Protein AF-A0A151ZD59-F1 (afdb_monomer)

pLDDT: mean 73.02, std 20.13, range [22.64, 97.44]

Foldseek 3Di:
DDPVLLVVLLVCLQPPPVNVVCVVLLQDAQDPCVVPVPNNVVSLVVVQVVVVCSCQVLVPFKAWQVSQQSSNQYPNRGNQNSQVSLVVCCVPHQKHFPVVVCVVLPHDVVVVVLQDDDPDPDPPPDPDPDPDDDPRGIIGGPVSLLVVLVVLLVLQQVVPPFQLSLQAFPVNSCVSCVSSVDDPVSVVSSVVSNVSVQQWDFDADPVSHTGTIRGDHDPDPDRDDDDPVSVVSSVLVVVLVVLVVLLVVLVVVLVVLVVVLLVCLVVVVLVVNLVSLVVNVVSVVVNVVSVVVSVLSVLVNVLVRLVVVLVVVLVVLVVVLVVVVVVDVPDDPVVSVVVSVVSVVVSVVVSVVSVVVSPPPPDDDDDDDDPVVSVVSSVVSVVSSVVSVVVPDDPDDDDDDDDDDDDDDDDDDDDDDDDDDDDDDPDDDDVVVVVVVVVVVVVVVVVVVVVVVVVVVVVVVVVVVPD

Mean predicted aligned error: 16.69 Å

Radius of gyration: 35.1 Å; Cα contacts (8 Å, |Δi|>4): 342; chains: 1; bounding box: 101×73×101 Å

Sequence (467 aa):
MNNSKTQNIKNYTNSSSTLLERKNILFSRLPEKNVNKERYDNILSFWDSAILDVARKFNVLIFTPKLLQEVFTINNTSPNFLPVVLNELHKSSNITTLDNFFKEIGWTKWIFDKLVMSPLKSYTGILQNNVGSVPNQKLVIAEILKEKAEEVYQIQSEKIHTTTDCIVPMGKLEKLIQDWLLSKEELDLLVQVLVKQGFAVLILSNTGERKGLKFRFQGESEQLKSEESDIGILHLLTTLDSLKIQEEKLREDIEVLNVEIKKSIRQKQKSHALVQLRKKKQFDDILEKRIESSTNIHNILLSIESAQSNQQIVEAMRSGATALKKVNEKLPIEEVDKVFEDLQDTLTDQKEIDDALKQGNASTSMNNFTLEEEQELEEELKLLEEQVQKQQQPTETTATTPIKNEIQTTTTTTTTTSEPEFKIPVEILSKEEEDNLLLELEKLQLNSKEKDEEPEKEKKKLILESN

Organism: Tieghemostelium lacteum (NCBI:txid361077)

Secondary structure (DSSP, 8-state):
--HHHHHHHHHHHHH-HHHHHTHHHHTPPPPPTTT-HHHHHHHHHHHHHHHHHHHHHTT--SB-HHHHHHHS-BTTB--TTHHHHHHHHTTTSSEEEHHHHHHHTT--HHHHHHTT--------------TT------EEEHHHHHHHHHHHHHHHHTT--STTTTEEEHHHHHHHTGGG---HHHHHHHHHHHHHHTSEEEEE-TTS-EEEEEEPPTT--SPP---HHHHHHHHHHHHHHHHHHHHHHHHHHHHHHHHHHHHHHHTT-HHHHHHHHHHHHHHHHHHHHHHHHHHHHHHHHHHHHHHHHHHHHHHHHHHHHHHHHHH-TTS-HHHHHHHHHHHHHHHHHHHHHHHHHHTS----------HHHHHHHHHHHHHHHHHHHHTT--------------------------------------HHHHHHHHHHHHHHHHHHHHHHHHHHHHHHHHHHTT-

Structure (mmCIF, N/CA/C/O backbone):
data_AF-A0A151ZD59-F1
#
_entry.id   AF-A0A151ZD59-F1
#
loop_
_atom_site.group_PDB
_atom_site.id
_atom_site.type_symbol
_atom_site.label_atom_id
_atom_site.label_alt_id
_atom_site.label_comp_id
_atom_site.label_asym_id
_atom_site.label_entity_id
_atom_site.label_seq_id
_atom_site.pdbx_PDB_ins_code
_atom_site.Cartn_x
_atom_site.Cartn_y
_atom_site.Cartn_z
_atom_site.occupancy
_atom_site.B_iso_or_equiv
_atom_site.auth_seq_id
_atom_site.auth_comp_id
_atom_site.auth_asym_id
_atom_site.auth_atom_id
_atom_site.pdbx_PDB_model_num
ATOM 1 N N . MET A 1 1 ? 4.524 -13.855 -11.663 1.00 60.31 1 MET A N 1
ATOM 2 C CA . MET A 1 1 ? 3.181 -13.451 -12.129 1.00 60.31 1 MET A CA 1
ATOM 3 C C . MET A 1 1 ? 2.117 -14.433 -11.638 1.00 60.31 1 MET A C 1
ATOM 5 O O . MET A 1 1 ? 2.398 -15.626 -11.566 1.00 60.31 1 MET A O 1
ATOM 9 N N . ASN A 1 2 ? 0.931 -13.935 -11.279 1.00 72.44 2 ASN A N 1
ATOM 10 C CA . ASN A 1 2 ? -0.219 -14.715 -10.798 1.00 72.44 2 ASN A CA 1
ATOM 11 C C . ASN A 1 2 ? -0.890 -15.521 -11.942 1.00 72.44 2 ASN A C 1
ATOM 13 O O . ASN A 1 2 ? -0.956 -15.035 -13.069 1.00 72.44 2 ASN A O 1
ATOM 17 N N . ASN A 1 3 ? -1.414 -16.725 -11.671 1.00 77.88 3 ASN A N 1
ATOM 18 C CA . ASN A 1 3 ? -2.077 -17.572 -12.676 1.00 77.88 3 ASN A CA 1
ATOM 19 C C . ASN A 1 3 ? -3.294 -16.865 -13.302 1.00 77.88 3 ASN A C 1
ATOM 21 O O . ASN A 1 3 ? -3.395 -16.801 -14.525 1.00 77.88 3 ASN A O 1
ATOM 25 N N . SER A 1 4 ? -4.158 -16.241 -12.491 1.00 82.75 4 SER A N 1
ATOM 26 C CA . SER A 1 4 ? -5.335 -15.500 -12.983 1.00 82.75 4 SER A CA 1
ATOM 27 C C . SER A 1 4 ? -4.944 -14.370 -13.945 1.00 82.75 4 SER A C 1
ATOM 29 O O . SER A 1 4 ? -5.564 -14.196 -14.991 1.00 82.75 4 SER A O 1
ATOM 31 N N . LYS A 1 5 ? -3.843 -13.666 -13.647 1.00 87.81 5 LYS A N 1
ATOM 32 C CA . LYS A 1 5 ? -3.260 -12.624 -14.507 1.00 87.81 5 LYS A CA 1
ATOM 33 C C . LYS A 1 5 ? -2.808 -13.203 -15.856 1.00 87.81 5 LYS A C 1
ATOM 35 O O . LYS A 1 5 ? -3.128 -12.635 -16.896 1.00 87.81 5 LYS A O 1
ATOM 40 N N . THR A 1 6 ? -2.166 -14.376 -15.866 1.00 87.12 6 THR A N 1
ATOM 41 C CA . THR A 1 6 ? -1.797 -15.092 -17.105 1.00 87.12 6 THR A CA 1
ATOM 42 C C . THR A 1 6 ? -3.018 -15.486 -17.945 1.00 87.12 6 THR A C 1
ATOM 44 O O . THR A 1 6 ? -2.987 -15.319 -19.164 1.00 87.12 6 THR A O 1
ATOM 47 N N . GLN A 1 7 ? -4.099 -15.983 -17.327 1.00 87.19 7 GLN A N 1
ATOM 48 C CA . GLN A 1 7 ? -5.317 -16.350 -18.066 1.00 87.19 7 GLN A CA 1
ATOM 49 C C . GLN A 1 7 ? -6.030 -15.118 -18.645 1.00 87.19 7 GLN A C 1
ATOM 51 O O . GLN A 1 7 ? -6.438 -15.140 -19.804 1.00 87.19 7 GLN A O 1
ATOM 56 N N . ASN A 1 8 ? -6.105 -14.013 -17.896 1.00 90.44 8 ASN A N 1
ATOM 57 C CA . ASN A 1 8 ? -6.706 -12.765 -18.379 1.00 90.44 8 ASN A CA 1
ATOM 58 C C . ASN A 1 8 ? -5.981 -12.221 -19.624 1.00 90.44 8 ASN A C 1
ATOM 60 O O . ASN A 1 8 ? -6.635 -11.811 -20.585 1.00 90.44 8 ASN A O 1
ATOM 64 N N . ILE A 1 9 ? -4.643 -12.295 -19.657 1.00 91.25 9 ILE A N 1
ATOM 65 C CA . ILE A 1 9 ? -3.860 -11.913 -20.842 1.00 91.25 9 ILE A CA 1
ATOM 66 C C . ILE A 1 9 ? -4.146 -12.865 -22.017 1.00 91.25 9 ILE A C 1
ATOM 68 O O . ILE A 1 9 ? -4.392 -12.385 -23.120 1.00 91.25 9 ILE A O 1
ATOM 72 N N . LYS A 1 10 ? -4.178 -14.191 -21.802 1.00 89.44 10 LYS A N 1
ATOM 73 C CA . LYS A 1 10 ? -4.513 -15.178 -22.856 1.00 89.44 10 LYS A CA 1
ATOM 74 C C . LYS A 1 10 ? -5.897 -14.957 -23.464 1.00 89.44 10 LYS A C 1
ATOM 76 O O . LYS A 1 10 ? -6.064 -15.077 -24.678 1.00 89.44 10 LYS A O 1
ATOM 81 N N . ASN A 1 11 ? -6.881 -14.625 -22.631 1.00 89.31 11 ASN A N 1
ATOM 82 C CA . ASN A 1 11 ? -8.236 -14.323 -23.081 1.00 89.31 11 ASN A CA 1
ATOM 83 C C . ASN A 1 11 ? -8.243 -13.076 -23.978 1.00 89.31 11 ASN A C 1
ATOM 85 O O . ASN A 1 11 ? -8.906 -13.072 -25.013 1.00 89.31 11 ASN A O 1
ATOM 89 N N . TYR A 1 12 ? -7.452 -12.049 -23.645 1.00 89.56 12 TYR A N 1
ATOM 90 C CA . TYR A 1 12 ? -7.279 -10.865 -24.490 1.00 89.56 12 TYR A CA 1
ATOM 91 C C . TYR A 1 12 ? -6.516 -11.153 -25.792 1.00 89.56 12 TYR A C 1
ATOM 93 O O . TYR A 1 12 ? -6.974 -10.749 -26.856 1.00 89.56 12 TYR A O 1
ATOM 101 N N . THR A 1 13 ? -5.396 -11.878 -25.766 1.00 87.19 13 THR A N 1
ATOM 102 C CA . THR A 1 13 ? -4.617 -12.163 -26.989 1.00 87.19 13 THR A CA 1
ATOM 103 C C . THR A 1 13 ? -5.363 -13.052 -27.986 1.00 87.19 13 THR A C 1
ATOM 105 O O . THR A 1 13 ? -5.151 -12.914 -29.189 1.00 87.19 13 THR A O 1
ATOM 108 N N . ASN A 1 14 ? -6.270 -13.915 -27.515 1.00 85.12 14 ASN A N 1
ATOM 109 C CA . ASN A 1 14 ? -7.131 -14.738 -28.371 1.00 85.12 14 ASN A CA 1
ATOM 110 C C . ASN A 1 14 ? -8.419 -14.024 -28.839 1.00 85.12 14 ASN A C 1
ATOM 112 O O . ASN A 1 14 ? -9.083 -14.538 -29.736 1.00 85.12 14 ASN A O 1
ATOM 116 N N . SER A 1 15 ? -8.772 -12.857 -28.279 1.00 85.75 15 SER A N 1
ATOM 117 C CA . SER A 1 15 ? -9.972 -12.080 -28.657 1.00 85.75 15 SER A CA 1
ATOM 118 C C . SER A 1 15 ? -9.682 -10.713 -29.293 1.00 85.75 15 SER A C 1
ATOM 120 O O . SER A 1 15 ? -10.568 -10.131 -29.915 1.00 85.75 15 SER A O 1
ATOM 122 N N . SER A 1 16 ? -8.458 -10.192 -29.174 1.00 84.75 16 SER A N 1
ATOM 123 C CA . SER A 1 16 ? -8.072 -8.886 -29.712 1.00 84.75 16 SER A CA 1
ATOM 124 C C . SER A 1 16 ? -8.033 -8.888 -31.242 1.00 84.75 16 SER A C 1
ATOM 126 O O . SER A 1 16 ? -7.181 -9.540 -31.853 1.00 84.75 16 SER A O 1
ATOM 128 N N . SER A 1 17 ? -8.924 -8.113 -31.869 1.00 78.19 17 SER A N 1
ATOM 129 C CA . SER A 1 17 ? -9.001 -7.960 -33.327 1.00 78.19 17 SER A CA 1
ATOM 130 C C . SER A 1 17 ? -7.674 -7.511 -33.940 1.00 78.19 17 SER A C 1
ATOM 132 O O . SER A 1 17 ? -7.237 -8.096 -34.924 1.00 78.19 17 SER A O 1
ATOM 134 N N . THR A 1 18 ? -6.965 -6.565 -33.317 1.00 79.81 18 THR A N 1
ATOM 135 C CA . THR A 1 18 ? -5.690 -6.034 -33.834 1.00 79.81 18 THR A CA 1
ATOM 136 C C . THR A 1 18 ? -4.581 -7.092 -33.892 1.00 79.81 18 THR A C 1
ATOM 138 O O . THR A 1 18 ? -3.775 -7.097 -34.827 1.00 79.81 18 THR A O 1
ATOM 141 N N . LEU A 1 19 ? -4.556 -8.028 -32.935 1.00 80.94 19 LEU A N 1
ATOM 142 C CA . LEU A 1 19 ? -3.623 -9.162 -32.923 1.00 80.94 19 LEU A CA 1
ATOM 143 C C . LEU A 1 19 ? -4.066 -10.280 -33.880 1.00 80.94 19 LEU A C 1
ATOM 145 O O . LEU A 1 19 ? -3.217 -10.933 -34.488 1.00 80.94 19 LEU A O 1
ATOM 149 N N . LEU A 1 20 ? -5.376 -10.482 -34.050 1.00 79.88 20 LEU A N 1
ATOM 150 C CA . LEU A 1 20 ? -5.950 -11.467 -34.973 1.00 79.88 20 LEU A CA 1
ATOM 151 C C . LEU A 1 20 ? -5.780 -11.057 -36.448 1.00 79.88 20 LEU A C 1
ATOM 153 O O . LEU A 1 20 ? -5.381 -11.884 -37.266 1.00 79.88 20 LEU A O 1
ATOM 157 N N . GLU A 1 21 ? -5.988 -9.785 -36.785 1.00 81.44 21 GLU A N 1
ATOM 158 C CA . GLU A 1 21 ? -5.722 -9.216 -38.116 1.00 81.44 21 GLU A CA 1
ATOM 159 C C . GLU A 1 21 ? -4.234 -9.313 -38.481 1.00 81.44 21 GLU A C 1
ATOM 161 O O . GLU A 1 21 ? -3.871 -9.675 -39.602 1.00 81.44 21 GLU A O 1
ATOM 166 N N . ARG A 1 22 ? -3.346 -9.057 -37.510 1.00 82.81 22 ARG A N 1
ATOM 167 C CA . ARG A 1 22 ? -1.884 -9.126 -37.685 1.00 82.81 22 ARG A CA 1
ATOM 168 C C . ARG A 1 22 ? -1.281 -10.495 -37.338 1.00 82.81 22 ARG A C 1
ATOM 170 O O . ARG A 1 22 ? -0.057 -10.626 -37.289 1.00 82.81 22 ARG A O 1
ATOM 177 N N . LYS A 1 23 ? -2.101 -11.546 -37.193 1.00 80.38 23 LYS A N 1
ATOM 178 C CA . LYS A 1 23 ? -1.683 -12.914 -36.813 1.00 80.38 23 LYS A CA 1
ATOM 179 C C . LYS A 1 23 ? -0.546 -13.475 -37.681 1.00 80.38 23 LYS A C 1
ATOM 181 O O . LYS A 1 23 ? 0.327 -14.185 -37.185 1.00 80.38 23 LYS A O 1
ATOM 186 N N . ASN A 1 24 ? -0.506 -13.110 -38.963 1.00 82.25 24 ASN A N 1
ATOM 187 C CA . ASN A 1 24 ? 0.556 -13.510 -39.893 1.00 82.25 24 ASN A CA 1
ATOM 188 C C . ASN A 1 24 ? 1.943 -12.945 -39.527 1.00 82.25 24 ASN A C 1
ATOM 190 O O . ASN A 1 24 ? 2.951 -13.575 -39.839 1.00 82.25 24 ASN A O 1
ATOM 194 N N . ILE A 1 25 ? 2.011 -11.786 -38.861 1.00 84.00 25 ILE A N 1
ATOM 195 C CA . ILE A 1 25 ? 3.261 -11.183 -38.368 1.00 84.00 25 ILE A CA 1
ATOM 196 C C . ILE A 1 25 ? 3.725 -11.918 -37.103 1.00 84.00 25 ILE A C 1
ATOM 198 O O . ILE A 1 25 ? 4.899 -12.275 -36.991 1.00 84.00 25 ILE A O 1
ATOM 202 N N . LEU A 1 26 ? 2.785 -12.228 -36.205 1.00 81.81 26 LEU A N 1
ATOM 203 C CA . LEU A 1 26 ? 3.016 -12.902 -34.923 1.00 81.81 26 LEU A CA 1
ATOM 204 C C . LEU A 1 26 ? 3.664 -14.295 -35.076 1.00 81.81 26 LEU A C 1
ATOM 206 O O . LEU A 1 26 ? 4.492 -14.686 -34.258 1.00 81.81 26 LEU A O 1
ATOM 210 N N . PHE A 1 27 ? 3.376 -15.022 -36.161 1.00 84.69 27 PHE A N 1
ATOM 211 C CA . PHE A 1 27 ? 4.034 -16.305 -36.472 1.00 84.69 27 PHE A CA 1
ATOM 212 C C . PHE A 1 27 ? 5.143 -16.214 -37.532 1.00 84.69 27 PHE A C 1
ATOM 214 O O . PHE A 1 27 ? 5.689 -17.240 -37.946 1.00 84.69 27 PHE A O 1
ATOM 221 N N . SER A 1 28 ? 5.502 -15.010 -37.984 1.00 85.12 28 SER A N 1
ATOM 222 C CA . SER A 1 28 ? 6.527 -14.840 -39.015 1.00 85.12 28 SER A CA 1
ATOM 223 C C . SER A 1 28 ? 7.950 -15.023 -38.479 1.00 85.12 28 SER A C 1
ATOM 225 O O . SER A 1 28 ? 8.278 -14.645 -37.354 1.00 85.12 28 SER A O 1
ATOM 227 N N . ARG A 1 29 ? 8.828 -15.583 -39.319 1.00 86.31 29 ARG A N 1
ATOM 228 C CA . ARG A 1 29 ? 10.275 -15.564 -39.084 1.00 86.31 29 ARG A CA 1
ATOM 229 C C . ARG A 1 29 ? 10.809 -14.159 -39.359 1.00 86.31 29 ARG A C 1
ATOM 231 O O . ARG A 1 29 ? 10.571 -13.622 -40.443 1.00 86.31 29 ARG A O 1
ATOM 238 N N . LEU A 1 30 ? 11.577 -13.611 -38.417 1.00 84.19 30 LEU A N 1
ATOM 239 C CA . LEU A 1 30 ? 12.347 -12.384 -38.620 1.00 84.19 30 LEU A CA 1
ATOM 240 C C . LEU A 1 30 ? 13.351 -12.605 -39.779 1.00 84.19 30 LEU A C 1
ATOM 242 O O . LEU A 1 30 ? 14.128 -13.565 -39.714 1.00 84.19 30 LEU A O 1
ATOM 246 N N . PRO A 1 31 ? 13.317 -11.799 -40.860 1.00 86.38 31 PRO A N 1
ATOM 247 C CA . PRO A 1 31 ? 14.281 -11.899 -41.955 1.00 86.38 31 PRO A CA 1
ATOM 248 C C . PRO A 1 31 ? 15.651 -11.368 -41.515 1.00 86.38 31 PRO A C 1
ATOM 250 O O . PRO A 1 31 ? 15.788 -10.781 -40.445 1.00 86.38 31 PRO A O 1
ATOM 253 N N . GLU A 1 32 ? 16.675 -11.519 -42.350 1.00 83.00 32 GLU A N 1
ATOM 254 C CA . GLU A 1 32 ? 17.936 -10.810 -42.124 1.00 83.00 32 GLU A CA 1
ATOM 255 C C . GLU A 1 32 ? 17.794 -9.331 -42.544 1.00 83.00 32 GLU A C 1
ATOM 257 O O . GLU A 1 32 ? 17.179 -9.015 -43.569 1.00 83.00 32 GLU A O 1
ATOM 262 N N . LYS A 1 33 ? 18.345 -8.405 -41.745 1.00 84.50 33 LYS A N 1
ATOM 263 C CA . LYS A 1 33 ? 18.141 -6.947 -41.895 1.00 84.50 33 LYS A CA 1
ATOM 264 C C . LYS A 1 33 ? 18.701 -6.367 -43.205 1.00 84.50 33 LYS A C 1
ATOM 266 O O . LYS A 1 33 ? 18.199 -5.368 -43.708 1.00 84.50 33 LYS A O 1
ATOM 271 N N . ASN A 1 34 ? 19.727 -7.010 -43.755 1.00 85.19 34 ASN A N 1
ATOM 272 C CA . ASN A 1 34 ? 20.313 -6.777 -45.081 1.00 85.19 34 ASN A CA 1
ATOM 273 C C . ASN A 1 34 ? 19.424 -7.283 -46.238 1.00 85.19 34 ASN A C 1
ATOM 275 O O . ASN A 1 34 ? 19.457 -6.695 -47.313 1.00 85.19 34 ASN A O 1
ATOM 279 N N . VAL A 1 35 ? 18.644 -8.352 -46.035 1.00 87.44 35 VAL A N 1
ATOM 280 C CA . VAL A 1 35 ? 17.805 -8.981 -47.073 1.00 87.44 35 VAL A CA 1
ATOM 281 C C . VAL A 1 35 ? 16.463 -8.267 -47.223 1.00 87.44 35 VAL A C 1
ATOM 283 O O . VAL A 1 35 ? 16.003 -8.053 -48.342 1.00 87.44 35 VAL A O 1
ATOM 286 N N . ASN A 1 36 ? 15.815 -7.891 -46.116 1.00 88.19 36 ASN A N 1
ATOM 287 C CA . ASN A 1 36 ? 14.594 -7.083 -46.162 1.00 88.19 36 ASN A CA 1
ATOM 288 C C . ASN A 1 36 ? 14.446 -6.230 -44.892 1.00 88.19 36 ASN A C 1
ATOM 290 O O . ASN A 1 36 ? 13.819 -6.648 -43.915 1.00 88.19 36 ASN A O 1
ATOM 294 N N . LYS A 1 37 ? 15.020 -5.020 -44.929 1.00 90.38 37 LYS A N 1
ATOM 295 C CA . LYS A 1 37 ? 14.964 -4.050 -43.826 1.00 90.38 37 LYS A CA 1
ATOM 296 C C . LYS A 1 37 ? 13.528 -3.649 -43.468 1.00 90.38 37 LYS A C 1
ATOM 298 O O . LYS A 1 37 ? 13.196 -3.619 -42.293 1.00 90.38 37 LYS A O 1
ATOM 303 N N . GLU A 1 38 ? 12.676 -3.372 -44.453 1.00 88.69 38 GLU A N 1
ATOM 304 C CA . GLU A 1 38 ? 11.299 -2.917 -44.211 1.00 88.69 38 GLU A CA 1
ATOM 305 C C . GLU A 1 38 ? 10.495 -3.967 -43.429 1.00 88.69 38 GLU A C 1
ATOM 307 O O . GLU A 1 38 ? 9.909 -3.676 -42.390 1.00 88.69 38 GLU A O 1
ATOM 312 N N . ARG A 1 39 ? 10.542 -5.231 -43.867 1.00 87.00 39 ARG A N 1
ATOM 313 C CA . ARG A 1 39 ? 9.894 -6.346 -43.168 1.00 87.00 39 ARG A CA 1
ATOM 314 C C . ARG A 1 39 ? 10.528 -6.623 -41.803 1.00 87.00 39 ARG A C 1
ATOM 316 O O . ARG A 1 39 ? 9.809 -7.014 -40.890 1.00 87.00 39 ARG A O 1
ATOM 323 N N . TYR A 1 40 ? 11.841 -6.441 -41.660 1.00 89.00 40 TYR A N 1
ATOM 324 C CA . TYR A 1 40 ? 12.538 -6.552 -40.376 1.00 89.00 40 TYR A CA 1
ATOM 325 C C . TYR A 1 40 ? 12.013 -5.514 -39.374 1.00 89.00 40 TYR A C 1
ATOM 327 O O . TYR A 1 40 ? 11.506 -5.886 -38.317 1.00 89.00 40 TYR A O 1
ATOM 335 N N . ASP A 1 41 ? 12.070 -4.230 -39.739 1.00 88.50 41 ASP A N 1
ATOM 336 C CA . ASP A 1 41 ? 11.659 -3.116 -38.883 1.00 88.50 41 ASP A CA 1
ATOM 337 C C . ASP A 1 41 ? 10.144 -3.200 -38.566 1.00 88.50 41 ASP A C 1
ATOM 339 O O . ASP A 1 41 ? 9.750 -3.027 -37.413 1.00 88.50 41 ASP A O 1
ATOM 343 N N . ASN A 1 42 ? 9.300 -3.596 -39.533 1.00 89.62 42 ASN A N 1
ATOM 344 C CA . ASN A 1 42 ? 7.859 -3.828 -39.329 1.00 89.62 42 ASN A CA 1
ATOM 345 C C . ASN A 1 42 ? 7.548 -4.983 -38.352 1.00 89.62 42 ASN A C 1
ATOM 347 O O . ASN A 1 42 ? 6.600 -4.882 -37.572 1.00 89.62 42 ASN A O 1
ATOM 351 N N . ILE A 1 43 ? 8.316 -6.083 -38.375 1.00 89.56 43 ILE A N 1
ATOM 352 C CA . ILE A 1 43 ? 8.140 -7.195 -37.421 1.00 89.56 43 ILE A CA 1
ATOM 353 C C . ILE A 1 43 ? 8.555 -6.760 -36.013 1.00 89.56 43 ILE A C 1
ATOM 355 O O . ILE A 1 43 ? 7.841 -7.072 -35.060 1.00 89.56 43 ILE A O 1
ATOM 359 N N . LEU A 1 44 ? 9.672 -6.034 -35.872 1.00 89.50 44 LEU A N 1
ATOM 360 C CA . LEU A 1 44 ? 10.106 -5.527 -34.567 1.00 89.50 44 LEU A CA 1
ATOM 361 C C . LEU A 1 44 ? 9.098 -4.524 -33.995 1.00 89.50 44 LEU A C 1
ATOM 363 O O . LEU A 1 44 ? 8.671 -4.700 -32.861 1.00 89.50 44 LEU A O 1
ATOM 367 N N . SER A 1 45 ? 8.655 -3.541 -34.787 1.00 89.06 45 SER A N 1
ATOM 368 C CA . SER A 1 45 ? 7.660 -2.548 -34.359 1.00 89.06 45 SER A CA 1
ATOM 369 C C . SER A 1 45 ? 6.336 -3.191 -33.931 1.00 89.06 45 SER A C 1
ATOM 371 O O . SER A 1 45 ? 5.807 -2.836 -32.881 1.00 89.06 45 SER A O 1
ATOM 373 N N . PHE A 1 46 ? 5.827 -4.181 -34.677 1.00 90.56 46 PHE A N 1
ATOM 374 C CA . PHE A 1 46 ? 4.625 -4.917 -34.269 1.00 90.56 46 PHE A CA 1
ATOM 375 C C . PHE A 1 46 ? 4.794 -5.600 -32.905 1.00 90.56 46 PHE A C 1
ATOM 377 O O . PHE A 1 46 ? 3.891 -5.533 -32.074 1.00 90.56 46 PHE A O 1
ATOM 384 N N . TRP A 1 47 ? 5.930 -6.262 -32.678 1.00 89.88 47 TRP A N 1
ATOM 385 C CA . TRP A 1 47 ? 6.179 -6.981 -31.430 1.00 89.88 47 TRP A CA 1
ATOM 386 C C . TRP A 1 47 ? 6.432 -6.056 -30.242 1.00 89.88 47 TRP A C 1
ATOM 388 O O . TRP A 1 47 ? 5.942 -6.348 -29.155 1.00 89.88 47 TRP A O 1
ATOM 398 N N . ASP A 1 48 ? 7.141 -4.949 -30.449 1.00 88.75 48 ASP A N 1
ATOM 399 C CA . ASP A 1 48 ? 7.359 -3.912 -29.440 1.00 88.75 48 ASP A CA 1
ATOM 400 C C . ASP A 1 48 ? 6.014 -3.340 -28.961 1.00 88.75 48 ASP A C 1
ATOM 402 O O . ASP A 1 48 ? 5.679 -3.461 -27.782 1.00 88.75 48 ASP A O 1
ATOM 406 N N . SER A 1 49 ? 5.166 -2.872 -29.889 1.00 89.56 49 SER A N 1
ATOM 407 C CA . SER A 1 49 ? 3.814 -2.392 -29.565 1.00 89.56 49 SER A CA 1
ATOM 408 C C . SER A 1 49 ? 2.939 -3.471 -28.918 1.00 89.56 49 SER A C 1
ATOM 410 O O . SER A 1 49 ? 2.295 -3.200 -27.913 1.00 89.56 49 SER A O 1
ATOM 412 N N . ALA A 1 50 ? 2.940 -4.711 -29.423 1.00 90.44 50 ALA A N 1
ATOM 413 C CA . ALA A 1 50 ? 2.117 -5.781 -28.853 1.00 90.44 50 ALA A CA 1
ATOM 414 C C . ALA A 1 50 ? 2.526 -6.148 -27.412 1.00 90.44 50 ALA A C 1
ATOM 416 O O . ALA A 1 50 ? 1.661 -6.428 -26.577 1.00 90.44 50 ALA A O 1
ATOM 417 N N . ILE A 1 51 ? 3.828 -6.146 -27.102 1.00 91.12 51 ILE A N 1
ATOM 418 C CA . ILE A 1 51 ? 4.331 -6.394 -25.743 1.00 91.12 51 ILE A CA 1
ATOM 419 C C . ILE A 1 51 ? 4.024 -5.190 -24.839 1.00 91.12 51 ILE A C 1
ATOM 421 O O . ILE A 1 51 ? 3.562 -5.400 -23.718 1.00 91.12 51 ILE A O 1
ATOM 425 N N . LEU A 1 52 ? 4.207 -3.954 -25.323 1.00 89.62 52 LEU A N 1
ATOM 426 C CA . LEU A 1 52 ? 3.841 -2.722 -24.610 1.00 89.62 52 LEU A CA 1
ATOM 427 C C . LEU A 1 52 ? 2.343 -2.678 -24.271 1.00 89.62 52 LEU A C 1
ATOM 429 O O . LEU A 1 52 ? 2.000 -2.449 -23.114 1.00 89.62 52 LEU A O 1
ATOM 433 N N . ASP A 1 53 ? 1.456 -2.967 -25.226 1.00 90.25 53 ASP A N 1
ATOM 434 C CA . ASP A 1 53 ? -0.001 -3.005 -25.027 1.00 90.25 53 ASP A CA 1
ATOM 435 C C . ASP A 1 53 ? -0.396 -3.988 -23.917 1.00 90.25 53 ASP A C 1
ATOM 437 O O . ASP A 1 53 ? -1.188 -3.662 -23.031 1.00 90.25 53 ASP A O 1
ATOM 441 N N . VAL A 1 54 ? 0.175 -5.198 -23.937 1.00 91.50 54 VAL A N 1
ATOM 442 C CA . VAL A 1 54 ? -0.063 -6.217 -22.902 1.00 91.50 54 VAL A CA 1
ATOM 443 C C . VAL A 1 54 ? 0.526 -5.792 -21.553 1.00 91.50 54 VAL A C 1
ATOM 445 O O . VAL A 1 54 ? -0.121 -5.988 -20.522 1.00 91.50 54 VAL A O 1
ATOM 448 N N . ALA A 1 55 ? 1.715 -5.184 -21.539 1.00 92.00 55 ALA A N 1
ATOM 449 C CA . ALA A 1 55 ? 2.364 -4.720 -20.316 1.00 92.00 55 ALA A CA 1
ATOM 450 C C . ALA A 1 55 ? 1.594 -3.573 -19.645 1.00 92.00 55 ALA A C 1
ATOM 452 O O . ALA A 1 55 ? 1.345 -3.649 -18.440 1.00 92.00 55 ALA A O 1
ATOM 453 N N . ARG A 1 56 ? 1.142 -2.577 -20.424 1.00 91.88 56 ARG A N 1
ATOM 454 C CA . ARG A 1 56 ? 0.272 -1.473 -19.983 1.00 91.88 56 ARG A CA 1
ATOM 455 C C . ARG A 1 56 ? -1.063 -2.007 -19.465 1.00 91.88 56 ARG A C 1
ATOM 457 O O . ARG A 1 56 ? -1.406 -1.787 -18.307 1.00 91.88 56 ARG A O 1
ATOM 464 N N . LYS A 1 57 ? -1.799 -2.755 -20.298 1.00 91.44 57 LYS A N 1
ATOM 465 C CA . LYS A 1 57 ? -3.185 -3.177 -20.024 1.00 91.44 57 LYS A CA 1
ATOM 466 C C . LYS A 1 57 ? -3.329 -4.141 -18.844 1.00 91.44 57 LYS A C 1
ATOM 468 O O . LYS A 1 57 ? -4.384 -4.175 -18.219 1.00 91.44 57 LYS A O 1
ATOM 473 N N . PHE A 1 58 ? -2.294 -4.927 -18.547 1.00 92.06 58 PHE A N 1
ATOM 474 C CA . PHE A 1 58 ? -2.314 -5.911 -17.461 1.00 92.06 58 PHE A CA 1
ATOM 475 C C . PHE A 1 58 ? -1.272 -5.642 -16.371 1.00 92.06 58 PHE A C 1
ATOM 477 O O . PHE A 1 58 ? -1.040 -6.518 -15.542 1.00 92.06 58 PHE A O 1
ATOM 484 N N . ASN A 1 59 ? -0.642 -4.463 -16.336 1.00 93.25 59 ASN A N 1
ATOM 485 C CA . ASN A 1 59 ? 0.368 -4.100 -15.333 1.00 93.25 59 ASN A CA 1
ATOM 486 C C . ASN A 1 59 ? 1.499 -5.150 -15.218 1.00 93.25 59 ASN A C 1
ATOM 488 O O . ASN A 1 59 ? 1.859 -5.572 -14.117 1.00 93.25 59 ASN A O 1
ATOM 492 N N . VAL A 1 60 ? 2.005 -5.673 -16.344 1.00 92.50 60 VAL A N 1
ATOM 493 C CA . VAL A 1 60 ? 3.054 -6.716 -16.349 1.00 92.50 60 VAL A CA 1
ATOM 494 C C . VAL A 1 60 ? 4.422 -6.050 -16.252 1.00 92.50 60 VAL A C 1
ATOM 496 O O . VAL A 1 60 ? 4.961 -5.576 -17.248 1.00 92.50 60 VAL A O 1
ATOM 499 N N . LEU A 1 61 ? 4.987 -6.025 -15.044 1.00 90.69 61 LEU A N 1
ATOM 500 C CA . LEU A 1 61 ? 6.247 -5.321 -14.776 1.00 90.69 61 LEU A CA 1
ATOM 501 C C . LEU A 1 61 ? 7.485 -6.186 -15.064 1.00 90.69 61 LEU A C 1
ATOM 503 O O . LEU A 1 61 ? 8.543 -5.661 -15.404 1.00 90.69 61 LEU A O 1
ATOM 507 N N . ILE A 1 62 ? 7.348 -7.513 -14.953 1.00 90.19 62 ILE A N 1
ATOM 508 C CA . ILE A 1 62 ? 8.411 -8.492 -15.220 1.00 90.19 62 ILE A CA 1
ATOM 509 C C . ILE A 1 62 ? 7.856 -9.614 -16.099 1.00 90.19 62 ILE A C 1
ATOM 511 O O . ILE A 1 62 ? 6.891 -10.288 -15.731 1.00 90.19 62 ILE A O 1
ATOM 515 N N . PHE A 1 63 ? 8.510 -9.874 -17.230 1.00 89.69 63 PHE A N 1
ATOM 516 C CA . PHE A 1 63 ? 8.163 -10.965 -18.142 1.00 89.69 63 PHE A CA 1
ATOM 517 C C . PHE A 1 63 ? 9.376 -11.841 -18.487 1.00 89.69 63 PHE A C 1
ATOM 519 O O . PHE A 1 63 ? 10.512 -11.572 -18.101 1.00 89.69 63 PHE A O 1
ATOM 526 N N . THR A 1 64 ? 9.126 -12.951 -19.183 1.00 88.75 64 THR A N 1
ATOM 527 C CA . THR A 1 64 ? 10.162 -13.876 -19.676 1.00 88.75 64 THR A CA 1
ATOM 528 C C . THR A 1 64 ? 9.792 -14.358 -21.082 1.00 88.75 64 THR A C 1
ATOM 530 O O . THR A 1 64 ? 8.598 -14.375 -21.400 1.00 88.75 64 THR A O 1
ATOM 533 N N . PRO A 1 65 ? 10.754 -14.793 -21.921 1.00 87.25 65 PRO A N 1
ATOM 534 C CA . PRO A 1 65 ? 10.464 -15.327 -23.254 1.00 87.25 65 PRO A CA 1
ATOM 535 C C . PRO A 1 65 ? 9.398 -16.434 -23.253 1.00 87.25 65 PRO A C 1
ATOM 537 O O . PRO A 1 65 ? 8.472 -16.385 -24.061 1.00 87.25 65 PRO A O 1
ATOM 540 N N . LYS A 1 66 ? 9.460 -17.375 -22.296 1.00 86.38 66 LYS A N 1
ATOM 541 C CA . LYS A 1 66 ? 8.460 -18.442 -22.139 1.00 86.38 66 LYS A CA 1
ATOM 542 C C . LYS A 1 66 ? 7.072 -17.896 -21.804 1.00 86.38 66 LYS A C 1
ATOM 544 O O . LYS A 1 66 ? 6.098 -18.363 -22.382 1.00 86.38 66 LYS A O 1
ATOM 549 N N . LEU A 1 67 ? 6.968 -16.9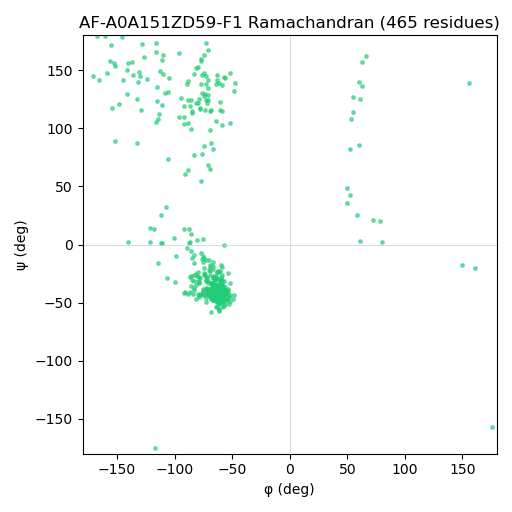14 -20.901 1.00 87.69 67 LEU A N 1
ATOM 550 C CA . LEU A 1 67 ? 5.676 -16.304 -20.564 1.00 87.69 67 LEU A CA 1
ATOM 551 C C . LEU A 1 67 ? 5.054 -15.625 -21.788 1.00 87.69 67 LEU A C 1
ATOM 553 O O . LEU A 1 67 ? 3.867 -15.808 -22.041 1.00 87.69 67 LEU A O 1
ATOM 557 N N . LEU A 1 68 ? 5.848 -14.879 -22.563 1.00 89.19 68 LEU A N 1
ATOM 558 C CA . LEU A 1 68 ? 5.346 -14.221 -23.767 1.00 89.19 68 LEU A CA 1
ATOM 559 C C . LEU A 1 68 ? 4.916 -15.242 -24.835 1.00 89.19 68 LEU A C 1
ATOM 561 O O . LEU A 1 68 ? 3.843 -15.090 -25.411 1.00 89.19 68 LEU A O 1
ATOM 565 N N . GLN A 1 69 ? 5.675 -16.325 -25.042 1.00 89.44 69 GLN A N 1
ATOM 566 C CA . GLN A 1 69 ? 5.238 -17.440 -25.896 1.00 89.44 69 GLN A CA 1
ATOM 567 C C . GLN A 1 69 ? 3.910 -18.047 -25.416 1.00 89.44 69 GLN A C 1
ATOM 569 O O . GLN A 1 69 ? 3.034 -18.331 -26.230 1.00 89.44 69 GLN A O 1
ATOM 574 N N . GLU A 1 70 ? 3.736 -18.217 -24.104 1.00 89.19 70 GLU A N 1
ATOM 575 C CA . GLU A 1 70 ? 2.532 -18.801 -23.510 1.00 89.19 70 GLU A CA 1
ATOM 576 C C . GLU A 1 70 ? 1.293 -17.905 -23.671 1.00 89.19 70 GLU A C 1
ATOM 578 O O . GLU A 1 70 ? 0.216 -18.414 -23.980 1.00 89.19 70 GLU A O 1
ATOM 583 N N . VAL A 1 71 ? 1.424 -16.582 -23.495 1.00 90.75 71 VAL A N 1
ATOM 584 C CA . VAL A 1 71 ? 0.282 -15.657 -23.620 1.00 90.75 71 VAL A CA 1
ATOM 585 C C . VAL A 1 71 ? -0.024 -15.258 -25.062 1.00 90.75 71 VAL A C 1
ATOM 587 O O . VAL A 1 71 ? -1.191 -15.082 -25.387 1.00 90.75 71 VAL A O 1
ATOM 590 N N . PHE A 1 72 ? 0.966 -15.181 -25.956 1.00 90.25 72 PHE A N 1
ATOM 591 C CA . PHE A 1 72 ? 0.749 -14.932 -27.391 1.00 90.25 72 PHE A CA 1
ATOM 592 C C . PHE A 1 72 ? 0.506 -16.217 -28.207 1.00 90.25 72 PHE A C 1
ATOM 594 O O . PHE A 1 72 ? 0.528 -16.188 -29.437 1.00 90.25 72 PHE A O 1
ATOM 601 N N . THR A 1 73 ? 0.245 -17.354 -27.553 1.00 89.50 73 THR A N 1
ATOM 602 C CA . THR A 1 73 ? -0.238 -18.560 -28.241 1.00 89.50 73 THR A CA 1
ATOM 603 C C . THR A 1 73 ? -1.708 -18.375 -28.635 1.00 89.50 73 THR A C 1
ATOM 605 O O . THR A 1 73 ? -2.577 -18.252 -27.771 1.00 89.50 73 THR A O 1
ATOM 608 N N . ILE A 1 74 ? -1.985 -18.369 -29.944 1.00 84.88 74 ILE A N 1
ATOM 609 C CA . ILE A 1 74 ? -3.322 -18.150 -30.521 1.00 84.88 74 ILE A CA 1
ATOM 610 C C . ILE A 1 74 ? -3.773 -19.416 -31.249 1.00 84.88 74 ILE A C 1
ATOM 612 O O . ILE A 1 74 ? -3.099 -19.871 -32.174 1.00 84.88 74 ILE A O 1
ATOM 616 N N . ASN A 1 75 ? -4.930 -19.968 -30.875 1.00 81.62 75 ASN A N 1
ATOM 617 C CA . ASN A 1 75 ? -5.482 -21.224 -31.416 1.00 81.62 75 ASN A CA 1
ATOM 618 C C . ASN A 1 75 ? -4.454 -22.382 -31.406 1.00 81.62 75 ASN A C 1
ATOM 620 O O . ASN A 1 75 ? -4.246 -23.044 -32.422 1.00 81.62 75 ASN A O 1
ATOM 624 N N . ASN A 1 76 ? -3.774 -22.594 -30.274 1.00 81.94 76 ASN A N 1
ATOM 625 C CA . ASN A 1 76 ? -2.683 -23.568 -30.087 1.00 81.94 76 ASN A CA 1
ATOM 626 C C . ASN A 1 76 ? -1.427 -23.357 -30.969 1.00 81.94 76 ASN A C 1
ATOM 628 O O . ASN A 1 76 ? -0.482 -24.140 -30.876 1.00 81.94 76 ASN A O 1
ATOM 632 N N . THR A 1 77 ? -1.355 -22.298 -31.783 1.00 84.25 77 THR A N 1
ATOM 633 C CA . THR A 1 77 ? -0.134 -21.900 -32.502 1.00 84.25 77 THR A CA 1
ATOM 634 C C . THR A 1 77 ? 0.701 -20.966 -31.621 1.00 84.25 77 THR A C 1
ATOM 636 O O . THR A 1 77 ? 0.194 -19.938 -31.177 1.00 84.25 77 THR A O 1
ATOM 639 N N . SER A 1 78 ? 1.973 -21.297 -31.367 1.00 85.19 78 SER A N 1
ATOM 640 C CA . SER A 1 78 ? 2.880 -20.512 -30.505 1.00 85.19 78 SER A CA 1
ATOM 641 C C . SER A 1 78 ? 3.922 -19.720 -31.321 1.00 85.19 78 SER A C 1
ATOM 643 O O . SER A 1 78 ? 4.380 -20.217 -32.357 1.00 85.19 78 SER A O 1
ATOM 645 N N . PRO A 1 79 ? 4.307 -18.489 -30.918 1.00 86.62 79 PRO A N 1
ATOM 646 C CA . PRO A 1 79 ? 5.251 -17.652 -31.661 1.00 86.62 79 PRO A CA 1
ATOM 647 C C . PRO A 1 79 ? 6.700 -18.138 -31.480 1.00 86.62 79 PRO A C 1
ATOM 649 O O . PRO A 1 79 ? 7.503 -17.575 -30.735 1.00 86.62 79 PRO A O 1
ATOM 652 N N . ASN A 1 80 ? 7.055 -19.204 -32.198 1.00 81.62 80 ASN A N 1
ATOM 653 C CA . ASN A 1 80 ? 8.349 -19.888 -32.080 1.00 81.62 80 ASN A CA 1
ATOM 654 C C . ASN A 1 80 ? 9.569 -18.984 -32.358 1.00 81.62 80 ASN A C 1
ATOM 656 O O . ASN A 1 80 ? 10.645 -19.233 -31.822 1.00 81.62 80 ASN A O 1
ATOM 660 N N . PHE A 1 81 ? 9.412 -17.923 -33.158 1.00 83.25 81 PHE A N 1
ATOM 661 C CA . PHE A 1 81 ? 10.485 -16.972 -33.481 1.00 83.25 81 PHE A CA 1
ATOM 662 C C . PHE A 1 81 ? 10.646 -15.832 -32.461 1.00 83.25 81 PHE A C 1
ATOM 664 O O . PHE A 1 81 ? 11.601 -15.061 -32.562 1.00 83.25 81 PHE A O 1
ATOM 671 N N . LEU A 1 82 ? 9.764 -15.736 -31.459 1.00 84.50 82 LEU A N 1
ATOM 672 C CA . LEU A 1 82 ? 9.784 -14.666 -30.460 1.00 84.50 82 LEU A CA 1
ATOM 673 C C . LEU A 1 82 ? 11.119 -14.522 -29.698 1.00 84.50 82 LEU A C 1
ATOM 675 O O . LEU A 1 82 ? 11.527 -13.384 -29.487 1.00 84.50 82 LEU A O 1
ATOM 679 N N . PRO A 1 83 ? 11.870 -15.588 -29.342 1.00 83.06 83 PRO A N 1
ATOM 680 C CA . PRO A 1 83 ? 13.195 -15.422 -28.740 1.00 83.06 83 PRO A CA 1
ATOM 681 C C . PRO A 1 83 ? 14.167 -14.639 -29.637 1.00 83.06 83 PRO A C 1
ATOM 683 O O . PRO A 1 83 ? 14.900 -13.788 -29.146 1.00 83.06 83 PRO A O 1
ATOM 686 N N . VAL A 1 84 ? 14.137 -14.859 -30.958 1.00 83.25 84 VAL A N 1
ATOM 687 C CA . VAL A 1 84 ? 14.982 -14.117 -31.912 1.00 83.25 84 VAL A CA 1
ATOM 688 C C . VAL A 1 84 ? 14.558 -12.649 -31.972 1.00 83.25 84 VAL A C 1
ATOM 690 O O . VAL A 1 84 ? 15.408 -11.766 -31.944 1.00 83.25 84 VAL A O 1
ATOM 693 N N . VAL A 1 85 ? 13.249 -12.379 -31.980 1.00 85.88 85 VAL A N 1
ATOM 694 C CA . VAL A 1 85 ? 12.711 -11.011 -31.934 1.00 85.88 85 VAL A CA 1
ATOM 695 C C . VAL A 1 85 ? 13.122 -10.294 -30.644 1.00 85.88 85 VAL A C 1
ATOM 697 O O . VAL A 1 85 ? 13.643 -9.187 -30.715 1.00 85.88 85 VAL A O 1
ATOM 700 N N . LEU A 1 86 ? 12.976 -10.930 -29.477 1.00 84.50 86 LEU A N 1
ATOM 701 C CA . LEU A 1 86 ? 13.375 -10.360 -28.182 1.00 84.50 86 LEU A CA 1
ATOM 702 C C . LEU A 1 86 ? 14.883 -10.065 -28.105 1.00 84.50 86 LEU A C 1
ATOM 704 O O . LEU A 1 86 ? 15.278 -9.082 -27.483 1.00 84.50 86 LEU A O 1
ATOM 708 N N . ASN A 1 87 ? 15.724 -10.877 -28.756 1.00 82.94 87 ASN A N 1
ATOM 709 C CA . ASN A 1 87 ? 17.166 -10.635 -28.845 1.00 82.94 87 ASN A CA 1
ATOM 710 C C . ASN A 1 87 ? 17.516 -9.383 -29.662 1.00 82.94 87 ASN A C 1
ATOM 712 O O . ASN A 1 87 ? 18.494 -8.709 -29.350 1.00 82.94 87 ASN A O 1
ATOM 716 N N . GLU A 1 88 ? 16.740 -9.064 -30.700 1.00 82.88 88 GLU A N 1
ATOM 717 C CA . GLU A 1 88 ? 16.937 -7.839 -31.479 1.00 82.88 88 GLU A CA 1
ATOM 718 C C . GLU A 1 88 ? 16.271 -6.626 -30.820 1.00 82.88 88 GLU A C 1
ATOM 720 O O . GLU A 1 88 ? 16.887 -5.564 -30.780 1.00 82.88 88 GLU A O 1
ATOM 725 N N . LEU A 1 89 ? 15.096 -6.790 -30.199 1.00 81.50 89 LEU A N 1
ATOM 726 C CA . LEU A 1 89 ? 14.461 -5.745 -29.388 1.00 81.50 89 LEU A CA 1
ATOM 727 C C . LEU A 1 89 ? 15.364 -5.304 -28.224 1.00 81.50 89 LEU A C 1
ATOM 729 O O . LEU A 1 89 ? 15.509 -4.104 -28.007 1.00 81.50 89 LEU A O 1
ATOM 733 N N . HIS A 1 90 ? 16.079 -6.219 -27.557 1.00 75.00 90 HIS A N 1
ATOM 734 C CA . HIS A 1 90 ? 17.087 -5.869 -26.539 1.00 75.00 90 HIS A CA 1
ATOM 735 C C . HIS A 1 90 ? 18.236 -4.985 -27.086 1.00 75.00 90 HIS A C 1
ATOM 737 O O . HIS A 1 90 ? 18.965 -4.357 -26.321 1.00 75.00 90 HIS A O 1
ATOM 743 N N . LYS A 1 91 ? 18.439 -4.915 -28.407 1.00 73.69 91 LYS A N 1
ATOM 744 C CA . LYS A 1 91 ? 19.442 -4.034 -29.037 1.00 73.69 91 LYS A CA 1
ATOM 745 C C . LYS A 1 91 ? 18.850 -2.727 -29.573 1.00 73.69 91 LYS A C 1
ATOM 747 O O . LYS A 1 91 ? 19.619 -1.880 -30.022 1.00 73.69 91 LYS A O 1
ATOM 752 N N . SER A 1 92 ? 17.522 -2.585 -29.619 1.00 64.00 92 SER A N 1
ATOM 753 C CA . SER A 1 92 ? 16.853 -1.519 -30.381 1.00 64.00 92 SER A CA 1
ATOM 754 C C . SER A 1 92 ? 15.631 -0.877 -29.714 1.00 64.00 92 SER A C 1
ATOM 756 O O . SER A 1 92 ? 14.986 -0.058 -30.362 1.00 64.00 92 SER A O 1
ATOM 758 N N . SER A 1 93 ? 15.263 -1.265 -28.491 1.00 61.75 93 SER A N 1
ATOM 759 C CA . SER A 1 93 ? 14.008 -0.861 -27.831 1.00 61.75 93 SER A CA 1
ATOM 760 C C . SER A 1 93 ? 14.169 -0.703 -26.314 1.00 61.75 93 SER A C 1
ATOM 762 O O . SER A 1 93 ? 15.225 -0.999 -25.756 1.00 61.75 93 SER A O 1
ATOM 764 N N . ASN A 1 94 ? 13.087 -0.306 -25.639 1.00 68.62 94 ASN A N 1
ATOM 765 C CA . ASN A 1 94 ? 13.029 -0.099 -24.188 1.00 68.62 94 ASN A CA 1
ATOM 766 C C . ASN A 1 94 ? 12.984 -1.409 -23.358 1.00 68.62 94 ASN A C 1
ATOM 768 O O . ASN A 1 94 ? 12.840 -1.347 -22.132 1.00 68.62 94 ASN A O 1
ATOM 772 N N . ILE A 1 95 ? 13.104 -2.585 -23.997 1.00 85.06 95 ILE A N 1
ATOM 773 C CA . ILE A 1 95 ? 13.174 -3.905 -23.345 1.00 85.06 95 ILE A CA 1
ATOM 774 C C . ILE A 1 95 ? 14.621 -4.220 -22.934 1.00 85.06 95 ILE A C 1
ATOM 776 O O . ILE A 1 95 ? 15.481 -4.452 -23.779 1.00 85.06 95 ILE A O 1
ATOM 780 N N . THR A 1 96 ? 14.874 -4.326 -21.630 1.00 84.00 96 THR A N 1
ATOM 781 C CA . THR A 1 96 ? 16.198 -4.619 -21.046 1.00 84.00 96 THR A CA 1
ATOM 782 C C . THR A 1 96 ? 16.109 -5.817 -20.087 1.00 84.00 96 THR A C 1
ATOM 784 O O . THR A 1 96 ? 15.022 -6.208 -19.646 1.00 84.00 96 THR A O 1
ATOM 787 N N . THR A 1 97 ? 17.235 -6.464 -19.769 1.00 84.88 97 THR A N 1
ATOM 788 C CA . THR A 1 97 ? 17.254 -7.503 -18.717 1.00 84.88 97 THR A CA 1
ATOM 789 C C . THR A 1 97 ? 17.176 -6.872 -17.332 1.00 84.88 97 THR A C 1
ATOM 791 O O . THR A 1 97 ? 17.735 -5.803 -17.106 1.00 84.88 97 THR A O 1
ATOM 794 N N . LEU A 1 98 ? 16.549 -7.554 -16.370 1.00 81.94 98 LEU A N 1
ATOM 795 C CA . LEU A 1 98 ? 16.433 -7.062 -14.989 1.00 81.94 98 LEU A CA 1
ATOM 796 C C . LEU A 1 98 ? 17.810 -6.745 -14.358 1.00 81.94 98 LEU A C 1
ATOM 798 O O . LEU A 1 98 ? 17.984 -5.708 -13.725 1.00 81.94 98 LEU A O 1
ATOM 802 N N . ASP A 1 99 ? 18.819 -7.591 -14.598 1.00 79.56 99 ASP A N 1
ATOM 803 C CA . ASP A 1 99 ? 20.203 -7.366 -14.147 1.00 79.56 99 ASP A CA 1
ATOM 804 C C . ASP A 1 99 ? 20.925 -6.210 -14.871 1.00 79.56 99 ASP A C 1
ATOM 806 O O . ASP A 1 99 ? 21.937 -5.720 -14.368 1.00 79.56 99 ASP A O 1
ATOM 810 N N . ASN A 1 100 ? 20.455 -5.783 -16.048 1.00 80.00 100 ASN A N 1
ATOM 811 C CA . ASN A 1 100 ? 20.997 -4.626 -16.764 1.00 80.00 100 ASN A CA 1
ATOM 812 C C . ASN A 1 100 ? 20.265 -3.331 -16.382 1.00 80.00 100 ASN A C 1
ATOM 814 O O . ASN A 1 100 ? 20.928 -2.345 -16.081 1.00 80.00 100 ASN A O 1
ATOM 818 N N . PHE A 1 101 ? 18.938 -3.379 -16.241 1.00 80.94 101 PHE A N 1
ATOM 819 C CA . PHE A 1 101 ? 18.104 -2.298 -15.704 1.00 80.94 101 PHE A CA 1
ATOM 820 C C . PHE A 1 101 ? 18.649 -1.754 -14.375 1.00 80.94 101 PHE A C 1
ATOM 822 O O . PHE A 1 101 ? 18.827 -0.547 -14.215 1.00 80.94 101 PHE A O 1
ATOM 829 N N . PHE A 1 102 ? 19.006 -2.641 -13.437 1.00 75.94 102 PHE A N 1
ATOM 830 C CA . PHE A 1 102 ? 19.631 -2.221 -12.181 1.00 75.94 102 PHE A CA 1
ATOM 831 C C . PHE A 1 102 ? 20.969 -1.491 -12.401 1.00 75.94 102 PHE A C 1
ATOM 833 O O . PHE A 1 102 ? 21.191 -0.450 -11.786 1.00 75.94 102 PHE A O 1
ATOM 840 N N . LYS A 1 103 ? 21.834 -1.959 -13.314 1.00 76.44 103 LYS A N 1
ATOM 841 C CA . LYS A 1 103 ? 23.116 -1.293 -13.626 1.00 76.44 103 LYS A CA 1
ATOM 842 C C . LYS A 1 103 ? 22.909 0.085 -14.252 1.00 76.44 103 LYS A C 1
ATOM 844 O O . LYS A 1 103 ? 23.539 1.040 -13.811 1.00 76.44 103 LYS A O 1
ATOM 849 N N . GLU A 1 104 ? 22.023 0.187 -15.241 1.00 71.81 104 GLU A N 1
ATOM 850 C CA . GLU A 1 104 ? 21.697 1.427 -15.964 1.00 71.81 104 GLU A CA 1
ATOM 851 C C . GLU A 1 104 ? 21.177 2.517 -15.018 1.00 71.81 104 GLU A C 1
ATOM 853 O O . GLU A 1 104 ? 21.482 3.696 -15.177 1.00 71.81 104 GLU A O 1
ATOM 858 N N . ILE A 1 105 ? 20.442 2.113 -13.981 1.00 66.88 105 ILE A N 1
ATOM 859 C CA . ILE A 1 105 ? 19.862 3.009 -12.977 1.00 66.88 105 ILE A CA 1
ATOM 860 C C . ILE A 1 105 ? 20.828 3.252 -11.788 1.00 66.88 105 ILE A C 1
ATOM 862 O O . ILE A 1 105 ? 20.555 4.072 -10.903 1.00 66.88 105 ILE A O 1
ATOM 866 N N . GLY A 1 106 ? 21.996 2.600 -11.774 1.00 61.38 106 GLY A N 1
ATOM 867 C CA . GLY A 1 106 ? 23.030 2.747 -10.742 1.00 61.38 106 GLY A CA 1
ATOM 868 C C . GLY A 1 106 ? 22.749 1.983 -9.443 1.00 61.38 106 GLY A C 1
ATOM 869 O O . GLY A 1 106 ? 23.306 2.322 -8.402 1.00 61.38 106 GLY A O 1
ATOM 870 N N . TRP A 1 107 ? 21.881 0.970 -9.480 1.00 63.06 107 TRP A N 1
ATOM 871 C CA . TRP A 1 107 ? 21.585 0.087 -8.351 1.00 63.06 107 TRP A CA 1
ATOM 872 C C . TRP A 1 107 ? 22.593 -1.061 -8.292 1.00 63.06 107 TRP A C 1
ATOM 874 O O . TRP A 1 107 ? 22.746 -1.835 -9.238 1.00 63.06 107 TRP A O 1
ATOM 884 N N . THR A 1 108 ? 23.262 -1.217 -7.151 1.00 46.66 108 THR A N 1
ATOM 885 C CA . THR A 1 108 ? 24.122 -2.375 -6.896 1.00 46.66 108 THR A CA 1
ATOM 886 C C . THR A 1 108 ? 23.313 -3.521 -6.292 1.00 46.66 108 THR A C 1
ATOM 888 O O . THR A 1 108 ? 22.470 -3.326 -5.418 1.00 46.66 108 THR A O 1
ATOM 891 N N . LYS A 1 109 ? 23.603 -4.756 -6.715 1.00 49.25 109 LYS A N 1
ATOM 892 C CA . LYS A 1 109 ? 22.855 -5.946 -6.274 1.00 49.25 109 LYS A CA 1
ATOM 893 C C . LYS A 1 109 ? 22.934 -6.199 -4.757 1.00 49.25 109 LYS A C 1
ATOM 895 O O . LYS A 1 109 ? 22.007 -6.759 -4.198 1.00 49.25 109 LYS A O 1
ATOM 900 N N . TRP A 1 110 ? 23.967 -5.691 -4.078 1.00 44.62 110 TRP A N 1
ATOM 901 C CA . TRP A 1 110 ? 24.094 -5.778 -2.617 1.00 44.62 110 TRP A CA 1
ATOM 902 C C . TRP A 1 110 ? 23.161 -4.823 -1.844 1.00 44.62 110 TRP A C 1
ATOM 904 O O . TRP A 1 110 ? 22.876 -5.076 -0.675 1.00 44.62 110 TRP A O 1
ATOM 914 N N . ILE A 1 111 ? 22.643 -3.752 -2.468 1.00 51.22 111 ILE A N 1
ATOM 915 C CA . ILE A 1 111 ? 21.586 -2.923 -1.853 1.00 51.22 111 ILE A CA 1
ATOM 916 C C . ILE A 1 111 ? 20.304 -3.753 -1.707 1.00 51.22 111 ILE A C 1
ATOM 918 O O . ILE A 1 111 ? 19.639 -3.662 -0.681 1.00 51.22 111 ILE A O 1
ATOM 922 N N . PHE A 1 112 ? 20.007 -4.615 -2.686 1.00 48.53 112 PHE A N 1
ATOM 923 C CA . PHE A 1 112 ? 18.882 -5.555 -2.647 1.00 48.53 112 PHE A CA 1
ATOM 924 C C . PHE A 1 112 ? 19.016 -6.543 -1.472 1.00 48.53 112 PHE A C 1
ATOM 926 O O . PHE A 1 112 ? 18.064 -6.728 -0.716 1.00 48.53 112 PHE A O 1
ATOM 933 N N . ASP A 1 113 ? 20.214 -7.105 -1.260 1.00 50.31 113 ASP A N 1
ATOM 934 C CA . ASP A 1 113 ? 20.497 -8.029 -0.147 1.00 50.31 113 ASP A CA 1
ATOM 935 C C . ASP A 1 113 ? 20.352 -7.359 1.236 1.00 50.31 113 ASP A C 1
ATOM 937 O O . ASP A 1 113 ? 19.883 -7.985 2.188 1.00 50.31 113 ASP A O 1
ATOM 941 N N . LYS A 1 114 ? 20.705 -6.068 1.361 1.00 48.88 114 LYS A N 1
ATOM 942 C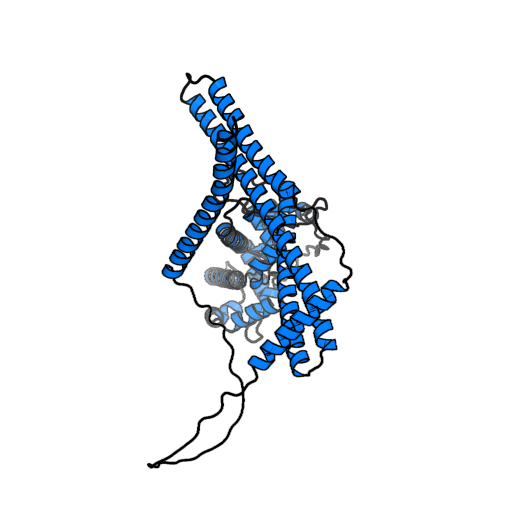 CA . LYS A 1 114 ? 20.579 -5.300 2.617 1.00 48.88 114 LYS A CA 1
ATOM 943 C C . LYS A 1 114 ? 19.127 -4.907 2.954 1.00 48.88 114 LYS A C 1
ATOM 945 O O . LYS A 1 114 ? 18.859 -4.474 4.070 1.00 48.88 114 LYS A O 1
ATOM 950 N N . LEU A 1 115 ? 18.187 -5.070 2.019 1.00 50.06 115 LEU A N 1
ATOM 951 C CA . LEU A 1 115 ? 16.805 -4.572 2.096 1.00 50.06 115 LEU A CA 1
ATOM 952 C C . LEU A 1 115 ? 15.771 -5.698 2.325 1.00 50.06 115 LEU A C 1
ATOM 954 O O . LEU A 1 115 ? 14.642 -5.642 1.821 1.00 50.06 115 LEU A O 1
ATOM 958 N N . VAL A 1 116 ? 16.205 -6.732 3.056 1.00 50.62 116 VAL A N 1
ATOM 959 C CA . VAL A 1 116 ? 15.491 -7.963 3.444 1.00 50.62 116 VAL A CA 1
ATOM 960 C C . VAL A 1 116 ? 14.855 -8.710 2.265 1.00 50.62 116 VAL A C 1
ATOM 962 O O . VAL A 1 116 ? 13.651 -8.653 2.019 1.00 50.62 116 VAL A O 1
ATOM 965 N N . MET A 1 117 ? 15.683 -9.509 1.587 1.00 43.25 117 MET A N 1
ATOM 966 C CA . MET A 1 117 ? 15.265 -10.727 0.887 1.00 43.25 117 MET A CA 1
ATOM 967 C C . MET A 1 117 ? 16.316 -11.829 1.041 1.00 43.25 117 MET A C 1
ATOM 969 O O . MET A 1 117 ? 17.506 -11.560 1.168 1.00 43.25 117 MET A O 1
ATOM 973 N N . SER A 1 118 ? 15.877 -13.091 1.032 1.00 38.09 118 SER A N 1
ATOM 974 C CA . SER A 1 118 ? 16.792 -14.238 0.997 1.00 38.09 118 SER A CA 1
ATOM 975 C C . SER A 1 118 ? 17.607 -14.236 -0.303 1.00 38.09 118 SER A C 1
ATOM 977 O O . SER A 1 118 ? 17.049 -13.886 -1.347 1.00 38.09 118 SER A O 1
ATOM 979 N N . PRO A 1 119 ? 18.880 -14.680 -0.291 1.00 37.62 119 PRO A N 1
ATOM 980 C CA . PRO A 1 119 ? 19.722 -14.655 -1.480 1.00 37.62 119 PRO A CA 1
ATOM 981 C C . PRO A 1 119 ? 19.087 -15.476 -2.604 1.00 37.62 119 PRO A C 1
ATOM 983 O O . PRO A 1 119 ? 18.946 -16.701 -2.510 1.00 37.62 119 PRO A O 1
ATOM 986 N N . LEU A 1 120 ? 18.710 -14.787 -3.683 1.00 42.12 120 LEU A N 1
ATOM 987 C CA . LEU A 1 120 ? 18.223 -15.401 -4.913 1.00 42.12 120 LEU A CA 1
ATOM 988 C C . LEU A 1 120 ? 19.320 -16.324 -5.448 1.00 42.12 120 LEU A C 1
ATOM 990 O O . LEU A 1 120 ? 20.296 -15.843 -6.024 1.00 42.12 120 LEU A O 1
ATOM 994 N N . LYS A 1 121 ? 19.160 -17.644 -5.256 1.00 39.00 121 LYS A N 1
ATOM 995 C CA . LYS A 1 121 ? 20.086 -18.663 -5.775 1.00 39.00 121 LYS A CA 1
ATOM 996 C C . LYS A 1 121 ? 20.287 -18.424 -7.264 1.00 39.00 121 LYS A C 1
ATOM 998 O O . LYS A 1 121 ? 19.398 -18.684 -8.076 1.00 39.00 121 LYS A O 1
ATOM 1003 N N . SER A 1 122 ? 21.446 -17.876 -7.598 1.00 40.44 122 SER A N 1
ATOM 1004 C CA . SER A 1 122 ? 21.704 -17.332 -8.914 1.00 40.44 122 SER A CA 1
ATOM 1005 C C . SER A 1 122 ? 21.753 -18.461 -9.932 1.00 40.44 122 SER A C 1
ATOM 1007 O O . SER A 1 122 ? 22.673 -19.279 -9.913 1.00 40.44 122 SER A O 1
ATOM 1009 N N . TYR A 1 123 ? 20.812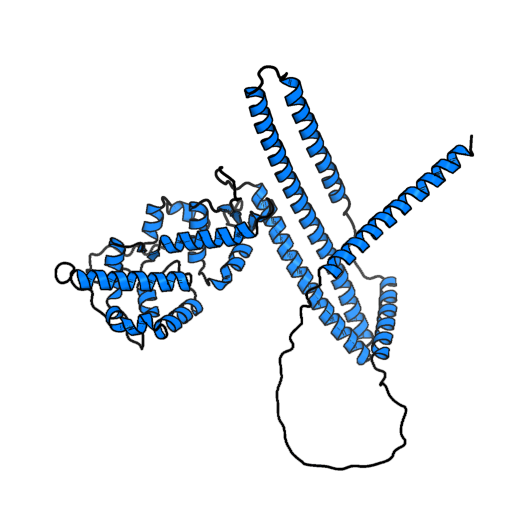 -18.463 -10.875 1.00 35.34 123 TYR A N 1
ATOM 1010 C CA . TYR A 1 123 ? 20.990 -19.168 -12.140 1.00 35.34 123 TYR A CA 1
ATOM 1011 C C . TYR A 1 123 ? 22.039 -18.426 -12.984 1.00 35.34 123 TYR A C 1
ATOM 1013 O O . TYR A 1 123 ? 21.741 -17.850 -14.027 1.00 35.34 123 TYR A O 1
ATOM 1021 N N . THR A 1 124 ? 23.300 -18.462 -12.539 1.00 38.25 124 THR A N 1
ATOM 1022 C CA . THR A 1 124 ? 24.485 -18.223 -13.373 1.00 38.25 124 THR A CA 1
ATOM 1023 C C . THR A 1 124 ? 24.639 -19.395 -14.340 1.00 38.25 124 THR A C 1
ATOM 1025 O O . THR A 1 124 ? 25.573 -20.192 -14.253 1.00 38.25 124 THR A O 1
ATOM 1028 N N . GLY A 1 125 ? 23.661 -19.525 -15.240 1.00 33.41 125 GLY A N 1
ATOM 1029 C CA . GLY A 1 125 ? 23.727 -20.410 -16.388 1.00 33.41 125 GLY A CA 1
ATOM 1030 C C . GLY A 1 125 ? 24.909 -19.981 -17.244 1.00 33.41 125 GLY A C 1
ATOM 1031 O O . GLY A 1 125 ? 24.944 -18.854 -17.732 1.00 33.41 125 GLY A O 1
ATOM 1032 N N . ILE A 1 126 ? 25.895 -20.870 -17.346 1.00 30.55 126 ILE A N 1
ATOM 1033 C CA . ILE A 1 126 ? 27.184 -20.644 -18.002 1.00 30.55 126 ILE A CA 1
ATOM 1034 C C . ILE A 1 126 ? 26.970 -20.025 -19.390 1.00 30.55 126 ILE A C 1
ATOM 1036 O O . ILE A 1 126 ? 26.189 -20.546 -20.186 1.00 30.55 126 ILE A O 1
ATOM 1040 N N . LEU A 1 127 ? 27.711 -18.954 -19.696 1.00 33.94 127 LEU A N 1
ATOM 1041 C CA . LEU A 1 127 ? 27.773 -18.361 -21.034 1.00 33.94 127 LEU A CA 1
ATOM 1042 C C . LEU A 1 127 ? 28.456 -19.330 -22.015 1.00 33.94 127 LEU A C 1
ATOM 1044 O O . LEU A 1 127 ? 29.649 -19.225 -22.292 1.00 33.94 127 LEU A O 1
ATOM 1048 N N . GLN A 1 128 ? 27.694 -20.288 -22.540 1.00 34.28 128 GLN A N 1
ATOM 1049 C CA . GLN A 1 128 ? 28.059 -21.043 -23.733 1.00 34.28 128 GLN A CA 1
ATOM 1050 C C . GLN A 1 128 ? 27.434 -20.385 -24.963 1.00 34.28 128 GLN A C 1
ATOM 1052 O O . GLN A 1 128 ? 26.219 -20.199 -25.033 1.00 34.28 128 GLN A O 1
ATOM 1057 N N . ASN A 1 129 ? 28.271 -20.077 -25.953 1.00 35.88 129 ASN A N 1
ATOM 1058 C CA . ASN A 1 129 ? 27.845 -19.539 -27.242 1.00 35.88 129 ASN A CA 1
ATOM 1059 C C . ASN A 1 129 ? 27.072 -20.600 -28.045 1.00 35.88 129 ASN A C 1
ATOM 1061 O O . ASN A 1 129 ? 27.654 -21.306 -28.863 1.00 35.88 129 ASN A O 1
ATOM 1065 N N . ASN A 1 130 ? 25.758 -20.687 -27.836 1.00 31.52 130 ASN A N 1
ATOM 1066 C CA . ASN A 1 130 ? 24.842 -21.443 -28.689 1.00 31.52 130 ASN A CA 1
ATOM 1067 C C . ASN A 1 130 ? 23.841 -20.491 -29.353 1.00 31.52 130 ASN A C 1
ATOM 1069 O O . ASN A 1 130 ? 22.903 -19.997 -28.726 1.00 31.52 130 ASN A O 1
ATOM 1073 N N . VAL A 1 131 ? 24.049 -20.243 -30.647 1.00 41.03 131 VAL A N 1
ATOM 1074 C CA . VAL A 1 131 ? 23.170 -19.413 -31.480 1.00 41.03 131 VAL A CA 1
ATOM 1075 C C . VAL A 1 131 ? 21.842 -20.148 -31.683 1.00 41.03 131 VAL A C 1
ATOM 1077 O O . VAL A 1 131 ? 21.739 -21.031 -32.530 1.00 41.03 131 VAL A O 1
ATOM 1080 N N . GLY A 1 132 ? 20.822 -19.798 -30.894 1.00 41.44 132 GLY A N 1
ATOM 1081 C CA . GLY A 1 132 ? 19.474 -20.356 -31.059 1.00 41.44 132 GLY A CA 1
ATOM 1082 C C . GLY A 1 132 ? 18.532 -20.229 -29.861 1.00 41.44 132 GLY A C 1
ATOM 1083 O O . GLY A 1 132 ? 17.322 -20.288 -30.058 1.00 41.44 132 GLY A O 1
ATOM 1084 N N . SER A 1 133 ? 19.041 -20.024 -28.641 1.00 43.69 133 SER A N 1
ATOM 1085 C CA . SER A 1 133 ? 18.204 -19.902 -27.440 1.00 43.69 133 SER A CA 1
ATOM 1086 C C . SER A 1 133 ? 18.563 -18.658 -26.632 1.00 43.69 133 SER A C 1
ATOM 1088 O O . SER A 1 133 ? 19.662 -18.563 -26.089 1.00 43.69 133 SER A O 1
ATOM 1090 N N . VAL A 1 134 ? 17.623 -17.715 -26.524 1.00 50.72 134 VAL A N 1
ATOM 1091 C CA . VAL A 1 134 ? 17.696 -16.675 -25.490 1.00 50.72 134 VAL A CA 1
ATOM 1092 C C . VAL A 1 134 ? 17.410 -17.357 -24.149 1.00 50.72 134 VAL A C 1
ATOM 1094 O O . VAL A 1 134 ? 16.394 -18.051 -24.048 1.00 50.72 134 VAL A O 1
ATOM 1097 N N . PRO A 1 135 ? 18.254 -17.184 -23.112 1.00 60.69 135 PRO A N 1
ATOM 1098 C CA . PRO A 1 135 ? 17.961 -17.701 -21.780 1.00 60.69 135 PRO A CA 1
ATOM 1099 C C . PRO A 1 135 ? 16.570 -17.251 -21.321 1.00 60.69 135 PRO A C 1
ATOM 1101 O O . PRO A 1 135 ? 16.147 -16.140 -21.640 1.00 60.69 135 PRO A O 1
ATOM 1104 N N . ASN A 1 136 ? 15.858 -18.058 -20.525 1.00 69.62 136 ASN A N 1
ATOM 1105 C CA . ASN A 1 136 ? 14.560 -17.647 -19.970 1.00 69.62 136 ASN A CA 1
ATOM 1106 C C . ASN A 1 136 ? 14.725 -16.665 -18.789 1.00 69.62 136 ASN A C 1
ATOM 1108 O O . ASN A 1 136 ? 14.271 -16.908 -17.670 1.00 69.62 136 ASN A O 1
ATOM 1112 N N . GLN A 1 137 ? 15.447 -15.582 -19.062 1.00 82.75 137 GLN A N 1
ATOM 1113 C CA . GLN A 1 137 ? 15.798 -14.490 -18.172 1.00 82.75 137 GLN A CA 1
ATOM 1114 C C . GLN A 1 137 ? 14.623 -13.534 -17.966 1.00 82.75 137 GLN A C 1
ATOM 1116 O O . GLN A 1 137 ? 13.690 -13.482 -18.772 1.00 82.75 137 GLN A O 1
ATOM 1121 N N . LYS A 1 138 ? 14.687 -12.769 -16.874 1.00 87.38 138 LYS A N 1
ATOM 1122 C CA . LYS A 1 138 ? 13.693 -11.749 -16.538 1.00 87.38 138 LYS A CA 1
ATOM 1123 C C . LYS A 1 138 ? 13.969 -10.491 -17.355 1.00 87.38 138 LYS A C 1
ATOM 1125 O O . LYS A 1 138 ? 15.070 -9.938 -17.301 1.00 87.38 138 LYS A O 1
ATOM 1130 N N . LEU A 1 139 ? 12.967 -10.084 -18.120 1.00 87.69 139 LEU A N 1
ATOM 1131 C CA . LEU A 1 139 ? 12.951 -8.890 -18.951 1.00 87.69 139 LEU A CA 1
ATOM 1132 C C . LEU A 1 139 ? 11.976 -7.878 -18.349 1.00 87.69 139 LEU A C 1
ATOM 1134 O O . LEU A 1 139 ? 10.964 -8.260 -17.754 1.00 87.69 139 LEU A O 1
ATOM 1138 N N . VAL A 1 140 ? 12.303 -6.602 -18.512 1.00 89.38 140 VAL A N 1
ATOM 1139 C CA . VAL A 1 140 ? 11.510 -5.463 -18.045 1.00 89.38 140 VAL A CA 1
ATOM 1140 C C . VAL A 1 140 ? 11.461 -4.391 -19.127 1.00 89.38 140 VAL A C 1
ATOM 1142 O O . VAL A 1 140 ? 12.348 -4.330 -19.981 1.00 89.38 140 VAL A O 1
ATOM 1145 N N . ILE A 1 141 ? 10.446 -3.529 -19.074 1.00 88.69 141 ILE A N 1
ATOM 1146 C CA . ILE A 1 141 ? 10.384 -2.314 -19.892 1.00 88.69 141 ILE A CA 1
ATOM 1147 C C . ILE A 1 141 ? 10.533 -1.113 -18.965 1.00 88.69 141 ILE A C 1
ATOM 1149 O O . ILE A 1 141 ? 9.724 -0.912 -18.058 1.00 88.69 141 ILE A O 1
ATOM 1153 N N . ALA A 1 142 ? 11.574 -0.314 -19.199 1.00 85.81 142 ALA A N 1
ATOM 1154 C CA . ALA A 1 142 ? 11.916 0.812 -18.332 1.00 85.81 142 ALA A CA 1
ATOM 1155 C C . ALA A 1 142 ? 10.854 1.927 -18.330 1.00 85.81 142 ALA A C 1
ATOM 1157 O O . ALA A 1 142 ? 10.724 2.650 -17.349 1.00 85.81 142 ALA A O 1
ATOM 1158 N N . GLU A 1 143 ? 10.106 2.055 -19.423 1.00 87.38 143 GLU A N 1
ATOM 1159 C CA . GLU A 1 143 ? 8.995 2.993 -19.609 1.00 87.38 143 GLU A CA 1
ATOM 1160 C C . GLU A 1 143 ? 7.801 2.624 -18.716 1.00 87.38 143 GLU A C 1
ATOM 1162 O O . GLU A 1 143 ? 7.461 3.388 -17.818 1.00 87.38 143 GLU A O 1
ATOM 1167 N N . ILE A 1 144 ? 7.269 1.402 -18.851 1.00 91.19 144 ILE A N 1
ATOM 1168 C CA . ILE A 1 144 ? 6.141 0.885 -18.050 1.00 91.19 144 ILE A CA 1
ATOM 1169 C C . ILE A 1 144 ? 6.426 0.955 -16.546 1.00 91.19 144 ILE A C 1
ATOM 1171 O O . ILE A 1 144 ? 5.546 1.293 -15.759 1.00 91.19 144 ILE A O 1
ATOM 1175 N N . LEU A 1 145 ? 7.663 0.662 -16.133 1.00 90.94 145 LEU A N 1
ATOM 1176 C CA . LEU A 1 145 ? 8.070 0.764 -14.730 1.00 90.94 145 LEU A CA 1
ATOM 1177 C C . LEU A 1 145 ? 8.036 2.203 -14.198 1.00 90.94 145 LEU A C 1
ATOM 1179 O O . LEU A 1 145 ? 7.690 2.401 -13.035 1.00 90.94 145 LEU A O 1
ATOM 1183 N N . LYS A 1 146 ? 8.376 3.199 -15.026 1.00 89.94 146 LYS A N 1
ATOM 1184 C CA . LYS A 1 146 ? 8.294 4.616 -14.645 1.00 89.94 146 LYS A CA 1
ATOM 1185 C C . LYS A 1 146 ? 6.848 5.087 -14.595 1.00 89.94 146 LYS A C 1
ATOM 1187 O O . LYS A 1 146 ? 6.457 5.628 -13.569 1.00 89.94 146 LYS A O 1
ATOM 1192 N N . GLU A 1 147 ? 6.073 4.807 -15.646 1.00 93.12 147 GLU A N 1
ATOM 1193 C CA . GLU A 1 147 ? 4.645 5.141 -15.737 1.00 93.12 147 GLU A CA 1
ATOM 1194 C C . GLU A 1 147 ? 3.868 4.587 -14.540 1.00 93.12 147 GLU A C 1
ATOM 1196 O O . GLU A 1 147 ? 3.129 5.314 -13.889 1.00 93.12 147 GLU A O 1
ATOM 1201 N N . LYS A 1 148 ? 4.083 3.313 -14.189 1.00 94.19 148 LYS A N 1
ATOM 1202 C CA . LYS A 1 148 ? 3.368 2.669 -13.080 1.00 94.19 148 LYS A CA 1
ATOM 1203 C C . LYS A 1 148 ? 3.830 3.148 -11.703 1.00 94.19 148 LYS A C 1
ATOM 1205 O O . LYS A 1 148 ? 3.036 3.140 -10.769 1.00 94.19 148 LYS A O 1
ATOM 1210 N N . ALA A 1 149 ? 5.079 3.592 -11.560 1.00 93.19 149 ALA A N 1
ATOM 1211 C CA . ALA A 1 149 ? 5.535 4.259 -10.340 1.00 93.19 149 ALA A CA 1
ATOM 1212 C C . ALA A 1 149 ? 4.964 5.683 -10.219 1.00 93.19 149 ALA A C 1
ATOM 1214 O O . ALA A 1 149 ? 4.597 6.094 -9.123 1.00 93.19 149 ALA A O 1
ATOM 1215 N N . GLU A 1 150 ? 4.845 6.415 -11.328 1.00 93.88 150 GLU A N 1
ATOM 1216 C CA . GLU A 1 150 ? 4.182 7.721 -11.359 1.00 93.88 150 GLU A CA 1
ATOM 1217 C C . GLU A 1 150 ? 2.681 7.589 -11.059 1.00 93.88 150 GLU A C 1
ATOM 1219 O O . GLU A 1 150 ? 2.169 8.314 -10.220 1.00 93.88 150 GLU A O 1
ATOM 1224 N N . GLU A 1 151 ? 1.992 6.601 -11.630 1.00 94.62 151 GLU A N 1
ATOM 1225 C CA . GLU A 1 151 ? 0.578 6.308 -11.353 1.00 94.62 151 GLU A CA 1
ATOM 1226 C C . GLU A 1 151 ? 0.320 6.016 -9.864 1.00 94.62 151 GLU A C 1
ATOM 1228 O O . GLU A 1 151 ? -0.603 6.584 -9.283 1.00 94.62 151 GLU A O 1
ATOM 1233 N N . VAL A 1 152 ? 1.173 5.219 -9.201 1.00 94.50 152 VAL A N 1
ATOM 1234 C CA . VAL A 1 152 ? 1.089 5.027 -7.737 1.00 94.50 152 VAL A CA 1
ATOM 1235 C C . VAL A 1 152 ? 1.356 6.323 -6.972 1.00 94.50 152 VAL A C 1
ATOM 1237 O O . VAL A 1 152 ? 0.688 6.572 -5.969 1.00 94.50 152 VAL A O 1
ATOM 1240 N N . TYR A 1 153 ? 2.309 7.144 -7.422 1.00 93.12 153 TYR A N 1
ATOM 1241 C CA . TYR A 1 153 ? 2.576 8.441 -6.803 1.00 93.12 153 TYR A CA 1
ATOM 1242 C C . TYR A 1 153 ? 1.357 9.366 -6.899 1.00 93.12 153 TYR A C 1
ATOM 1244 O O . TYR A 1 153 ? 0.922 9.844 -5.859 1.00 93.12 153 TYR A O 1
ATOM 1252 N N . GLN A 1 154 ? 0.748 9.534 -8.081 1.00 92.06 154 GLN A N 1
ATOM 1253 C CA . GLN A 1 154 ? -0.436 10.388 -8.270 1.00 92.06 154 GLN A CA 1
ATOM 1254 C C . GLN A 1 154 ? -1.614 9.924 -7.392 1.00 92.06 154 GLN A C 1
ATOM 1256 O O . GLN A 1 154 ? -2.152 10.708 -6.610 1.00 92.06 154 GLN A O 1
ATOM 1261 N N . ILE A 1 155 ? -1.944 8.622 -7.429 1.00 90.62 155 ILE A N 1
ATOM 1262 C CA . ILE A 1 155 ? -3.034 8.013 -6.636 1.00 90.62 155 ILE A CA 1
ATOM 1263 C C . ILE A 1 155 ? -2.810 8.170 -5.118 1.00 90.62 155 ILE A C 1
ATOM 1265 O O . ILE A 1 155 ? -3.771 8.078 -4.343 1.00 90.62 155 ILE A O 1
ATOM 1269 N N . GLN A 1 156 ? -1.564 8.360 -4.674 1.00 89.62 156 GLN A N 1
ATOM 1270 C CA . GLN A 1 156 ? -1.241 8.637 -3.278 1.00 89.62 156 GLN A CA 1
ATOM 1271 C C . GLN A 1 156 ? -1.192 10.142 -2.979 1.00 89.62 156 GLN A C 1
ATOM 1273 O O . GLN A 1 156 ? -1.744 10.543 -1.962 1.00 89.62 156 GLN A O 1
ATOM 1278 N N . SER A 1 157 ? -0.613 10.988 -3.839 1.00 86.19 157 SER A N 1
ATOM 1279 C CA . SER A 1 157 ? -0.542 12.440 -3.617 1.00 86.19 157 SER A CA 1
ATOM 1280 C C . SER A 1 157 ? -1.914 13.113 -3.612 1.00 86.19 157 SER A C 1
ATOM 1282 O O . SER A 1 157 ? -2.122 14.030 -2.828 1.00 86.19 157 SER A O 1
ATOM 1284 N N . GLU A 1 158 ? -2.884 12.602 -4.380 1.00 85.94 158 GLU A N 1
ATOM 1285 C CA . GLU A 1 158 ? -4.298 13.018 -4.296 1.00 85.94 158 GLU A CA 1
ATOM 1286 C C . GLU A 1 158 ? -4.921 12.806 -2.901 1.00 85.94 158 GLU A C 1
ATOM 1288 O O . GLU A 1 158 ? -5.945 13.409 -2.590 1.00 85.94 158 GLU A O 1
ATOM 1293 N N . LYS A 1 159 ? -4.317 11.953 -2.063 1.00 83.38 159 LYS A N 1
ATOM 1294 C CA . LYS A 1 159 ? -4.786 11.576 -0.718 1.00 83.38 159 LYS A CA 1
ATOM 1295 C C . LYS A 1 159 ? -3.884 12.089 0.404 1.00 83.38 159 LYS A C 1
ATOM 1297 O O . LYS A 1 159 ? -4.129 11.763 1.561 1.00 83.38 159 LYS A O 1
ATOM 1302 N N . ILE A 1 160 ? -2.819 12.826 0.080 1.00 80.44 160 ILE A N 1
ATOM 1303 C CA . ILE A 1 160 ? -1.953 13.448 1.082 1.00 80.44 160 ILE A CA 1
ATOM 1304 C C . ILE A 1 160 ? -2.484 14.854 1.332 1.00 80.44 160 ILE A C 1
ATOM 1306 O O . ILE A 1 160 ? -2.295 15.756 0.517 1.00 80.44 160 ILE A O 1
ATOM 1310 N N . HIS A 1 161 ? -3.163 15.029 2.461 1.00 74.50 161 HIS A N 1
ATOM 1311 C CA . HIS A 1 161 ? -3.614 16.340 2.931 1.00 74.50 161 HIS A CA 1
ATOM 1312 C C . HIS A 1 161 ? -2.771 16.814 4.119 1.00 74.50 161 HIS A C 1
ATOM 1314 O O . HIS A 1 161 ? -2.546 18.011 4.271 1.00 74.50 161 HIS A O 1
ATOM 1320 N N . THR A 1 162 ? -2.249 15.867 4.902 1.00 74.00 162 THR A N 1
ATOM 1321 C CA . THR A 1 162 ? -1.463 16.102 6.116 1.00 74.00 162 THR A CA 1
ATOM 1322 C C . THR A 1 162 ? -0.028 15.583 5.981 1.00 74.00 162 THR A C 1
ATOM 1324 O O . THR A 1 162 ? 0.289 14.764 5.111 1.00 74.00 162 THR A O 1
ATOM 1327 N N . THR A 1 163 ? 0.861 15.989 6.891 1.00 74.56 163 THR A N 1
ATOM 1328 C CA . THR A 1 163 ? 2.216 15.415 6.986 1.00 74.56 163 THR A CA 1
ATOM 1329 C C . THR A 1 163 ? 2.211 13.944 7.416 1.00 74.56 163 THR A C 1
ATOM 1331 O O . THR A 1 163 ? 3.172 13.230 7.132 1.00 74.56 163 THR A O 1
ATOM 1334 N N . THR A 1 164 ? 1.138 13.451 8.049 1.00 81.56 164 THR A N 1
ATOM 1335 C CA . THR A 1 164 ? 1.030 12.038 8.453 1.00 81.56 164 THR A CA 1
ATOM 1336 C C . THR A 1 164 ? 0.517 11.137 7.323 1.00 81.56 164 THR A C 1
ATOM 1338 O O . THR A 1 164 ? 0.973 9.998 7.210 1.00 81.56 164 THR A O 1
ATOM 1341 N N . ASP A 1 165 ? -0.322 11.647 6.410 1.00 84.06 165 ASP A N 1
ATOM 1342 C CA . ASP A 1 165 ? -0.837 10.895 5.249 1.00 84.06 165 ASP A CA 1
ATOM 1343 C C . ASP A 1 165 ? 0.252 10.463 4.261 1.00 84.06 165 ASP A C 1
ATOM 1345 O O . ASP A 1 165 ? 0.073 9.496 3.511 1.00 84.06 165 ASP A O 1
ATOM 1349 N N . CYS A 1 166 ? 1.392 11.165 4.241 1.00 87.56 166 CYS A N 1
ATOM 1350 C CA . CYS A 1 166 ? 2.521 10.779 3.399 1.00 87.56 166 CYS A CA 1
ATOM 1351 C C . CYS A 1 166 ? 3.159 9.448 3.842 1.00 87.56 166 CYS A C 1
ATOM 1353 O O . CYS A 1 166 ? 3.844 8.806 3.044 1.00 87.56 166 CYS A O 1
ATOM 1355 N N . ILE A 1 167 ? 2.908 8.997 5.079 1.00 91.69 167 ILE A N 1
ATOM 1356 C CA . ILE A 1 167 ? 3.425 7.744 5.634 1.00 91.69 167 ILE A CA 1
ATOM 1357 C C . ILE A 1 167 ? 2.417 6.615 5.385 1.00 91.69 167 ILE A C 1
ATOM 1359 O O . ILE A 1 167 ? 1.344 6.532 5.978 1.00 91.69 167 ILE A O 1
ATOM 1363 N N . VAL A 1 168 ? 2.788 5.698 4.492 1.00 92.69 168 VAL A N 1
ATOM 1364 C CA . VAL A 1 168 ? 1.933 4.611 4.005 1.00 92.69 168 VAL A CA 1
ATOM 1365 C C . VAL A 1 168 ? 2.486 3.259 4.475 1.00 92.69 168 VAL A C 1
ATOM 1367 O O . VAL A 1 168 ? 3.540 2.832 3.989 1.00 92.69 168 VAL A O 1
ATOM 1370 N N . PRO A 1 169 ? 1.792 2.537 5.381 1.00 93.19 169 PRO A N 1
ATOM 1371 C CA . PRO A 1 169 ? 2.135 1.159 5.731 1.00 93.19 169 PRO A CA 1
ATOM 1372 C C . PRO A 1 169 ? 2.133 0.243 4.500 1.00 93.19 169 PRO A C 1
ATOM 1374 O O . PRO A 1 169 ? 1.273 0.370 3.627 1.00 93.19 169 PRO A O 1
ATOM 1377 N N . MET A 1 170 ? 3.047 -0.731 4.437 1.00 91.12 170 MET A N 1
ATOM 1378 C CA . MET A 1 170 ? 3.213 -1.596 3.256 1.00 91.12 170 MET A CA 1
ATOM 1379 C C . MET A 1 170 ? 1.911 -2.316 2.849 1.00 91.12 170 MET A C 1
ATOM 1381 O O . MET A 1 170 ? 1.587 -2.378 1.667 1.00 91.12 170 MET A O 1
ATOM 1385 N N . GLY A 1 171 ? 1.108 -2.778 3.815 1.00 90.75 171 GLY A N 1
ATOM 1386 C CA . GLY A 1 171 ? -0.196 -3.402 3.543 1.00 90.75 171 GLY A CA 1
ATOM 1387 C C . GLY A 1 171 ? -1.247 -2.445 2.955 1.00 90.75 171 GLY A C 1
ATOM 1388 O O . GLY A 1 171 ? -2.104 -2.872 2.182 1.00 90.75 171 GLY A O 1
ATOM 1389 N N . LYS A 1 172 ? -1.164 -1.140 3.260 1.00 91.12 172 LYS A N 1
ATOM 1390 C CA . LYS A 1 172 ? -2.037 -0.099 2.687 1.00 91.12 172 LYS A CA 1
ATOM 1391 C C . LYS A 1 172 ? -1.677 0.153 1.218 1.00 91.12 172 LYS A C 1
ATOM 1393 O O . LYS A 1 172 ? -2.579 0.265 0.391 1.00 91.12 172 LYS A O 1
ATOM 1398 N N . LEU A 1 173 ? -0.382 0.126 0.877 1.00 92.38 173 LEU A N 1
ATOM 1399 C CA . LEU A 1 173 ? 0.091 0.117 -0.513 1.00 92.38 173 LEU A CA 1
ATOM 1400 C C . LEU A 1 173 ? -0.365 -1.149 -1.258 1.00 92.38 173 LEU A C 1
ATOM 1402 O O . LEU A 1 173 ? -0.923 -1.047 -2.345 1.00 92.38 173 LEU A O 1
ATOM 1406 N N . GLU A 1 174 ? -0.161 -2.337 -0.679 1.00 92.56 174 GLU A N 1
ATOM 1407 C CA . GLU A 1 174 ? -0.554 -3.613 -1.302 1.00 92.56 174 GLU A CA 1
ATOM 1408 C C . GLU A 1 174 ? -2.056 -3.674 -1.615 1.00 92.56 174 GLU A C 1
ATOM 1410 O O . GLU A 1 174 ? -2.436 -4.164 -2.678 1.00 92.56 174 GLU A O 1
ATOM 1415 N N . LYS A 1 175 ? -2.900 -3.108 -0.741 1.00 92.69 175 LYS A N 1
ATOM 1416 C CA . LYS A 1 175 ? -4.344 -2.955 -0.973 1.00 92.69 175 LYS A CA 1
ATOM 1417 C C . LYS A 1 175 ? -4.665 -1.927 -2.071 1.00 92.69 175 LYS A C 1
ATOM 1419 O O . LYS A 1 175 ? -5.567 -2.161 -2.868 1.00 92.69 175 LYS A O 1
ATOM 1424 N N . LEU A 1 176 ? -3.922 -0.818 -2.148 1.00 91.94 176 LEU A N 1
ATOM 1425 C CA . LEU A 1 176 ? -4.121 0.263 -3.128 1.00 91.94 176 LEU A CA 1
ATOM 1426 C C . LEU A 1 176 ? -3.877 -0.191 -4.580 1.00 91.94 176 LEU A C 1
ATOM 1428 O O . LEU A 1 176 ? -4.593 0.251 -5.473 1.00 91.94 176 LEU A O 1
ATOM 1432 N N . ILE A 1 177 ? -2.924 -1.101 -4.816 1.00 93.94 177 ILE A N 1
ATOM 1433 C CA . ILE A 1 177 ? -2.645 -1.700 -6.141 1.00 93.94 177 ILE A CA 1
ATOM 1434 C C . ILE A 1 177 ? -3.003 -3.195 -6.233 1.00 93.94 177 ILE A C 1
ATOM 1436 O O . ILE A 1 177 ? -2.454 -3.925 -7.063 1.00 93.94 177 ILE A O 1
ATOM 1440 N N . GLN A 1 178 ? -3.945 -3.669 -5.412 1.00 93.19 178 GLN A N 1
ATOM 1441 C CA . GLN A 1 178 ? -4.346 -5.081 -5.368 1.00 93.19 178 GLN A CA 1
ATOM 1442 C C . GLN A 1 178 ? -4.825 -5.601 -6.740 1.00 93.19 178 GLN A C 1
ATOM 1444 O O . GLN A 1 178 ? -4.420 -6.685 -7.177 1.00 93.19 178 GLN A O 1
ATOM 1449 N N . ASP A 1 179 ? -5.602 -4.793 -7.466 1.00 92.06 179 ASP A N 1
ATOM 1450 C CA . ASP A 1 179 ? -6.154 -5.125 -8.789 1.00 92.06 179 ASP A CA 1
ATOM 1451 C C . ASP A 1 179 ? -5.091 -5.259 -9.891 1.00 92.06 179 ASP A C 1
ATOM 1453 O O . ASP A 1 179 ? -5.339 -5.844 -10.948 1.00 92.06 179 ASP A O 1
ATOM 1457 N N . TRP A 1 180 ? -3.864 -4.779 -9.658 1.00 93.75 180 TRP A N 1
ATOM 1458 C CA . TRP A 1 180 ? -2.755 -4.952 -10.600 1.00 93.75 180 TRP A CA 1
ATOM 1459 C C . TRP A 1 180 ? -2.192 -6.384 -10.578 1.00 93.75 180 TRP A C 1
ATOM 1461 O O . TRP A 1 180 ? -1.393 -6.760 -11.450 1.00 93.75 180 TRP A O 1
ATOM 1471 N N . LEU A 1 181 ? -2.616 -7.200 -9.599 1.00 91.38 181 LEU A N 1
ATOM 1472 C CA . LEU A 1 181 ? -2.288 -8.622 -9.451 1.00 91.38 181 LEU A CA 1
ATOM 1473 C C . LEU A 1 181 ? -0.773 -8.895 -9.552 1.00 91.38 181 LEU A C 1
ATOM 1475 O O . LEU A 1 181 ? -0.338 -9.900 -10.132 1.00 91.38 181 LEU A O 1
ATOM 1479 N N . LEU A 1 182 ? 0.035 -7.966 -9.027 1.00 90.56 182 LEU A N 1
ATOM 1480 C CA . LEU A 1 182 ? 1.492 -8.068 -8.993 1.00 90.56 182 LEU A CA 1
ATOM 1481 C C . LEU A 1 182 ? 1.909 -9.294 -8.173 1.00 90.56 182 LEU A C 1
ATOM 1483 O O . LEU A 1 182 ? 1.348 -9.577 -7.116 1.00 90.56 182 LEU A O 1
ATOM 1487 N N . SER A 1 183 ? 2.923 -10.026 -8.633 1.00 88.50 183 SER A N 1
ATOM 1488 C CA . SER A 1 183 ? 3.660 -10.917 -7.730 1.00 88.50 183 SER A CA 1
ATOM 1489 C C . SER A 1 183 ? 4.628 -10.115 -6.856 1.00 88.50 183 SER A C 1
ATOM 1491 O O . SER A 1 183 ? 5.014 -9.011 -7.232 1.00 88.50 183 SER A O 1
ATOM 1493 N N . LYS A 1 184 ? 5.037 -10.665 -5.702 1.00 85.25 184 LYS A N 1
ATOM 1494 C CA . LYS A 1 184 ? 5.880 -9.953 -4.724 1.00 85.25 184 LYS A CA 1
ATOM 1495 C C . LYS A 1 184 ? 7.103 -9.280 -5.366 1.00 85.25 184 LYS A C 1
ATOM 1497 O O . LYS A 1 184 ? 7.331 -8.109 -5.127 1.00 85.25 184 LYS A O 1
ATOM 1502 N N . GLU A 1 185 ? 7.784 -9.968 -6.281 1.00 83.88 185 GLU A N 1
ATOM 1503 C CA . GLU A 1 185 ? 8.943 -9.434 -7.015 1.00 83.88 185 GLU A CA 1
ATOM 1504 C C . GLU A 1 185 ? 8.610 -8.256 -7.960 1.00 83.88 185 GLU A C 1
ATOM 1506 O O . GLU A 1 185 ? 9.430 -7.359 -8.135 1.00 83.88 185 GLU A O 1
ATOM 1511 N N . GLU A 1 186 ? 7.414 -8.226 -8.563 1.00 89.50 186 GLU A N 1
ATOM 1512 C CA . GLU A 1 186 ? 6.947 -7.083 -9.368 1.00 89.50 186 GLU A CA 1
ATOM 1513 C C . GLU A 1 186 ? 6.647 -5.871 -8.464 1.00 89.50 186 GLU A C 1
ATOM 1515 O O . GLU A 1 186 ? 6.981 -4.742 -8.815 1.00 89.50 186 GLU A O 1
ATOM 1520 N N . LEU A 1 187 ? 6.069 -6.113 -7.283 1.00 90.56 187 LEU A N 1
ATOM 1521 C CA . LEU A 1 187 ? 5.816 -5.106 -6.249 1.00 90.56 187 LEU A CA 1
ATOM 1522 C C . LEU A 1 187 ? 7.125 -4.564 -5.642 1.00 90.56 187 LEU A C 1
ATOM 1524 O O . LEU A 1 187 ? 7.282 -3.352 -5.519 1.00 90.56 187 LEU A O 1
ATOM 1528 N N . ASP A 1 188 ? 8.087 -5.436 -5.322 1.00 85.06 188 ASP A N 1
ATOM 1529 C CA . ASP A 1 188 ? 9.433 -5.059 -4.877 1.00 85.06 188 ASP A CA 1
ATOM 1530 C C . ASP A 1 188 ? 10.099 -4.118 -5.889 1.00 85.06 188 ASP A C 1
ATOM 1532 O O . ASP A 1 188 ? 10.642 -3.081 -5.510 1.00 85.06 188 ASP A O 1
ATOM 1536 N N . LEU A 1 189 ? 10.034 -4.464 -7.179 1.00 87.62 189 LEU A N 1
ATOM 1537 C CA . LEU A 1 189 ? 10.605 -3.669 -8.263 1.00 87.62 189 LEU A CA 1
ATOM 1538 C C . LEU A 1 189 ? 9.897 -2.313 -8.421 1.00 87.62 189 LEU A C 1
ATOM 1540 O O . LEU A 1 189 ? 10.567 -1.296 -8.589 1.00 87.62 189 LEU A O 1
ATOM 1544 N N . LEU A 1 190 ? 8.567 -2.275 -8.315 1.00 91.62 190 LEU A N 1
ATOM 1545 C CA . LEU A 1 190 ? 7.783 -1.037 -8.364 1.00 91.62 190 LEU A CA 1
ATOM 1546 C C . LEU A 1 190 ? 8.146 -0.082 -7.215 1.00 91.62 190 LEU A C 1
ATOM 1548 O O . LEU A 1 190 ? 8.408 1.097 -7.449 1.00 91.62 190 LEU A O 1
ATOM 1552 N N . VAL A 1 191 ? 8.249 -0.604 -5.989 1.00 89.62 191 VAL A N 1
ATOM 1553 C CA . VAL A 1 191 ? 8.692 0.145 -4.801 1.00 89.62 191 VAL A CA 1
ATOM 1554 C C . VAL A 1 191 ? 10.119 0.680 -4.973 1.00 89.62 191 VAL A C 1
ATOM 1556 O O . VAL A 1 191 ? 10.408 1.816 -4.601 1.00 89.62 191 VAL A O 1
ATOM 1559 N N . GLN A 1 192 ? 11.013 -0.091 -5.592 1.00 81.56 192 GLN A N 1
ATOM 1560 C CA . GLN A 1 192 ? 12.377 0.358 -5.892 1.00 81.56 192 GLN A CA 1
ATOM 1561 C C . GLN A 1 192 ? 12.404 1.488 -6.938 1.00 81.56 192 GLN A C 1
ATOM 1563 O O . GLN A 1 192 ? 13.178 2.438 -6.799 1.00 81.56 192 GLN A O 1
ATOM 1568 N N . VAL A 1 193 ? 11.529 1.447 -7.949 1.00 88.38 193 VAL A N 1
ATOM 1569 C CA . VAL A 1 193 ? 11.424 2.509 -8.966 1.00 88.38 193 VAL A CA 1
ATOM 1570 C C . VAL A 1 193 ? 10.777 3.782 -8.402 1.00 88.38 193 VAL A C 1
ATOM 1572 O O . VAL A 1 193 ? 11.276 4.871 -8.689 1.00 88.38 193 VAL A O 1
ATOM 1575 N N . LEU A 1 194 ? 9.765 3.670 -7.530 1.00 90.31 194 LEU A N 1
ATOM 1576 C CA . LEU A 1 194 ? 9.222 4.790 -6.738 1.00 90.31 194 LEU A CA 1
ATOM 1577 C C . LEU A 1 194 ? 10.332 5.522 -5.965 1.00 90.31 194 LEU A C 1
ATOM 1579 O O . LEU A 1 194 ? 10.483 6.739 -6.094 1.00 90.31 194 LEU A O 1
ATOM 1583 N N . VAL A 1 195 ? 11.158 4.773 -5.223 1.00 87.25 195 VAL A N 1
ATOM 1584 C CA . VAL A 1 195 ? 12.269 5.349 -4.446 1.00 87.25 195 VAL A CA 1
ATOM 1585 C C . VAL A 1 195 ? 13.333 5.973 -5.348 1.00 87.25 195 VAL A C 1
ATOM 1587 O O . VAL A 1 195 ? 13.814 7.069 -5.067 1.00 87.25 195 VAL A O 1
ATOM 1590 N N . LYS A 1 196 ? 13.681 5.340 -6.476 1.00 83.25 196 LYS A N 1
ATOM 1591 C CA . LYS A 1 196 ? 14.673 5.905 -7.402 1.00 83.25 196 LYS A CA 1
ATOM 1592 C C . LYS A 1 196 ? 14.223 7.219 -8.043 1.00 83.25 196 LYS A C 1
ATOM 1594 O 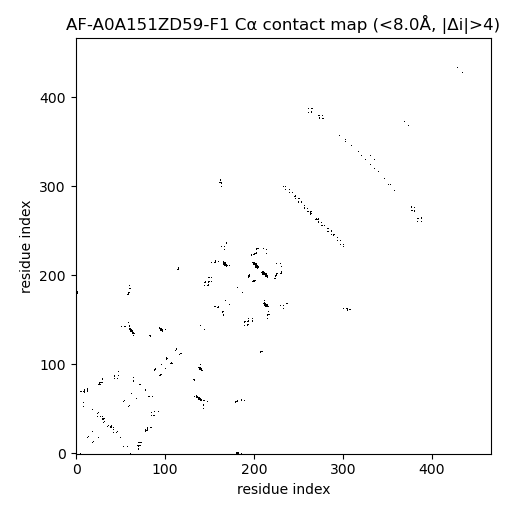O . LYS A 1 196 ? 15.070 8.081 -8.272 1.00 83.25 196 LYS A O 1
ATOM 1599 N N . GLN A 1 197 ? 12.939 7.355 -8.367 1.00 85.50 197 GLN A N 1
ATOM 1600 C CA . GLN A 1 197 ? 12.390 8.593 -8.931 1.00 85.50 197 GLN A CA 1
ATOM 1601 C C . GLN A 1 197 ? 12.195 9.686 -7.863 1.00 85.50 197 GLN A C 1
ATOM 1603 O O . GLN A 1 197 ? 11.911 10.830 -8.204 1.00 85.50 197 GLN A O 1
ATOM 1608 N N . GLY A 1 198 ? 12.395 9.368 -6.577 1.00 85.50 198 GLY A N 1
ATOM 1609 C CA . GLY A 1 198 ? 12.176 10.301 -5.473 1.00 85.50 198 GLY A CA 1
ATOM 1610 C C . GLY A 1 198 ? 10.695 10.578 -5.209 1.00 85.50 198 GLY A C 1
ATOM 1611 O O . GLY A 1 198 ? 10.369 11.605 -4.622 1.00 85.50 198 GLY A O 1
ATOM 1612 N N . PHE A 1 199 ? 9.803 9.689 -5.650 1.00 89.56 199 PHE A N 1
ATOM 1613 C CA . PHE A 1 199 ? 8.378 9.744 -5.321 1.00 89.56 199 PHE A CA 1
ATOM 1614 C C . PHE A 1 199 ? 8.106 9.296 -3.877 1.00 89.56 199 PHE A C 1
ATOM 1616 O O . PHE A 1 199 ? 7.104 9.694 -3.289 1.00 89.56 199 PHE A O 1
ATOM 1623 N N . ALA A 1 200 ? 8.999 8.485 -3.302 1.00 91.12 200 ALA A N 1
ATOM 1624 C CA . ALA A 1 200 ? 8.940 8.047 -1.912 1.00 91.12 200 ALA A CA 1
ATOM 1625 C C . ALA A 1 200 ? 10.327 7.658 -1.364 1.00 91.12 200 ALA A C 1
ATOM 1627 O O . ALA A 1 200 ? 11.290 7.529 -2.119 1.00 91.12 200 ALA A O 1
ATOM 1628 N N . VAL A 1 201 ? 10.419 7.400 -0.059 1.00 89.75 201 VAL A N 1
ATOM 1629 C CA . VAL A 1 201 ? 11.555 6.757 0.623 1.00 89.75 201 VAL A CA 1
ATOM 1630 C C . VAL A 1 201 ? 11.044 5.622 1.512 1.00 89.75 201 VAL A C 1
ATOM 1632 O O . VAL A 1 201 ? 9.955 5.698 2.074 1.00 89.75 201 VAL A O 1
ATOM 1635 N N . LEU A 1 202 ? 11.817 4.537 1.618 1.00 88.75 202 LEU A N 1
ATOM 1636 C CA . LEU A 1 202 ? 11.469 3.369 2.431 1.00 88.75 202 LEU A CA 1
ATOM 1637 C C . LEU A 1 202 ? 11.679 3.609 3.927 1.00 88.75 202 LEU A C 1
ATOM 1639 O O . LEU A 1 202 ? 12.776 3.968 4.350 1.00 88.75 202 LEU A O 1
ATOM 1643 N N . ILE A 1 203 ? 10.647 3.284 4.704 1.00 88.31 203 ILE A N 1
ATOM 1644 C CA . ILE A 1 203 ? 10.681 3.214 6.165 1.00 88.31 203 ILE A CA 1
ATOM 1645 C C . ILE A 1 203 ? 11.029 1.771 6.547 1.00 88.31 203 ILE A C 1
ATOM 1647 O O . ILE A 1 203 ? 10.314 0.823 6.190 1.00 88.31 203 ILE A O 1
ATOM 1651 N N . LEU A 1 204 ? 12.146 1.597 7.253 1.00 85.50 204 LEU A N 1
ATOM 1652 C CA . LEU A 1 204 ? 12.674 0.300 7.683 1.00 85.50 204 LEU A CA 1
ATOM 1653 C C . LEU A 1 204 ? 12.594 0.163 9.205 1.00 85.50 204 LEU A C 1
ATOM 1655 O O . LEU A 1 204 ? 12.746 1.142 9.927 1.00 85.50 204 LEU A O 1
ATOM 1659 N N . SER A 1 205 ? 12.422 -1.057 9.706 1.00 80.56 205 SER A N 1
ATOM 1660 C CA . SER A 1 205 ? 12.643 -1.355 11.122 1.00 80.56 205 SER A CA 1
ATOM 1661 C C . SER A 1 205 ? 14.133 -1.327 11.486 1.00 80.56 205 SER A C 1
ATOM 1663 O O . SER A 1 205 ? 15.017 -1.442 10.634 1.00 80.56 205 SER A O 1
ATOM 1665 N N . ASN A 1 206 ? 14.413 -1.328 12.790 1.00 76.38 206 ASN A N 1
ATOM 1666 C CA . ASN A 1 206 ? 15.729 -1.645 13.357 1.00 76.38 206 ASN A CA 1
ATOM 1667 C C . ASN A 1 206 ? 16.308 -3.006 12.893 1.00 76.38 206 ASN A C 1
ATOM 1669 O O . ASN A 1 206 ? 17.524 -3.182 12.877 1.00 76.38 206 ASN A O 1
ATOM 1673 N N . THR A 1 207 ? 15.462 -3.957 12.479 1.00 77.06 207 THR A N 1
ATOM 1674 C CA . THR A 1 207 ? 15.856 -5.245 11.874 1.00 77.06 207 THR A CA 1
ATOM 1675 C C . THR A 1 207 ? 16.052 -5.191 10.349 1.00 77.06 207 THR A C 1
ATOM 1677 O O . THR A 1 207 ? 16.366 -6.214 9.742 1.00 77.06 207 THR A O 1
ATOM 1680 N N . GLY A 1 208 ? 15.880 -4.024 9.715 1.00 71.44 208 GLY A N 1
ATOM 1681 C CA . GLY A 1 208 ? 15.988 -3.819 8.263 1.00 71.44 208 GLY A CA 1
ATOM 1682 C C . GLY A 1 208 ? 14.751 -4.240 7.456 1.00 71.44 208 GLY A C 1
ATOM 1683 O O . GLY A 1 208 ? 14.751 -4.147 6.229 1.00 71.44 208 GLY A O 1
ATOM 1684 N N . GLU A 1 209 ? 13.692 -4.703 8.120 1.00 77.38 209 GLU A N 1
ATOM 1685 C CA . GLU A 1 209 ? 12.435 -5.103 7.491 1.00 77.38 209 GLU A CA 1
ATOM 1686 C C . GLU A 1 209 ? 11.684 -3.867 6.978 1.00 77.38 209 GLU A C 1
ATOM 1688 O O . GLU A 1 209 ? 11.544 -2.873 7.690 1.00 77.38 209 GLU A O 1
ATOM 1693 N N . ARG A 1 210 ? 11.163 -3.922 5.749 1.00 81.31 210 ARG A N 1
ATOM 1694 C CA . ARG A 1 210 ? 10.383 -2.816 5.177 1.00 81.31 210 ARG A CA 1
ATOM 1695 C C . ARG A 1 210 ? 9.026 -2.737 5.869 1.00 81.31 210 ARG A C 1
ATOM 1697 O O . ARG A 1 210 ? 8.265 -3.701 5.825 1.00 81.31 210 ARG A O 1
ATOM 1704 N N . LYS A 1 211 ? 8.719 -1.594 6.481 1.00 86.00 211 LYS A N 1
ATOM 1705 C CA . LYS A 1 211 ? 7.429 -1.348 7.142 1.00 86.00 211 LYS A CA 1
ATOM 1706 C C . LYS A 1 211 ? 6.479 -0.525 6.276 1.00 86.00 211 LYS A C 1
ATOM 1708 O O . LYS A 1 211 ? 5.274 -0.769 6.306 1.00 86.00 211 LYS A O 1
ATOM 1713 N N . GLY A 1 212 ? 7.007 0.377 5.451 1.00 90.94 212 GLY A N 1
ATOM 1714 C CA . GLY A 1 212 ? 6.213 1.176 4.518 1.00 90.94 212 GLY A CA 1
ATOM 1715 C C . GLY A 1 212 ? 7.038 2.213 3.766 1.00 90.94 212 GLY A C 1
ATOM 1716 O O . GLY A 1 212 ? 8.252 2.062 3.617 1.00 90.94 212 GLY A O 1
ATOM 1717 N N . LEU A 1 213 ? 6.366 3.256 3.289 1.00 92.50 213 LEU A N 1
ATOM 1718 C CA . LEU A 1 213 ? 6.934 4.332 2.477 1.00 92.50 213 LEU A CA 1
ATOM 1719 C C . LEU A 1 213 ? 6.520 5.703 3.019 1.00 92.50 213 LEU A C 1
ATOM 1721 O O . LEU A 1 213 ? 5.355 5.891 3.353 1.00 92.50 213 LEU A O 1
ATOM 1725 N N . LYS A 1 214 ? 7.451 6.659 3.026 1.00 92.00 214 LYS A N 1
ATOM 1726 C CA . LYS A 1 214 ? 7.188 8.100 3.149 1.00 92.00 214 LYS A CA 1
ATOM 1727 C C . LYS A 1 214 ? 7.159 8.683 1.738 1.00 92.00 214 LYS A C 1
ATOM 1729 O O . LYS A 1 214 ? 8.188 8.674 1.063 1.00 92.00 214 LYS A O 1
ATOM 1734 N N . PHE A 1 215 ? 5.992 9.083 1.250 1.00 91.94 215 PHE A N 1
ATOM 1735 C CA . PHE A 1 215 ? 5.810 9.685 -0.073 1.00 91.94 215 PHE A CA 1
ATOM 1736 C C . PHE A 1 215 ? 6.208 11.166 -0.067 1.00 91.94 215 PHE A C 1
ATOM 1738 O O . PHE A 1 215 ? 6.145 11.821 0.968 1.00 91.94 215 PHE A O 1
ATOM 1745 N N . ARG A 1 216 ? 6.627 11.691 -1.223 1.00 86.56 216 ARG A N 1
ATOM 1746 C CA . ARG A 1 216 ? 6.980 13.111 -1.382 1.00 86.56 216 ARG A CA 1
ATOM 1747 C C . ARG A 1 216 ? 5.724 13.982 -1.368 1.00 86.56 216 ARG A C 1
ATOM 1749 O O . ARG A 1 216 ? 4.748 13.655 -2.039 1.00 86.56 216 ARG A O 1
ATOM 1756 N N . PHE A 1 217 ? 5.782 15.116 -0.675 1.00 79.06 217 PHE A N 1
ATOM 1757 C CA . PHE A 1 217 ? 4.754 16.151 -0.749 1.00 79.06 217 PHE A CA 1
ATOM 1758 C C . PHE A 1 217 ? 4.972 17.080 -1.957 1.00 79.06 217 PHE A C 1
ATOM 1760 O O . PHE A 1 217 ? 6.104 17.363 -2.368 1.00 79.06 217 PHE A O 1
ATOM 1767 N N . GLN A 1 218 ? 3.880 17.571 -2.551 1.00 65.00 218 GLN A N 1
ATOM 1768 C CA . GLN A 1 218 ? 3.907 18.346 -3.793 1.00 65.00 218 GLN A CA 1
ATOM 1769 C C . GLN A 1 218 ? 4.430 19.779 -3.566 1.00 65.00 218 GLN A C 1
ATOM 1771 O O . GLN A 1 218 ? 3.674 20.729 -3.395 1.00 65.00 218 GLN A O 1
ATOM 1776 N N . GLY A 1 219 ? 5.755 19.921 -3.577 1.00 60.38 219 GLY A N 1
ATOM 1777 C CA . GLY A 1 219 ? 6.474 21.179 -3.342 1.00 60.38 219 GLY A CA 1
ATOM 1778 C C . GLY A 1 219 ? 7.852 20.985 -2.697 1.00 60.38 219 GLY A C 1
ATOM 1779 O O . GLY A 1 219 ? 8.704 21.870 -2.783 1.00 60.38 219 GLY A O 1
ATOM 1780 N N . GLU A 1 220 ? 8.111 19.814 -2.105 1.00 66.69 220 GLU A N 1
ATOM 1781 C CA . GLU A 1 220 ? 9.391 19.487 -1.470 1.00 66.69 220 GLU A CA 1
ATOM 1782 C C . GLU A 1 220 ? 10.547 19.455 -2.480 1.00 66.69 220 GLU A C 1
ATOM 1784 O O . GLU A 1 220 ? 10.715 18.504 -3.249 1.00 66.69 220 GLU A O 1
ATOM 1789 N N . SER A 1 221 ? 11.391 20.487 -2.434 1.00 53.47 221 SER A N 1
ATOM 1790 C CA . SER A 1 221 ? 12.617 20.570 -3.243 1.00 53.47 221 SER A CA 1
ATOM 1791 C C . SER A 1 221 ? 13.813 19.825 -2.623 1.00 53.47 221 SER A C 1
ATOM 1793 O O . SER A 1 221 ? 14.793 19.552 -3.314 1.00 53.47 221 SER A O 1
ATOM 1795 N N . GLU A 1 222 ? 13.746 19.483 -1.333 1.00 62.97 222 GLU A N 1
ATOM 1796 C CA . GLU A 1 222 ? 14.767 18.703 -0.619 1.00 62.97 222 GLU A CA 1
ATOM 1797 C C . GLU A 1 222 ? 14.731 17.208 -0.988 1.00 62.97 222 GLU A C 1
ATOM 1799 O O . GLU A 1 222 ? 13.755 16.679 -1.529 1.00 62.97 222 GLU A O 1
ATOM 1804 N N . GLN A 1 223 ? 15.815 16.497 -0.670 1.00 66.38 223 GLN A N 1
ATOM 1805 C CA . GLN A 1 223 ? 15.852 15.037 -0.741 1.00 66.38 223 GLN A CA 1
ATOM 1806 C C . GLN A 1 223 ? 15.129 14.446 0.473 1.00 66.38 223 GLN A C 1
ATOM 1808 O O . GLN A 1 223 ? 15.601 14.613 1.600 1.00 66.38 223 GLN A O 1
ATOM 1813 N N . LEU A 1 224 ? 14.034 13.716 0.223 1.00 77.50 224 LEU A N 1
ATOM 1814 C CA . LEU A 1 224 ? 13.367 12.891 1.232 1.00 77.50 224 LEU A CA 1
ATOM 1815 C C . LEU A 1 224 ? 14.383 12.027 1.992 1.00 77.50 224 LEU A C 1
ATOM 1817 O O . LEU A 1 224 ? 15.277 11.413 1.402 1.00 77.50 224 LEU A O 1
ATOM 1821 N N . LYS A 1 225 ? 14.187 11.933 3.304 1.00 79.56 225 LYS A N 1
ATOM 1822 C CA . LYS A 1 225 ? 14.907 11.049 4.224 1.00 79.56 225 LYS A CA 1
ATOM 1823 C C . LYS A 1 225 ? 13.851 10.326 5.060 1.00 79.56 225 LYS A C 1
ATOM 1825 O O . LYS A 1 225 ? 12.790 10.894 5.305 1.00 79.56 225 LYS A O 1
ATOM 1830 N N . SER A 1 226 ? 14.134 9.092 5.476 1.00 80.62 226 SER A N 1
ATOM 1831 C CA . SER A 1 226 ? 13.338 8.463 6.532 1.00 80.62 226 SER A CA 1
ATOM 1832 C C . SER A 1 226 ? 13.952 8.793 7.887 1.00 80.62 226 SER A C 1
ATOM 1834 O O . SER A 1 226 ? 15.176 8.791 8.041 1.00 80.62 226 SER A O 1
ATOM 1836 N N . GLU A 1 227 ? 13.086 9.092 8.838 1.00 82.75 227 GLU A N 1
ATOM 1837 C CA . GLU A 1 227 ? 13.381 9.421 10.224 1.00 82.75 227 GLU A CA 1
ATOM 1838 C C . GLU A 1 227 ? 12.915 8.285 11.149 1.00 82.75 227 GLU A C 1
ATOM 1840 O O . GLU A 1 227 ? 12.077 7.459 10.789 1.00 82.75 227 GLU A O 1
ATOM 1845 N N . GLU A 1 228 ? 13.409 8.262 12.387 1.00 80.56 228 GLU A N 1
ATOM 1846 C CA . GLU A 1 228 ? 12.934 7.318 13.409 1.00 80.56 228 GLU A CA 1
ATOM 1847 C C . GLU A 1 228 ? 11.471 7.597 13.825 1.00 80.56 228 GLU A C 1
ATOM 1849 O O . GLU A 1 228 ? 10.716 6.671 14.126 1.00 80.56 228 GLU A O 1
ATOM 1854 N N . SER A 1 229 ? 11.044 8.863 13.735 1.00 83.25 229 SER A N 1
ATOM 1855 C CA . SER A 1 229 ? 9.659 9.330 13.903 1.00 83.25 229 SER A CA 1
ATOM 1856 C C . SER A 1 229 ? 8.676 8.625 12.955 1.00 83.25 229 SER A C 1
ATOM 1858 O O . SER A 1 229 ? 7.589 8.229 13.386 1.00 83.25 229 SER A O 1
ATOM 1860 N N . ASP A 1 230 ? 9.072 8.382 11.698 1.00 88.94 230 ASP A N 1
ATOM 1861 C CA . ASP A 1 230 ? 8.231 7.725 10.688 1.00 88.94 230 ASP A CA 1
ATOM 1862 C C . ASP A 1 230 ? 7.791 6.322 11.127 1.00 88.94 230 ASP A C 1
ATOM 1864 O O . ASP A 1 230 ? 6.674 5.892 10.837 1.00 88.94 230 ASP A O 1
ATOM 1868 N N . ILE A 1 231 ? 8.664 5.596 11.838 1.00 88.81 231 ILE A N 1
ATOM 1869 C CA . ILE A 1 231 ? 8.391 4.240 12.332 1.00 88.81 231 ILE A CA 1
ATOM 1870 C C . ILE A 1 231 ? 7.292 4.285 13.405 1.00 88.81 231 ILE A C 1
ATOM 1872 O O . ILE A 1 231 ? 6.403 3.430 13.416 1.00 88.81 231 ILE A O 1
ATOM 1876 N N . GLY A 1 232 ? 7.323 5.302 14.274 1.00 87.88 232 GLY A N 1
ATOM 1877 C CA . GLY A 1 232 ? 6.299 5.543 15.291 1.00 87.88 232 GLY A CA 1
ATOM 1878 C C . GLY A 1 232 ? 4.942 5.886 14.676 1.00 87.88 232 GLY A C 1
ATOM 1879 O O . GLY A 1 232 ? 3.939 5.254 15.010 1.00 87.88 232 GLY A O 1
ATOM 1880 N N . ILE A 1 233 ? 4.915 6.814 13.713 1.00 90.88 233 ILE A N 1
ATOM 1881 C CA . ILE A 1 233 ? 3.695 7.190 12.977 1.00 90.88 233 ILE A CA 1
ATOM 1882 C C . ILE A 1 233 ? 3.116 5.972 12.241 1.00 90.88 233 ILE A C 1
ATOM 1884 O O . ILE A 1 233 ? 1.924 5.687 12.344 1.00 90.88 233 ILE A O 1
ATOM 1888 N N . LEU A 1 234 ? 3.959 5.184 11.569 1.00 91.69 234 LEU A N 1
ATOM 1889 C CA . LEU A 1 234 ? 3.538 3.968 10.873 1.00 91.69 234 LEU A CA 1
ATOM 1890 C C . LEU A 1 234 ? 2.946 2.921 11.835 1.00 91.69 234 LEU A C 1
ATOM 1892 O O . LEU A 1 234 ? 1.944 2.282 11.501 1.00 91.69 234 LEU A O 1
ATOM 1896 N N . HIS A 1 235 ? 3.508 2.768 13.038 1.00 89.69 235 HIS A N 1
ATOM 1897 C CA . HIS A 1 235 ? 2.955 1.899 14.081 1.00 89.69 235 HIS A CA 1
ATOM 1898 C C . HIS A 1 235 ? 1.585 2.387 14.577 1.00 89.69 235 HIS A C 1
ATOM 1900 O O . HIS A 1 235 ? 0.668 1.574 14.717 1.00 89.69 235 HIS A O 1
ATOM 1906 N N . LEU A 1 236 ? 1.417 3.695 14.802 1.00 91.06 236 LEU A N 1
ATOM 1907 C CA . LEU A 1 236 ? 0.134 4.299 15.180 1.00 91.06 236 LEU A CA 1
ATOM 1908 C C . LEU A 1 236 ? -0.926 4.058 14.095 1.00 91.06 236 LEU A C 1
ATOM 1910 O O . LEU A 1 236 ? -1.980 3.503 14.396 1.00 91.06 236 LEU A O 1
ATOM 1914 N N . LEU A 1 237 ? -0.613 4.360 12.830 1.00 92.19 237 LEU A N 1
ATOM 1915 C CA . LEU A 1 237 ? -1.503 4.124 11.683 1.00 92.19 237 LEU A CA 1
ATOM 1916 C C . LEU A 1 237 ? -1.900 2.644 11.546 1.00 92.19 237 LEU A C 1
ATOM 1918 O O . LEU A 1 237 ? -3.074 2.324 11.380 1.00 92.19 237 LEU A O 1
ATOM 1922 N N . THR A 1 238 ? -0.936 1.727 11.682 1.00 91.12 238 THR A N 1
ATOM 1923 C CA . THR A 1 238 ? -1.190 0.275 11.598 1.00 91.12 238 THR A CA 1
ATOM 1924 C C . THR A 1 238 ? -2.030 -0.225 12.779 1.00 91.12 238 THR A C 1
ATOM 1926 O O . THR A 1 238 ? -2.848 -1.132 12.625 1.00 91.12 238 THR A O 1
ATOM 1929 N N . THR A 1 239 ? -1.863 0.377 13.960 1.00 89.56 239 THR A N 1
ATOM 1930 C CA . THR A 1 239 ? -2.677 0.060 15.141 1.00 89.56 239 THR A CA 1
ATOM 1931 C C . THR A 1 239 ? -4.101 0.589 14.973 1.00 89.56 239 THR A C 1
ATOM 1933 O O . THR A 1 239 ? -5.042 -0.146 15.255 1.00 89.56 239 THR A O 1
ATOM 1936 N N . LEU A 1 240 ? -4.281 1.803 14.441 1.00 91.62 240 LEU A N 1
ATOM 1937 C CA . LEU A 1 240 ? -5.592 2.393 14.159 1.00 91.62 240 LEU A CA 1
ATOM 1938 C C . LEU A 1 240 ? -6.393 1.565 13.140 1.00 91.62 240 LEU A C 1
ATOM 1940 O O . LEU A 1 240 ? -7.563 1.270 13.377 1.00 91.62 240 LEU A O 1
ATOM 1944 N N . ASP A 1 241 ? -5.764 1.126 12.045 1.00 91.44 241 ASP A N 1
ATOM 1945 C CA . ASP A 1 241 ? -6.406 0.228 11.072 1.00 91.44 241 ASP A CA 1
ATOM 1946 C C . ASP A 1 241 ? -6.772 -1.132 11.711 1.00 91.44 241 ASP A C 1
ATOM 1948 O O . ASP A 1 241 ? -7.851 -1.673 11.462 1.00 91.44 241 ASP A O 1
ATOM 1952 N N . SER A 1 242 ? -5.917 -1.667 12.593 1.00 91.38 242 SER A N 1
ATOM 1953 C CA . SER A 1 242 ? -6.180 -2.908 13.344 1.00 91.38 242 SER A CA 1
ATOM 1954 C C . SER A 1 242 ? -7.331 -2.779 14.352 1.00 91.38 242 SER A C 1
ATOM 1956 O O . SER A 1 242 ? -8.110 -3.720 14.524 1.00 91.38 242 SER A O 1
ATOM 1958 N N . LEU A 1 243 ? -7.468 -1.625 15.014 1.00 91.50 243 LEU A N 1
ATOM 1959 C CA . LEU A 1 243 ? -8.579 -1.343 15.926 1.00 91.50 243 LEU A CA 1
ATOM 1960 C C . LEU A 1 243 ? -9.898 -1.207 15.163 1.00 91.50 243 LEU A C 1
A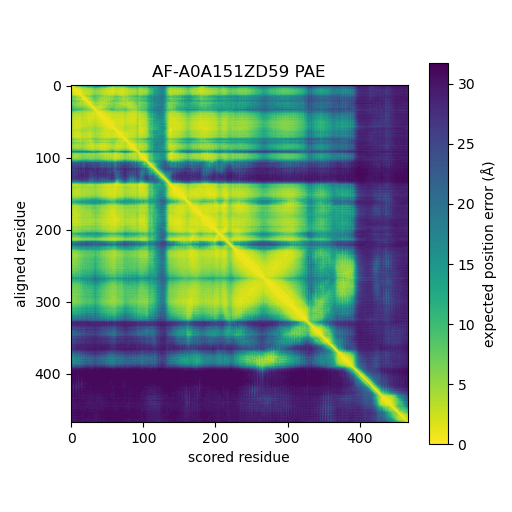TOM 1962 O O . LEU A 1 243 ? -10.861 -1.871 15.532 1.00 91.50 243 LEU A O 1
ATOM 1966 N N . LYS A 1 244 ? -9.927 -0.475 14.042 1.00 93.38 244 LYS A N 1
ATOM 1967 C CA . LYS A 1 244 ? -11.121 -0.351 13.184 1.00 93.38 244 LYS A CA 1
ATOM 1968 C C . LYS A 1 244 ? -11.638 -1.707 12.687 1.00 93.38 244 LYS A C 1
ATOM 1970 O O . LYS A 1 244 ? -12.844 -1.935 12.666 1.00 93.38 244 LYS A O 1
ATOM 1975 N N . ILE A 1 245 ? -10.740 -2.639 12.349 1.00 93.75 245 ILE A N 1
ATOM 1976 C CA . ILE A 1 245 ? -11.106 -4.019 11.975 1.00 93.75 245 ILE A CA 1
ATOM 1977 C C . ILE A 1 245 ? -11.690 -4.802 13.170 1.00 93.75 245 ILE A C 1
ATOM 1979 O O . ILE A 1 245 ? -12.601 -5.608 12.986 1.00 93.75 245 ILE A O 1
ATOM 1983 N N . GLN A 1 246 ? -11.195 -4.573 14.393 1.00 92.25 246 GLN A N 1
ATOM 1984 C CA . GLN A 1 246 ? -11.757 -5.178 15.610 1.00 92.25 246 GLN A CA 1
ATOM 1985 C C . GLN A 1 246 ? -13.128 -4.591 15.968 1.00 92.25 246 GLN A C 1
ATOM 1987 O O . GLN A 1 246 ? -14.029 -5.353 16.304 1.00 92.25 246 GLN A O 1
ATOM 1992 N N . GLU A 1 247 ? -13.293 -3.268 15.881 1.00 96.12 247 GLU A N 1
ATOM 1993 C CA . GLU A 1 247 ? -14.568 -2.583 16.120 1.00 96.12 247 GLU A CA 1
ATOM 1994 C C . GLU A 1 247 ? -15.664 -3.092 15.184 1.00 96.12 247 GLU A C 1
ATOM 1996 O O . GLU A 1 247 ? -16.746 -3.451 15.641 1.00 96.12 247 GLU A O 1
ATOM 2001 N N . GLU A 1 248 ? -15.381 -3.163 13.882 1.00 96.81 248 GLU A N 1
ATOM 2002 C CA . GLU A 1 248 ? -16.378 -3.573 12.894 1.00 96.81 248 GLU A CA 1
ATOM 2003 C C . GLU A 1 248 ? -16.803 -5.030 13.087 1.00 96.81 248 GLU A C 1
ATOM 2005 O O . GLU A 1 248 ? -17.993 -5.344 13.072 1.00 96.81 248 GLU A O 1
ATOM 2010 N N . LYS A 1 249 ? -15.845 -5.915 13.392 1.00 95.56 249 LYS A N 1
ATOM 2011 C CA . LYS A 1 249 ? -16.168 -7.294 13.756 1.00 95.56 249 LYS A CA 1
ATOM 2012 C C . LYS A 1 249 ? -17.003 -7.373 15.041 1.00 95.56 249 LYS A C 1
ATOM 2014 O O . LYS A 1 249 ? -17.925 -8.180 15.107 1.00 95.56 249 LYS A O 1
ATOM 2019 N N . LEU A 1 250 ? -16.698 -6.565 16.059 1.00 94.94 250 LEU A N 1
ATOM 2020 C CA . LEU A 1 250 ? -17.490 -6.534 17.293 1.00 94.94 250 LEU A CA 1
ATOM 2021 C C . LEU A 1 250 ? -18.931 -6.090 17.013 1.00 94.94 250 LEU A C 1
ATOM 2023 O O . LEU A 1 250 ? -19.848 -6.711 17.540 1.00 94.94 250 LEU A O 1
ATOM 2027 N N . ARG A 1 251 ? -19.151 -5.098 16.136 1.00 97.06 251 ARG A N 1
ATOM 2028 C CA . ARG A 1 251 ? -20.500 -4.689 15.690 1.00 97.06 251 ARG A CA 1
ATOM 2029 C C . ARG A 1 251 ? -21.251 -5.835 14.996 1.00 97.06 251 ARG A C 1
ATOM 2031 O O . ARG A 1 251 ? -22.419 -6.061 15.308 1.00 97.06 251 ARG A O 1
ATOM 2038 N N . GLU A 1 252 ? -20.588 -6.586 14.112 1.00 97.44 252 GLU A N 1
ATOM 2039 C CA . GLU A 1 252 ? -21.165 -7.776 13.460 1.00 97.44 252 GLU A CA 1
ATOM 2040 C C . GLU A 1 252 ? -21.536 -8.864 14.489 1.00 97.44 252 GLU A C 1
ATOM 2042 O O . GLU A 1 252 ? -22.678 -9.329 14.524 1.00 97.44 252 GLU A O 1
ATOM 2047 N N . ASP A 1 253 ? -20.605 -9.218 15.384 1.00 94.88 253 ASP A N 1
ATOM 2048 C CA . ASP A 1 253 ? -20.825 -10.187 16.466 1.00 94.88 253 ASP A CA 1
ATOM 2049 C C . ASP A 1 253 ? -21.968 -9.742 17.420 1.00 94.88 253 ASP A C 1
ATOM 2051 O O . ASP A 1 253 ? -22.734 -10.585 17.900 1.00 94.88 253 ASP A O 1
ATOM 2055 N N . ILE A 1 254 ? -22.127 -8.434 17.673 1.00 96.69 254 ILE A N 1
ATOM 2056 C CA . ILE A 1 254 ? -23.209 -7.855 18.492 1.00 96.69 254 ILE A CA 1
ATOM 2057 C C . ILE A 1 254 ? -24.577 -7.971 17.802 1.00 96.69 254 ILE A C 1
ATOM 2059 O O . ILE A 1 254 ? -25.536 -8.380 18.460 1.00 96.69 254 ILE A O 1
ATOM 2063 N N . GLU A 1 255 ? -24.718 -7.684 16.499 1.00 96.69 255 GLU A N 1
ATOM 2064 C CA . GLU A 1 255 ? -26.034 -7.839 15.846 1.00 96.69 255 GLU A CA 1
ATOM 2065 C C . GLU A 1 255 ? -26.423 -9.317 15.671 1.00 96.69 255 GLU A C 1
ATOM 2067 O O . GLU A 1 255 ? -27.597 -9.664 15.822 1.00 96.69 255 GLU A O 1
ATOM 2072 N N . VAL A 1 256 ? -25.456 -10.225 15.483 1.00 96.31 256 VAL A N 1
ATOM 2073 C CA . VAL A 1 256 ? -25.714 -11.676 15.554 1.00 96.31 256 VAL A CA 1
ATOM 2074 C C . VAL A 1 256 ? -26.276 -12.067 16.931 1.00 96.31 256 VAL A C 1
ATOM 2076 O O . VAL A 1 256 ? -27.244 -12.832 17.008 1.00 96.31 256 VAL A O 1
ATOM 2079 N N . LEU A 1 257 ? -25.739 -11.504 18.022 1.00 91.88 257 LEU A N 1
ATOM 2080 C CA . LEU A 1 257 ? -26.297 -11.694 19.366 1.00 91.88 257 LEU A CA 1
ATOM 2081 C C . LEU A 1 257 ? -27.691 -11.073 19.508 1.00 91.88 257 LEU A C 1
ATOM 2083 O O . LEU A 1 257 ? -28.586 -11.741 20.026 1.00 91.88 257 LEU A O 1
ATOM 2087 N N . ASN A 1 258 ? -27.923 -9.860 18.999 1.00 93.25 258 ASN A N 1
ATOM 2088 C CA . ASN A 1 258 ? -29.244 -9.226 19.011 1.00 93.25 258 ASN A CA 1
ATOM 2089 C C . ASN A 1 258 ? -30.303 -10.106 18.325 1.00 93.25 258 ASN A C 1
ATOM 2091 O O . ASN A 1 258 ? -31.405 -10.267 18.855 1.00 93.25 258 ASN A O 1
ATOM 2095 N N . VAL A 1 259 ? -29.988 -10.712 17.175 1.00 95.12 259 VAL A N 1
ATOM 2096 C CA . VAL A 1 259 ? -30.888 -11.644 16.472 1.00 95.12 259 VAL A CA 1
ATOM 2097 C C . VAL A 1 259 ? -31.168 -12.897 17.310 1.00 95.12 259 VAL A C 1
ATOM 2099 O O . VAL A 1 259 ? -32.330 -13.299 17.433 1.00 95.12 259 VAL A O 1
ATOM 2102 N N . GLU A 1 260 ? -30.152 -13.495 17.938 1.00 91.38 260 GLU A N 1
ATOM 2103 C CA . GLU A 1 260 ? -30.329 -14.703 18.757 1.00 91.38 260 GLU A CA 1
ATOM 2104 C C . GLU A 1 260 ? -31.064 -14.428 20.085 1.00 91.38 260 GLU A C 1
ATOM 2106 O O . GLU A 1 260 ? -31.867 -15.255 20.524 1.00 91.38 260 GLU A O 1
ATOM 2111 N N . ILE A 1 261 ? -30.888 -13.246 20.689 1.00 87.44 261 ILE A N 1
ATOM 2112 C CA . ILE A 1 261 ? -31.667 -12.769 21.846 1.00 87.44 261 ILE A CA 1
ATOM 2113 C C . ILE A 1 261 ? -33.142 -12.612 21.448 1.00 87.44 261 ILE A C 1
ATOM 2115 O O . ILE A 1 261 ? -34.014 -13.239 22.057 1.00 87.44 261 ILE A O 1
ATOM 2119 N N . LYS A 1 262 ? -33.429 -11.864 20.367 1.00 89.94 262 LYS A N 1
ATOM 2120 C CA . LYS A 1 262 ? -34.788 -11.685 19.811 1.00 89.94 262 LYS A CA 1
ATOM 2121 C C . LYS A 1 262 ? -35.445 -13.047 19.511 1.00 89.94 262 LYS A C 1
ATOM 2123 O O . LYS A 1 262 ? -36.627 -13.244 19.796 1.00 89.94 262 LYS A O 1
ATOM 2128 N N . LYS A 1 263 ? -34.690 -14.019 18.984 1.00 91.06 263 LYS A N 1
ATOM 2129 C CA . LYS A 1 263 ? -35.134 -15.404 18.725 1.00 91.06 263 LYS A CA 1
ATOM 2130 C C . LYS A 1 263 ? -35.399 -16.200 20.011 1.00 91.06 263 LYS A C 1
ATOM 2132 O O . LYS A 1 263 ? -36.440 -16.849 20.106 1.00 91.06 263 LYS A O 1
ATOM 2137 N N . SER A 1 264 ? -34.521 -16.110 21.008 1.00 86.38 264 SER A N 1
ATOM 2138 C CA . SER A 1 264 ? -34.662 -16.790 22.306 1.00 86.38 264 SER A CA 1
ATOM 2139 C C . SER A 1 264 ? -35.893 -16.303 23.079 1.00 86.38 264 SER A C 1
ATOM 2141 O O . SER A 1 264 ? -36.653 -17.119 23.602 1.00 86.38 264 SER A O 1
ATOM 2143 N N . ILE A 1 265 ? -36.148 -14.988 23.057 1.00 86.31 265 ILE A N 1
ATOM 2144 C CA . ILE A 1 265 ? -37.368 -14.349 23.578 1.00 86.31 265 ILE A CA 1
ATOM 2145 C C . ILE A 1 265 ? -38.620 -14.943 22.917 1.00 86.31 265 ILE A C 1
ATOM 2147 O O . ILE A 1 265 ? -39.522 -15.420 23.605 1.00 86.31 265 ILE A O 1
ATOM 2151 N N . ARG A 1 266 ? -38.659 -15.007 21.576 1.00 88.69 266 ARG A N 1
ATOM 2152 C CA . ARG A 1 266 ? -39.791 -15.594 20.825 1.00 88.69 266 ARG A CA 1
ATOM 2153 C C . ARG A 1 266 ? -40.022 -17.073 21.156 1.00 88.69 266 ARG A C 1
ATOM 2155 O O . ARG A 1 266 ? -41.161 -17.529 21.134 1.00 88.69 266 ARG A O 1
ATOM 2162 N N . GLN A 1 267 ? -38.963 -17.810 21.492 1.00 89.88 267 GLN A N 1
ATOM 2163 C CA . GLN A 1 267 ? -39.028 -19.210 21.932 1.00 89.88 267 GLN A CA 1
ATOM 2164 C C . GLN A 1 267 ? -39.276 -19.374 23.447 1.00 89.88 267 GLN A C 1
ATOM 2166 O O . GLN A 1 267 ? -39.330 -20.504 23.928 1.00 89.88 267 GLN A O 1
ATOM 2171 N N . LYS A 1 268 ? -39.451 -18.273 24.198 1.00 87.62 268 LYS A N 1
ATOM 2172 C CA . LYS A 1 268 ? -39.626 -18.227 25.666 1.00 87.62 268 LYS A CA 1
ATOM 2173 C C . LYS A 1 268 ? -38.461 -18.844 26.459 1.00 87.62 268 LYS A C 1
ATOM 2175 O O . LYS A 1 268 ? -38.623 -19.273 27.600 1.00 87.62 268 LYS A O 1
ATOM 2180 N N . GLN A 1 269 ? -37.264 -18.869 25.873 1.00 85.06 269 GLN A N 1
ATOM 2181 C CA . GLN A 1 269 ? -36.048 -19.435 26.465 1.00 85.06 269 GLN A CA 1
ATOM 2182 C C . GLN A 1 269 ? -35.307 -18.380 27.300 1.00 85.06 269 GLN A C 1
ATOM 2184 O O . GLN A 1 269 ? -34.188 -17.985 26.971 1.00 85.06 269 GLN A O 1
ATOM 2189 N N . LYS A 1 270 ? -35.942 -17.904 28.383 1.00 80.75 270 LYS A N 1
ATOM 2190 C CA . LYS A 1 270 ? -35.456 -16.756 29.173 1.00 80.75 270 LYS A CA 1
ATOM 2191 C C . LYS A 1 270 ? -34.005 -16.910 29.652 1.00 80.75 270 LYS A C 1
ATOM 2193 O O . LYS A 1 270 ? -33.209 -15.988 29.510 1.00 80.75 270 LYS A O 1
ATOM 2198 N N . SER A 1 271 ? -33.629 -18.091 30.146 1.00 77.94 271 SER A N 1
ATOM 2199 C CA . SER A 1 271 ? -32.260 -18.375 30.603 1.00 77.94 271 SER A CA 1
ATOM 2200 C C . SER A 1 271 ? -31.219 -18.322 29.479 1.00 77.94 271 SER A C 1
ATOM 2202 O O . SER A 1 271 ? -30.114 -17.840 29.703 1.00 77.94 271 SER A O 1
ATOM 2204 N N . HIS A 1 272 ? -31.563 -18.758 28.262 1.00 78.06 272 HIS A N 1
ATOM 2205 C CA . HIS A 1 272 ? -30.678 -18.618 27.103 1.00 78.06 272 HIS A CA 1
ATOM 2206 C C . HIS A 1 272 ? -30.557 -17.148 26.681 1.00 78.06 272 HIS A C 1
ATOM 2208 O O . HIS A 1 272 ? -29.447 -16.673 26.451 1.00 78.06 272 HIS A O 1
ATOM 2214 N N . ALA A 1 273 ? -31.671 -16.406 26.669 1.00 78.44 273 ALA A N 1
ATOM 2215 C CA . ALA A 1 273 ? -31.670 -14.976 26.372 1.00 78.44 273 ALA A CA 1
ATOM 2216 C C . ALA A 1 273 ? -30.779 -14.182 27.350 1.00 78.44 273 ALA A C 1
ATOM 2218 O O . ALA A 1 273 ? -29.940 -13.415 26.889 1.00 78.44 273 ALA A O 1
ATOM 2219 N N . LEU A 1 274 ? -30.868 -14.433 28.666 1.00 79.56 274 LEU A N 1
ATOM 2220 C CA . LEU A 1 274 ? -29.993 -13.811 29.678 1.00 79.56 274 LEU A CA 1
ATOM 2221 C C . LEU A 1 274 ? -28.499 -14.094 29.444 1.00 79.56 274 LEU A C 1
ATOM 2223 O O . LEU A 1 274 ? -27.671 -13.210 29.655 1.00 79.56 274 LEU A O 1
ATOM 2227 N N . VAL A 1 275 ? -28.134 -15.306 29.013 1.00 82.50 275 VAL A N 1
ATOM 2228 C CA . VAL A 1 275 ? -26.731 -15.662 28.726 1.00 82.50 275 VAL A CA 1
ATOM 2229 C C . VAL A 1 275 ? -26.215 -14.933 27.483 1.00 82.50 275 VAL A C 1
ATOM 2231 O O . VAL A 1 275 ? -25.104 -14.401 27.510 1.00 82.50 275 VAL A O 1
ATOM 2234 N N . GLN A 1 276 ? -27.017 -14.850 26.417 1.00 81.12 276 GLN A N 1
ATOM 2235 C CA . GLN A 1 276 ? -26.633 -14.088 25.223 1.00 81.12 276 GLN A CA 1
ATOM 2236 C C . GLN A 1 276 ? -26.588 -12.574 25.503 1.00 81.12 276 GLN A C 1
ATOM 2238 O O . GLN A 1 276 ? -25.700 -11.896 24.993 1.00 81.12 276 GLN A O 1
ATOM 2243 N N . LEU A 1 277 ? -27.468 -12.053 26.367 1.00 84.50 277 LEU A N 1
ATOM 2244 C CA . LEU A 1 277 ? -27.492 -10.642 26.772 1.00 84.50 277 LEU A CA 1
ATOM 2245 C C . LEU A 1 277 ? -26.257 -10.250 27.606 1.00 84.50 277 LEU A C 1
ATOM 2247 O O . LEU A 1 277 ? -25.643 -9.222 27.340 1.00 84.50 277 LEU A O 1
ATOM 2251 N N . ARG A 1 278 ? -25.801 -11.111 28.530 1.00 84.62 278 ARG A N 1
ATOM 2252 C CA . ARG A 1 278 ? -24.513 -10.928 29.239 1.00 84.62 278 ARG A CA 1
ATOM 2253 C C . ARG A 1 278 ? -23.335 -10.865 28.275 1.00 84.62 278 ARG A C 1
ATOM 2255 O O . ARG A 1 278 ? -22.479 -9.996 28.407 1.00 84.62 278 ARG A O 1
ATOM 2262 N N . LYS A 1 279 ? -23.303 -11.773 27.293 1.00 86.56 279 LYS A N 1
ATOM 2263 C CA . LYS A 1 279 ? -22.265 -11.785 26.256 1.00 86.56 279 LYS A CA 1
ATOM 2264 C C . LYS A 1 279 ? -22.333 -10.529 25.375 1.00 86.56 279 LYS A C 1
ATOM 2266 O O . LYS A 1 279 ? -21.287 -10.022 24.989 1.00 86.56 279 LYS A O 1
ATOM 2271 N N . LYS A 1 280 ? -23.536 -10.009 25.099 1.00 91.50 280 LYS A N 1
ATOM 2272 C CA . LYS A 1 280 ? -23.735 -8.727 24.411 1.00 91.50 280 LYS A CA 1
ATOM 2273 C C . LYS A 1 280 ? -23.141 -7.572 25.229 1.00 91.50 280 LYS A C 1
ATOM 2275 O O . LYS A 1 280 ? -22.242 -6.929 24.706 1.00 91.50 280 LYS A O 1
ATOM 2280 N N . LYS A 1 281 ? -23.520 -7.397 26.508 1.00 89.94 281 LYS A N 1
ATOM 2281 C CA . LYS A 1 281 ? -22.955 -6.355 27.402 1.00 89.94 281 LYS A CA 1
ATOM 2282 C C . LYS A 1 281 ? -21.418 -6.419 27.430 1.00 89.94 281 LYS A C 1
ATOM 2284 O O . LYS A 1 281 ? -20.760 -5.422 27.185 1.00 89.94 281 LYS A O 1
ATOM 2289 N N . GLN A 1 282 ? -20.835 -7.617 27.559 1.00 84.31 282 GLN A N 1
ATOM 2290 C CA . GLN A 1 282 ? -19.376 -7.810 27.464 1.00 84.31 282 GLN A CA 1
ATOM 2291 C C . GLN A 1 282 ? -18.760 -7.392 26.116 1.00 84.31 282 GLN A C 1
ATOM 2293 O O . GLN A 1 282 ? -17.599 -6.992 26.080 1.00 84.31 282 GLN A O 1
ATOM 2298 N N . PHE A 1 283 ? -19.472 -7.542 24.998 1.00 88.94 283 PHE A N 1
ATOM 2299 C CA . PHE A 1 283 ? -18.978 -7.143 23.677 1.00 88.94 283 PHE A CA 1
ATOM 2300 C C . PHE A 1 283 ? -19.158 -5.636 23.447 1.00 88.94 283 PHE A C 1
ATOM 2302 O O . PHE A 1 283 ? -18.266 -5.024 22.860 1.00 88.94 283 PHE A O 1
ATOM 2309 N N . ASP A 1 284 ? -20.231 -5.037 23.974 1.00 92.06 284 ASP A N 1
ATOM 2310 C CA . ASP A 1 284 ? -20.432 -3.584 24.023 1.00 92.06 284 ASP A CA 1
ATOM 2311 C C . ASP A 1 284 ? -19.309 -2.910 24.848 1.00 92.06 284 ASP A C 1
ATOM 2313 O O . ASP A 1 284 ? -18.626 -2.028 24.327 1.00 92.06 284 ASP A O 1
ATOM 2317 N N . ASP A 1 285 ? -19.021 -3.400 26.067 1.00 88.19 285 ASP A N 1
ATOM 2318 C CA . ASP A 1 285 ? -17.925 -2.931 26.943 1.00 88.19 285 ASP A CA 1
ATOM 2319 C C . ASP A 1 285 ? -16.555 -2.938 26.228 1.00 88.19 285 ASP A C 1
ATOM 2321 O O . ASP A 1 285 ? -15.709 -2.058 26.415 1.00 88.19 285 ASP A O 1
ATOM 2325 N N . ILE A 1 286 ? -16.291 -3.980 25.428 1.00 87.88 286 ILE A N 1
ATOM 2326 C CA . ILE A 1 286 ? -15.035 -4.127 24.680 1.00 87.88 286 ILE A CA 1
ATOM 2327 C C . ILE A 1 286 ? -15.020 -3.189 23.468 1.00 87.88 286 ILE A C 1
ATOM 2329 O O . ILE A 1 286 ? -13.969 -2.620 23.165 1.00 87.88 286 ILE A O 1
ATOM 2333 N N . LEU A 1 287 ? -16.154 -3.015 22.783 1.00 93.75 287 LEU A N 1
ATOM 2334 C CA . LEU A 1 287 ? -16.295 -2.106 21.647 1.00 93.75 287 LEU A CA 1
ATOM 2335 C C . LEU A 1 287 ? -16.089 -0.646 22.073 1.00 93.75 287 LEU A C 1
ATOM 2337 O O . LEU A 1 287 ? -15.319 0.059 21.423 1.00 93.75 287 LEU A O 1
ATOM 2341 N N . GLU A 1 288 ? -16.680 -0.213 23.189 1.00 93.31 288 GLU A N 1
ATOM 2342 C CA . GLU A 1 288 ? -16.481 1.129 23.753 1.00 93.31 288 GLU A CA 1
ATOM 2343 C C . GLU A 1 288 ? -14.994 1.398 24.040 1.00 93.31 288 GLU A C 1
ATOM 2345 O O . GLU A 1 288 ? -14.408 2.335 23.491 1.00 93.31 288 GLU A O 1
ATOM 2350 N N . LYS A 1 289 ? -14.329 0.502 24.783 1.00 83.75 289 LYS A N 1
ATOM 2351 C CA . LYS A 1 289 ? -12.887 0.608 25.083 1.00 83.75 289 LYS A CA 1
ATOM 2352 C C . LYS A 1 289 ? -12.000 0.546 23.827 1.00 83.75 289 LYS A C 1
ATOM 2354 O O . LYS A 1 289 ? -10.857 1.012 23.851 1.00 83.75 289 LYS A O 1
ATOM 2359 N N . ARG A 1 290 ? -12.477 -0.030 22.715 1.00 87.06 290 ARG A N 1
ATOM 2360 C CA . ARG A 1 290 ? -11.784 -0.010 21.410 1.00 87.06 290 ARG A CA 1
ATOM 2361 C C . ARG A 1 290 ? -11.976 1.318 20.678 1.00 87.06 290 ARG A C 1
ATOM 2363 O O . ARG A 1 290 ? -10.979 1.856 20.206 1.00 87.06 290 ARG A O 1
ATOM 2370 N N . ILE A 1 291 ? -13.186 1.875 20.669 1.00 90.81 291 ILE A N 1
ATOM 2371 C CA . ILE A 1 291 ? -13.485 3.201 20.104 1.00 90.81 291 ILE A CA 1
ATOM 2372 C C . ILE A 1 291 ? -12.704 4.297 20.849 1.00 90.81 291 ILE A C 1
ATOM 2374 O O . ILE A 1 291 ? -12.105 5.166 20.212 1.00 90.81 291 ILE A O 1
ATOM 2378 N N . GLU A 1 292 ? -12.617 4.223 22.182 1.00 89.06 292 GLU A N 1
ATOM 2379 C CA . GLU A 1 292 ? -11.771 5.121 22.983 1.00 89.06 292 GLU A CA 1
ATOM 2380 C C . GLU A 1 292 ? -10.289 5.001 22.578 1.00 89.06 292 GLU A C 1
ATOM 2382 O O . GLU A 1 292 ? -9.631 6.000 22.287 1.00 89.06 292 GLU A O 1
ATOM 2387 N N . SER A 1 293 ? -9.775 3.770 22.457 1.00 83.56 293 SER A N 1
ATOM 2388 C CA . SER A 1 293 ? -8.394 3.510 22.016 1.00 83.56 293 SER A CA 1
ATOM 2389 C C . SER A 1 293 ? -8.106 4.080 20.617 1.00 83.56 293 SER A C 1
ATOM 2391 O O . SER A 1 293 ? -7.051 4.679 20.401 1.00 83.56 293 SER A O 1
ATOM 2393 N N . SER A 1 294 ? -9.039 3.924 19.671 1.00 88.81 294 SER A N 1
ATOM 2394 C CA . SER A 1 294 ? -8.944 4.484 18.315 1.00 88.81 294 SER A CA 1
ATOM 2395 C C . SER A 1 294 ? -8.936 6.013 18.329 1.00 88.81 294 SER A C 1
ATOM 2397 O O . SER A 1 294 ? -8.127 6.629 17.633 1.00 88.81 294 SER A O 1
ATOM 2399 N N . THR A 1 295 ? -9.792 6.623 19.152 1.00 88.94 295 THR A N 1
ATOM 2400 C CA . THR A 1 295 ? -9.885 8.081 19.324 1.00 88.94 295 THR A CA 1
ATOM 2401 C C . THR A 1 295 ? -8.586 8.642 19.902 1.00 88.94 295 THR A C 1
ATOM 2403 O O . THR A 1 295 ? -8.016 9.580 19.350 1.00 88.94 295 THR A O 1
ATOM 2406 N N . ASN A 1 296 ? -8.040 8.005 20.940 1.00 84.56 296 ASN A N 1
ATOM 2407 C CA . ASN A 1 296 ? -6.776 8.407 21.557 1.00 84.56 296 ASN A CA 1
ATOM 2408 C C . ASN A 1 296 ? -5.592 8.311 20.573 1.00 84.56 296 ASN A C 1
ATOM 2410 O O . ASN A 1 296 ? -4.766 9.222 20.519 1.00 84.56 296 ASN A O 1
ATOM 2414 N N . ILE A 1 297 ? -5.526 7.269 19.734 1.00 88.19 297 ILE A N 1
ATOM 2415 C CA . ILE A 1 297 ? -4.498 7.160 18.680 1.00 88.19 297 ILE A CA 1
ATOM 2416 C C . ILE A 1 297 ? -4.683 8.224 17.588 1.00 88.19 297 ILE A C 1
ATOM 2418 O O . ILE A 1 297 ? -3.692 8.776 17.107 1.00 88.19 297 ILE A O 1
ATOM 2422 N N . HIS A 1 298 ? -5.922 8.549 17.210 1.00 89.19 298 HIS A N 1
ATOM 2423 C CA . HIS A 1 298 ? -6.191 9.619 16.248 1.00 89.19 298 HIS A CA 1
ATOM 2424 C C . HIS A 1 298 ? -5.765 10.994 16.790 1.00 89.19 298 HIS A C 1
ATOM 2426 O O . HIS A 1 298 ? -5.069 11.726 16.090 1.00 89.19 298 HIS A O 1
ATOM 2432 N N . ASN A 1 299 ? -6.064 11.292 18.057 1.00 87.38 299 ASN A N 1
ATOM 2433 C CA . ASN A 1 299 ? -5.637 12.523 18.728 1.00 87.38 299 ASN A CA 1
ATOM 2434 C C . ASN A 1 299 ? -4.103 12.638 18.808 1.00 87.38 299 ASN A C 1
ATOM 2436 O O . ASN A 1 299 ? -3.554 13.721 18.620 1.00 87.38 299 ASN A O 1
ATOM 2440 N N . ILE A 1 300 ? -3.386 11.527 19.021 1.00 86.62 300 ILE A N 1
ATOM 2441 C CA . ILE A 1 300 ? -1.913 11.508 18.971 1.00 86.62 300 ILE A CA 1
ATOM 2442 C C . ILE A 1 300 ? -1.402 11.825 17.555 1.00 86.62 300 ILE A C 1
ATOM 2444 O O . ILE A 1 300 ? -0.453 12.594 17.420 1.00 86.62 300 ILE A O 1
ATOM 2448 N N . LEU A 1 301 ? -2.027 11.285 16.502 1.00 88.06 301 LEU A N 1
ATOM 2449 C CA . LEU A 1 301 ? -1.655 11.588 15.112 1.00 88.06 301 LEU A CA 1
ATOM 2450 C C . LEU A 1 301 ? -1.889 13.069 14.760 1.00 88.06 301 LEU A C 1
ATOM 2452 O O . LEU A 1 301 ? -0.993 13.692 14.196 1.00 88.06 301 LEU A O 1
ATOM 2456 N N . LEU A 1 302 ? -3.022 13.65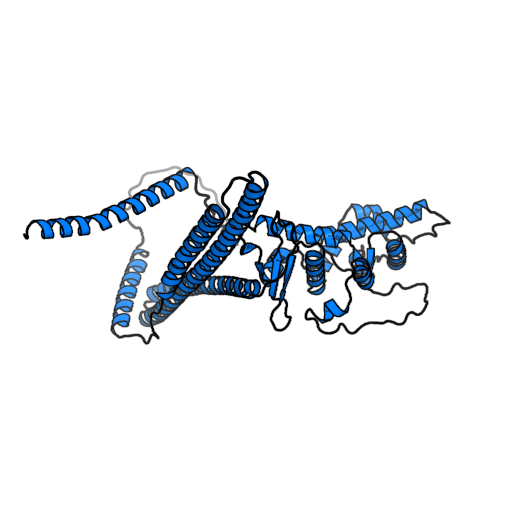2 15.170 1.00 88.00 302 LEU A N 1
ATOM 2457 C CA . LEU A 1 302 ? -3.315 15.084 14.997 1.00 88.00 302 LEU A CA 1
ATOM 2458 C C . LEU A 1 302 ? -2.324 15.981 15.766 1.00 88.00 302 LEU A C 1
ATOM 2460 O O . LEU A 1 302 ? -1.876 17.002 15.252 1.00 88.00 302 LEU A O 1
ATOM 2464 N N . SER A 1 303 ? -1.925 15.583 16.977 1.00 85.88 303 SER A N 1
ATOM 2465 C CA . SER A 1 303 ? -0.929 16.310 17.784 1.00 85.88 303 SER A CA 1
ATOM 2466 C C . SER A 1 303 ? 0.481 16.241 17.152 1.00 85.88 303 SER A C 1
ATOM 2468 O O . SER A 1 303 ? 1.229 17.218 17.187 1.00 85.88 303 SER A O 1
ATOM 2470 N N . ILE A 1 304 ? 0.829 15.130 16.481 1.00 86.44 304 ILE A N 1
ATOM 2471 C CA . ILE A 1 304 ? 2.061 15.001 15.672 1.00 86.44 304 ILE A CA 1
ATOM 2472 C C . ILE A 1 304 ? 2.008 15.897 14.425 1.00 86.44 304 ILE A C 1
ATOM 2474 O O . ILE A 1 304 ? 2.981 16.592 14.134 1.00 86.44 304 ILE A O 1
ATOM 2478 N N . GLU A 1 305 ? 0.886 15.903 13.704 1.00 85.31 305 GLU A N 1
ATOM 2479 C CA . GLU A 1 305 ? 0.665 16.758 12.531 1.00 85.31 305 GLU A CA 1
ATOM 2480 C C . GLU A 1 305 ? 0.777 18.247 12.890 1.00 85.31 305 GLU A C 1
ATOM 2482 O O . GLU A 1 305 ? 1.530 18.984 12.253 1.00 85.31 305 GLU A O 1
ATOM 2487 N N . SER A 1 306 ? 0.099 18.669 13.961 1.00 83.94 306 SER A N 1
ATOM 2488 C CA . SER A 1 306 ? 0.169 20.026 14.514 1.00 83.94 306 SER A CA 1
ATOM 2489 C C . SER A 1 306 ? 1.614 20.431 14.826 1.00 83.94 306 SER A C 1
ATOM 2491 O O . SER A 1 306 ? 2.084 21.474 14.370 1.00 83.94 306 SER A O 1
ATOM 2493 N N . ALA A 1 307 ? 2.379 19.565 15.504 1.00 82.19 307 ALA A N 1
ATOM 2494 C CA . ALA A 1 307 ? 3.788 19.820 15.798 1.00 82.19 307 ALA A CA 1
ATOM 2495 C C . ALA A 1 307 ? 4.661 19.949 14.531 1.00 82.19 307 ALA A C 1
ATOM 2497 O O . ALA A 1 307 ? 5.538 20.814 14.476 1.00 82.19 307 ALA A O 1
ATOM 2498 N N . GLN A 1 308 ? 4.416 19.133 13.499 1.00 80.44 308 GLN A N 1
ATOM 2499 C CA . GLN A 1 308 ? 5.135 19.209 12.220 1.00 80.44 308 GLN A CA 1
ATOM 2500 C C . GLN A 1 308 ? 4.766 20.469 11.417 1.00 80.44 308 GLN A C 1
ATOM 2502 O O . GLN A 1 308 ? 5.651 21.113 10.852 1.00 80.44 308 GLN A O 1
ATOM 2507 N N . SER A 1 309 ? 3.491 20.865 11.415 1.00 81.25 309 SER A N 1
ATOM 2508 C CA . SER A 1 309 ? 3.013 22.118 10.815 1.00 81.25 309 SER A CA 1
ATOM 2509 C C . SER A 1 309 ? 3.633 23.340 11.504 1.00 81.25 309 SER A C 1
ATOM 2511 O O . SER A 1 309 ? 4.234 24.194 10.850 1.00 81.25 309 SER A O 1
ATOM 2513 N N . ASN A 1 310 ? 3.611 23.373 12.841 1.00 80.75 310 ASN A N 1
ATOM 2514 C CA . ASN A 1 310 ? 4.224 24.438 13.636 1.00 80.75 310 ASN A CA 1
ATOM 2515 C C . ASN A 1 310 ? 5.734 24.553 13.368 1.00 80.75 310 ASN A C 1
ATOM 2517 O O . ASN A 1 310 ? 6.243 25.662 13.204 1.00 80.75 310 ASN A O 1
ATOM 2521 N N . GLN A 1 311 ? 6.449 23.430 13.225 1.00 80.19 311 GLN A N 1
ATOM 2522 C CA . GLN A 1 311 ? 7.862 23.431 12.830 1.00 80.19 311 GLN A CA 1
ATOM 2523 C C . GLN A 1 311 ? 8.081 24.072 11.443 1.00 80.19 311 GLN A C 1
ATOM 2525 O O . GLN A 1 311 ? 8.994 24.886 11.288 1.00 80.19 311 GLN A O 1
ATOM 2530 N N . GLN A 1 312 ? 7.244 23.753 10.449 1.00 78.06 312 GLN A N 1
ATOM 2531 C CA . GLN A 1 312 ? 7.327 24.352 9.108 1.00 78.06 312 GLN A CA 1
ATOM 2532 C C . GLN A 1 312 ? 7.030 25.860 9.123 1.00 78.06 312 GLN A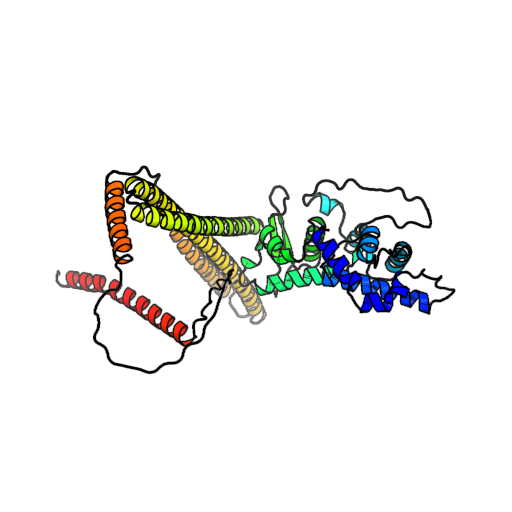 C 1
ATOM 2534 O O . GLN A 1 312 ? 7.723 26.628 8.454 1.00 78.06 312 GLN A O 1
ATOM 2539 N N . ILE A 1 313 ? 6.047 26.302 9.916 1.00 80.62 313 ILE A N 1
ATOM 2540 C CA . ILE A 1 313 ? 5.720 27.726 10.107 1.00 80.62 313 ILE A CA 1
ATOM 2541 C C . ILE A 1 313 ? 6.919 28.470 10.710 1.00 80.62 313 ILE A C 1
ATOM 2543 O O . ILE A 1 313 ? 7.341 29.498 10.175 1.00 80.62 313 ILE A O 1
ATOM 2547 N N . VAL A 1 314 ? 7.519 27.924 11.772 1.00 76.31 314 VAL A N 1
ATOM 2548 C CA . VAL A 1 314 ? 8.707 28.486 12.434 1.00 76.31 314 VAL A CA 1
ATOM 2549 C C . VAL A 1 314 ? 9.893 28.587 11.463 1.00 76.31 314 VAL A C 1
ATOM 2551 O O . VAL A 1 314 ? 10.552 29.628 11.402 1.00 76.31 314 VAL A O 1
ATOM 2554 N N . GLU A 1 315 ? 10.151 27.567 10.639 1.00 81.00 315 GLU A N 1
ATOM 2555 C CA . GLU A 1 315 ? 11.219 27.613 9.630 1.00 81.00 315 GLU A CA 1
ATOM 2556 C C . GLU A 1 315 ? 10.946 28.647 8.521 1.00 81.00 315 GLU A C 1
ATOM 2558 O O . GLU A 1 315 ? 11.82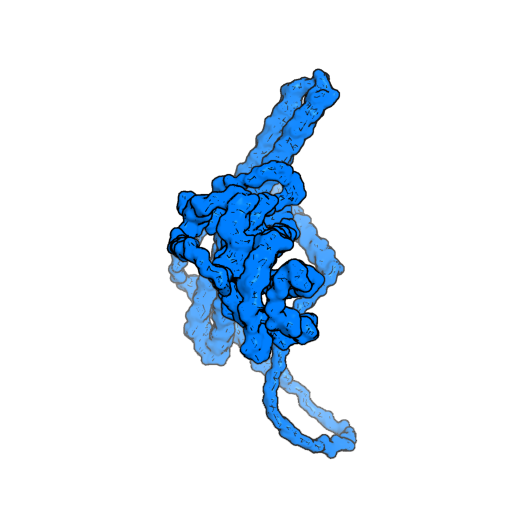9 29.445 8.180 1.00 81.00 315 GLU A O 1
ATOM 2563 N N . ALA A 1 316 ? 9.714 28.708 8.006 1.00 81.12 316 ALA A N 1
ATOM 2564 C CA . ALA A 1 316 ? 9.307 29.701 7.013 1.00 81.12 316 ALA A CA 1
ATOM 2565 C C . ALA A 1 316 ? 9.450 31.137 7.549 1.00 81.12 316 ALA A C 1
ATOM 2567 O O . ALA A 1 316 ? 9.990 32.009 6.859 1.00 81.12 316 ALA A O 1
ATOM 2568 N N . MET A 1 317 ? 9.053 31.378 8.803 1.00 75.88 317 MET A N 1
ATOM 2569 C CA . MET A 1 317 ? 9.228 32.668 9.474 1.00 75.88 317 MET A CA 1
ATOM 2570 C C . MET A 1 317 ? 10.706 33.009 9.693 1.00 75.88 317 MET A C 1
ATOM 2572 O O . MET A 1 317 ? 11.105 34.145 9.433 1.00 75.88 317 MET A O 1
ATOM 2576 N N . ARG A 1 318 ? 11.555 32.039 10.059 1.00 77.81 318 ARG A N 1
ATOM 2577 C CA . ARG A 1 318 ? 13.014 32.233 10.179 1.00 77.81 318 ARG A CA 1
ATOM 2578 C C . ARG A 1 318 ? 13.661 32.618 8.846 1.00 77.81 318 ARG A C 1
ATOM 2580 O O . ARG A 1 318 ? 14.535 33.491 8.798 1.00 77.81 318 ARG A O 1
ATOM 2587 N N . SER A 1 319 ? 13.213 31.999 7.755 1.00 82.00 319 SER A N 1
ATOM 2588 C CA . SER A 1 319 ? 13.639 32.323 6.390 1.00 82.00 319 SER A CA 1
ATOM 2589 C C . SER A 1 319 ? 13.191 33.734 5.980 1.00 82.00 319 SER A C 1
ATOM 2591 O O . SER A 1 319 ? 14.015 34.545 5.547 1.00 82.00 319 SER A O 1
ATOM 2593 N N . GLY A 1 320 ? 11.921 34.084 6.223 1.00 80.38 320 GLY A N 1
ATOM 2594 C CA . GLY A 1 320 ? 11.374 35.423 5.980 1.00 80.38 320 GLY A CA 1
ATOM 2595 C C . GLY A 1 320 ? 12.078 36.520 6.787 1.00 80.38 320 GLY A C 1
ATOM 2596 O O . GLY A 1 320 ? 12.488 37.534 6.222 1.00 80.38 320 GLY A O 1
ATOM 2597 N N . ALA A 1 321 ? 12.322 36.291 8.078 1.00 74.81 321 ALA A N 1
ATOM 2598 C CA . ALA A 1 321 ? 13.105 37.179 8.937 1.00 74.81 321 ALA A CA 1
ATOM 2599 C C . ALA A 1 321 ? 14.539 37.364 8.413 1.00 74.81 321 ALA A C 1
ATOM 2601 O O . ALA A 1 321 ? 15.048 38.484 8.362 1.00 74.81 321 ALA A O 1
ATOM 2602 N N . THR A 1 322 ? 15.179 36.290 7.940 1.00 80.19 322 THR A N 1
ATOM 2603 C CA . THR A 1 322 ? 16.515 36.352 7.324 1.00 80.19 322 THR A CA 1
ATOM 2604 C C . THR A 1 322 ? 16.513 37.143 6.009 1.00 80.19 322 THR A C 1
ATOM 2606 O O . THR A 1 322 ? 17.484 37.842 5.712 1.00 80.19 322 THR A O 1
ATOM 2609 N N . ALA A 1 323 ? 15.436 37.078 5.220 1.00 79.69 323 ALA A N 1
ATOM 2610 C CA . ALA A 1 323 ? 15.266 37.913 4.032 1.00 79.69 323 ALA A CA 1
ATOM 2611 C C . ALA A 1 323 ? 15.055 39.394 4.402 1.00 79.69 323 ALA A C 1
ATOM 2613 O O . ALA A 1 323 ? 15.716 40.262 3.834 1.00 79.69 323 ALA A O 1
ATOM 2614 N N . LEU A 1 324 ? 14.221 39.692 5.404 1.00 71.31 324 LEU A N 1
ATOM 2615 C CA . LEU A 1 324 ? 13.994 41.057 5.896 1.00 71.31 324 LEU A CA 1
ATOM 2616 C C . LEU A 1 324 ? 15.272 41.689 6.474 1.00 71.31 324 LEU A C 1
ATOM 2618 O O . LEU A 1 324 ? 15.591 42.821 6.111 1.00 71.31 324 LEU A O 1
ATOM 2622 N N . LYS A 1 325 ? 16.060 40.947 7.269 1.00 71.62 325 LYS A N 1
ATOM 2623 C CA . LYS A 1 325 ? 17.380 41.392 7.765 1.00 71.62 325 LYS A CA 1
ATOM 2624 C C . LYS A 1 325 ? 18.359 41.729 6.623 1.00 71.62 325 LYS A C 1
ATOM 2626 O O . LYS A 1 325 ? 19.182 42.622 6.781 1.00 71.62 325 LYS A O 1
ATOM 2631 N N . LYS A 1 326 ? 18.259 41.067 5.458 1.00 75.00 326 LYS A N 1
ATOM 2632 C CA . LYS A 1 326 ? 19.068 41.373 4.254 1.00 75.00 326 LYS A CA 1
ATOM 2633 C C . LYS A 1 326 ? 18.552 42.562 3.437 1.00 75.00 326 LYS A C 1
ATOM 2635 O O . LYS A 1 326 ? 19.336 43.186 2.733 1.00 75.00 326 LYS A O 1
ATOM 2640 N N . VAL A 1 327 ? 17.250 42.849 3.485 1.00 74.19 327 VAL A N 1
ATOM 2641 C CA . VAL A 1 327 ? 16.625 43.968 2.754 1.00 74.19 327 VAL A CA 1
ATOM 2642 C C . VAL A 1 327 ? 16.708 45.280 3.542 1.00 74.19 327 VAL A C 1
ATOM 2644 O O . VAL A 1 327 ? 16.727 46.351 2.940 1.00 74.19 327 VAL A O 1
ATOM 2647 N N . ASN A 1 328 ? 16.768 45.216 4.875 1.00 64.38 328 ASN A N 1
ATOM 2648 C CA . ASN A 1 328 ? 16.698 46.386 5.744 1.00 64.38 328 ASN A CA 1
ATOM 2649 C C . ASN A 1 328 ? 17.798 46.367 6.824 1.00 64.38 328 ASN A C 1
ATOM 2651 O O . ASN A 1 328 ? 17.555 45.949 7.955 1.00 64.38 328 ASN A O 1
ATOM 2655 N N . GLU A 1 329 ? 18.985 46.895 6.493 1.00 61.03 329 GLU A N 1
ATOM 2656 C CA . GLU A 1 329 ? 20.178 47.008 7.370 1.00 61.03 329 GLU A CA 1
ATOM 2657 C C . GLU A 1 329 ? 19.960 47.791 8.689 1.00 61.03 329 GLU A C 1
ATOM 2659 O O . GLU A 1 329 ? 20.896 47.980 9.464 1.00 61.03 329 GLU A O 1
ATOM 2664 N N . LYS A 1 330 ? 18.747 48.299 8.941 1.00 60.16 330 LYS A N 1
ATOM 2665 C CA . LYS A 1 330 ? 18.390 49.133 10.098 1.00 60.16 330 LYS A CA 1
ATOM 2666 C C . LYS A 1 330 ? 17.460 48.456 11.109 1.00 60.16 330 LYS A C 1
ATOM 2668 O O . LYS A 1 330 ? 17.090 49.106 12.082 1.00 60.16 330 LYS A O 1
ATOM 2673 N N . LEU A 1 331 ? 17.064 47.197 10.898 1.00 58.91 331 LEU A N 1
ATOM 2674 C CA . LEU A 1 331 ? 16.339 46.442 11.926 1.00 58.91 331 LEU A CA 1
ATOM 2675 C C . LEU A 1 331 ? 17.311 46.010 13.040 1.00 58.91 331 LEU A C 1
ATOM 2677 O O . LEU A 1 331 ? 18.335 45.399 12.722 1.00 58.91 331 LEU A O 1
ATOM 2681 N N . PRO A 1 332 ? 17.020 46.291 14.324 1.00 61.31 332 PRO A N 1
ATOM 2682 C CA . PRO A 1 332 ? 17.808 45.760 15.431 1.00 61.31 332 PRO A CA 1
ATOM 2683 C C . PRO A 1 332 ? 17.684 44.231 15.470 1.00 61.31 332 PRO A C 1
ATOM 2685 O O . PRO A 1 332 ? 16.608 43.669 15.259 1.00 61.31 332 PRO A O 1
ATOM 2688 N N . ILE A 1 333 ? 18.806 43.553 15.710 1.00 58.00 333 ILE A N 1
ATOM 2689 C CA . ILE A 1 333 ? 18.903 42.092 15.606 1.00 58.00 333 ILE A CA 1
ATOM 2690 C C . ILE A 1 333 ? 18.082 41.432 16.724 1.00 58.00 333 ILE A C 1
ATOM 2692 O O . ILE A 1 333 ? 17.245 40.574 16.440 1.00 58.00 333 ILE A O 1
ATOM 2696 N N . GLU A 1 334 ? 18.248 41.917 17.956 1.00 64.62 334 GLU A N 1
ATOM 2697 C CA . GLU A 1 334 ? 17.583 41.432 19.167 1.00 64.62 334 GLU A CA 1
ATOM 2698 C C . GLU A 1 334 ? 16.048 41.470 19.113 1.00 64.62 334 GLU A C 1
ATOM 2700 O O . GLU A 1 334 ? 15.421 40.570 19.660 1.00 64.62 334 GLU A O 1
ATOM 2705 N N . GLU A 1 335 ? 15.411 42.462 18.477 1.00 62.06 335 GLU A N 1
ATOM 2706 C CA . GLU A 1 335 ? 13.935 42.530 18.450 1.00 62.06 335 GLU A CA 1
ATOM 2707 C C . GLU A 1 335 ? 13.332 41.422 17.577 1.00 62.06 335 GLU A C 1
ATOM 2709 O O . GLU A 1 335 ? 12.321 40.824 17.939 1.00 62.06 335 GLU A O 1
ATOM 2714 N N . VAL A 1 336 ? 13.974 41.107 16.448 1.00 62.84 336 VAL A N 1
ATOM 2715 C CA . VAL A 1 336 ? 13.519 40.041 15.544 1.00 62.84 336 VAL A CA 1
ATOM 2716 C C . VAL A 1 336 ? 13.767 38.661 16.151 1.00 62.84 336 VAL A C 1
ATOM 2718 O O . VAL A 1 336 ? 12.940 37.767 15.991 1.00 62.84 336 VAL A O 1
ATOM 2721 N N . ASP A 1 337 ? 14.893 38.487 16.845 1.00 67.00 337 ASP A N 1
ATOM 2722 C CA . ASP A 1 337 ? 15.245 37.198 17.445 1.00 67.00 337 ASP A CA 1
ATOM 2723 C C . ASP A 1 337 ? 14.459 36.932 18.745 1.00 67.00 337 ASP A C 1
ATOM 2725 O O . ASP A 1 337 ? 14.096 35.786 18.991 1.00 67.00 337 ASP A O 1
ATOM 2729 N N . LYS A 1 338 ? 14.063 37.973 19.496 1.00 71.44 338 LYS A N 1
ATOM 2730 C CA . LYS A 1 338 ? 13.109 37.846 20.613 1.00 71.44 338 LYS A CA 1
ATOM 2731 C C . LYS A 1 338 ? 11.704 37.455 20.178 1.00 71.44 338 LYS A C 1
ATOM 2733 O O . LYS A 1 338 ? 11.151 36.520 20.732 1.00 71.44 338 LYS A O 1
ATOM 2738 N N . VAL A 1 339 ? 11.141 38.108 19.159 1.00 67.00 339 VAL A N 1
ATOM 2739 C CA . VAL A 1 339 ? 9.795 37.755 18.659 1.00 67.00 339 VAL A CA 1
ATOM 2740 C C . VAL A 1 339 ? 9.758 36.321 18.102 1.00 67.00 339 VAL A C 1
ATOM 2742 O O . VAL A 1 339 ? 8.703 35.694 18.072 1.00 67.00 339 VAL A O 1
ATOM 2745 N N . PHE A 1 340 ? 10.906 35.778 17.686 1.00 68.88 340 PHE A N 1
ATOM 2746 C CA . PHE A 1 340 ? 11.051 34.365 17.339 1.00 68.88 340 PHE A CA 1
ATOM 2747 C C . PHE A 1 340 ? 11.093 33.448 18.578 1.00 68.88 340 PHE A C 1
ATOM 2749 O O . PHE A 1 340 ? 10.474 32.389 18.553 1.00 68.88 340 PHE A O 1
ATOM 2756 N N . GLU A 1 341 ? 11.783 33.854 19.648 1.00 75.25 341 GLU A N 1
ATOM 2757 C CA . GLU A 1 341 ? 11.839 33.158 20.945 1.00 75.25 341 GLU A CA 1
ATOM 2758 C C . GLU A 1 341 ? 10.447 33.121 21.614 1.00 75.25 341 GLU A C 1
ATOM 2760 O O . GLU A 1 341 ? 9.903 32.037 21.812 1.00 75.25 341 GLU A O 1
ATOM 2765 N N . ASP A 1 342 ? 9.797 34.282 21.788 1.00 72.44 342 ASP A N 1
ATOM 2766 C CA . ASP A 1 342 ? 8.435 34.428 22.338 1.00 72.44 342 ASP A CA 1
ATOM 2767 C C . ASP A 1 342 ? 7.398 33.561 21.579 1.00 72.44 342 ASP A C 1
ATOM 2769 O O . ASP A 1 342 ? 6.479 32.983 22.168 1.00 72.44 342 ASP A O 1
ATOM 2773 N N . LEU A 1 343 ? 7.535 33.454 20.249 1.00 70.00 343 LEU A N 1
ATOM 2774 C CA . LEU A 1 343 ? 6.662 32.632 19.404 1.00 70.00 343 LEU A CA 1
ATOM 2775 C C . LEU A 1 343 ? 6.962 31.132 19.528 1.00 70.00 343 LEU A C 1
ATOM 2777 O O . LEU A 1 343 ? 6.031 30.326 19.530 1.00 70.00 343 LEU A O 1
ATOM 2781 N N . GLN A 1 344 ? 8.238 30.747 19.609 1.00 70.31 344 GLN A N 1
ATOM 2782 C CA . GLN A 1 344 ? 8.629 29.347 19.778 1.00 70.31 344 GLN A CA 1
ATOM 2783 C C . GLN A 1 344 ? 8.145 28.808 21.132 1.00 70.31 344 GLN A C 1
ATOM 2785 O O . GLN A 1 344 ? 7.665 27.673 21.194 1.00 70.31 344 GLN A O 1
ATOM 2790 N N . ASP A 1 345 ? 8.195 29.634 22.177 1.00 74.38 345 ASP A N 1
ATOM 2791 C CA . ASP A 1 345 ? 7.645 29.317 23.495 1.00 74.38 345 ASP A CA 1
ATOM 2792 C C . ASP A 1 345 ? 6.110 29.223 23.437 1.00 74.38 345 ASP A C 1
ATOM 2794 O O . ASP A 1 345 ? 5.554 28.196 23.816 1.00 74.38 345 ASP A O 1
ATOM 2798 N N . THR A 1 346 ? 5.416 30.191 22.818 1.00 70.44 346 THR A N 1
ATOM 2799 C CA . THR A 1 346 ? 3.942 30.148 22.639 1.00 70.44 346 THR A CA 1
ATOM 2800 C C . THR A 1 346 ? 3.462 28.868 21.926 1.00 70.44 346 THR A C 1
ATOM 2802 O O . THR A 1 346 ? 2.450 28.274 22.305 1.00 70.44 346 THR A O 1
ATOM 2805 N N . LEU A 1 347 ? 4.188 28.412 20.897 1.00 68.88 347 LEU A N 1
ATOM 2806 C CA . LEU A 1 347 ? 3.891 27.165 20.174 1.00 68.88 347 LEU A CA 1
ATOM 2807 C C . LEU A 1 347 ? 4.283 25.897 20.958 1.00 68.88 347 LEU A C 1
ATOM 2809 O O . LEU A 1 347 ? 3.838 24.800 20.610 1.00 68.88 347 LEU A O 1
ATOM 2813 N N . THR A 1 348 ? 5.100 26.034 22.005 1.00 65.69 348 THR A N 1
ATOM 2814 C CA . THR A 1 348 ? 5.477 24.952 22.926 1.00 65.69 348 THR A CA 1
ATOM 2815 C C . THR A 1 348 ? 4.471 24.834 24.075 1.00 65.69 348 THR A C 1
ATOM 2817 O O . THR A 1 348 ? 4.024 23.725 24.358 1.00 65.69 348 THR A O 1
ATOM 2820 N N . ASP A 1 349 ? 4.013 25.949 24.651 1.00 63.53 349 ASP A N 1
ATOM 2821 C CA . ASP A 1 349 ? 2.970 25.986 25.690 1.00 63.53 349 ASP A CA 1
ATOM 2822 C C . ASP A 1 349 ? 1.679 25.284 25.232 1.00 63.53 349 ASP A C 1
ATOM 2824 O O . ASP A 1 349 ? 1.085 24.488 25.964 1.00 63.53 349 ASP A O 1
ATOM 2828 N N . GLN A 1 350 ? 1.268 25.510 23.977 1.00 58.00 350 GLN A N 1
ATOM 2829 C CA . GLN A 1 350 ? 0.088 24.859 23.396 1.00 58.00 350 GLN A CA 1
ATOM 2830 C C . GLN A 1 350 ? 0.209 23.321 23.373 1.00 58.00 350 GLN A C 1
ATOM 2832 O O . GLN A 1 350 ? -0.799 22.618 23.460 1.00 58.00 350 GLN A O 1
ATOM 2837 N N . LYS A 1 351 ? 1.433 22.784 23.306 1.00 58.53 351 LYS A N 1
ATOM 2838 C CA . LYS A 1 351 ? 1.700 21.341 23.314 1.00 58.53 351 LYS A CA 1
ATOM 2839 C C . LYS A 1 351 ? 1.615 20.730 24.718 1.00 58.53 351 LYS A C 1
ATOM 2841 O O . LYS A 1 351 ? 1.183 19.586 24.847 1.00 58.53 351 LYS A O 1
ATOM 2846 N N . GLU A 1 352 ? 1.973 21.470 25.769 1.00 54.72 352 GLU A N 1
ATOM 2847 C CA . GLU A 1 352 ? 1.825 20.976 27.148 1.00 54.72 352 GLU A CA 1
ATOM 2848 C C . GLU A 1 352 ? 0.344 20.823 27.540 1.00 54.72 352 GLU A C 1
ATOM 2850 O O . GLU A 1 352 ? -0.018 19.874 28.237 1.00 54.72 352 GLU A O 1
ATOM 2855 N N . ILE A 1 353 ? -0.535 21.684 27.012 1.00 53.78 353 ILE A N 1
ATOM 2856 C CA . ILE A 1 353 ? -1.998 21.566 27.157 1.00 53.78 353 ILE A CA 1
ATOM 2857 C C . ILE A 1 353 ? -2.512 20.271 26.495 1.00 53.78 353 ILE A C 1
ATOM 2859 O O . ILE A 1 353 ? -3.283 19.519 27.098 1.00 53.78 353 ILE A O 1
ATOM 2863 N N . ASP A 1 354 ? -2.039 19.978 25.282 1.00 55.19 354 ASP A N 1
ATOM 2864 C CA . ASP A 1 354 ? -2.338 18.752 24.530 1.00 55.19 354 ASP A CA 1
ATOM 2865 C C . ASP A 1 354 ? -1.873 17.473 25.256 1.00 55.19 354 ASP A C 1
ATOM 2867 O O . ASP A 1 354 ? -2.522 16.429 25.161 1.00 55.19 354 ASP A O 1
ATOM 2871 N N . ASP A 1 355 ? -0.726 17.507 25.941 1.00 57.12 355 ASP A N 1
ATOM 2872 C CA . ASP A 1 355 ? -0.199 16.361 26.697 1.00 57.12 355 ASP A CA 1
ATOM 2873 C C . ASP A 1 355 ? -0.877 16.200 28.073 1.00 57.12 355 ASP A C 1
ATOM 2875 O O . ASP A 1 355 ? -1.114 15.067 28.504 1.00 57.12 355 ASP A O 1
ATOM 2879 N N . ALA A 1 356 ? -1.311 17.292 28.713 1.00 53.81 356 ALA A N 1
ATOM 2880 C CA . ALA A 1 356 ? -2.146 17.237 29.916 1.00 53.81 356 ALA A CA 1
ATOM 2881 C C . ALA A 1 356 ? -3.498 16.544 29.654 1.00 53.81 356 ALA A C 1
ATOM 2883 O O . ALA A 1 356 ? -3.949 15.738 30.472 1.00 53.81 356 ALA A O 1
ATOM 2884 N N . LEU A 1 357 ? -4.113 16.781 28.486 1.00 51.91 357 LEU A N 1
ATOM 2885 C CA . LEU A 1 357 ? -5.356 16.115 28.076 1.00 51.91 357 LEU A CA 1
ATOM 2886 C C . LEU A 1 357 ? -5.182 14.590 27.934 1.00 51.91 357 LEU A C 1
ATOM 2888 O O . LEU A 1 357 ? -6.061 13.824 28.327 1.00 51.91 357 LEU A O 1
ATOM 2892 N N . LYS A 1 358 ? -4.025 14.132 27.436 1.00 55.22 358 LYS A N 1
ATOM 2893 C CA . LYS A 1 358 ? -3.703 12.700 27.267 1.00 55.22 358 LYS A CA 1
ATOM 2894 C C . LYS A 1 358 ? -3.478 11.975 28.601 1.00 55.22 358 LYS A C 1
ATOM 2896 O O . LYS A 1 358 ? -3.603 10.753 28.654 1.00 55.22 358 LYS A O 1
ATOM 2901 N N . GLN A 1 359 ? -3.154 12.696 29.677 1.00 51.62 359 GLN A N 1
ATOM 2902 C CA . GLN A 1 359 ? -2.830 12.103 30.981 1.00 51.62 359 GLN A CA 1
ATOM 2903 C C . GLN A 1 359 ? -4.068 11.766 31.841 1.00 51.62 359 GLN A C 1
ATOM 2905 O O . GLN A 1 359 ? -3.934 11.088 32.860 1.00 51.62 359 GLN A O 1
ATOM 2910 N N . GLY A 1 360 ? -5.275 12.186 31.437 1.00 46.38 360 GLY A N 1
ATOM 2911 C CA . GLY A 1 360 ? -6.511 11.968 32.204 1.00 46.38 360 GLY A CA 1
ATOM 2912 C C . GLY A 1 360 ? -7.029 10.520 32.237 1.00 46.38 360 GLY A C 1
ATOM 2913 O O . GLY A 1 360 ? -7.649 10.111 33.221 1.00 46.38 360 GLY A O 1
ATOM 2914 N N . ASN A 1 361 ? -6.769 9.717 31.201 1.00 44.72 361 ASN A N 1
ATOM 2915 C CA . ASN A 1 361 ? -7.481 8.449 30.975 1.00 44.72 361 ASN A CA 1
ATOM 2916 C C . ASN A 1 361 ? -6.798 7.235 31.634 1.00 44.72 361 ASN A C 1
ATOM 2918 O O . ASN A 1 361 ? -6.424 6.261 30.982 1.00 44.72 361 ASN A O 1
ATOM 2922 N N . ALA A 1 362 ? -6.666 7.272 32.961 1.00 43.28 362 ALA A N 1
ATOM 2923 C CA . ALA A 1 362 ? -6.196 6.149 33.775 1.00 43.28 362 ALA A CA 1
ATOM 2924 C C . ALA A 1 362 ? -7.360 5.494 34.549 1.00 43.28 362 ALA A C 1
ATOM 2926 O O . ALA A 1 362 ? -7.480 5.678 35.761 1.00 43.28 362 ALA A O 1
ATOM 2927 N N . SER A 1 363 ? -8.238 4.742 33.864 1.00 42.16 363 SER A N 1
ATOM 2928 C CA . SER A 1 363 ? -9.484 4.236 34.470 1.00 42.16 363 SER A CA 1
ATOM 2929 C C . SER A 1 363 ? -9.850 2.770 34.167 1.00 42.16 363 SER A C 1
ATOM 2931 O O . SER A 1 363 ? -9.647 2.247 33.077 1.00 42.16 363 SER A O 1
ATOM 2933 N N . THR A 1 364 ? -10.461 2.143 35.176 1.00 46.09 364 THR A N 1
ATOM 2934 C CA . THR A 1 364 ? -11.339 0.954 35.139 1.00 46.09 364 THR A CA 1
ATOM 2935 C C . THR A 1 364 ? -10.803 -0.379 34.587 1.00 46.09 364 THR A C 1
ATOM 2937 O O . THR A 1 364 ? -11.102 -0.802 33.468 1.00 46.09 364 THR A O 1
ATOM 2940 N N . SER A 1 365 ? -10.168 -1.099 35.521 1.00 43.91 365 SER A N 1
ATOM 2941 C CA . SER A 1 365 ? -10.688 -2.337 36.150 1.00 43.91 365 SER A CA 1
ATOM 2942 C C . SER A 1 365 ? -10.951 -3.600 35.305 1.00 43.91 365 SER A C 1
ATOM 2944 O O . SER A 1 365 ? -11.155 -3.580 34.094 1.00 43.91 365 SER A O 1
ATOM 2946 N N . MET A 1 366 ? -10.947 -4.741 36.001 1.00 36.47 366 MET A N 1
ATOM 2947 C CA . MET A 1 366 ? -11.105 -6.092 35.459 1.00 36.47 366 MET A CA 1
ATOM 2948 C C . MET A 1 366 ? -12.418 -6.701 35.971 1.00 36.47 366 MET A C 1
ATOM 2950 O O . MET A 1 366 ? -12.532 -7.026 37.152 1.00 36.47 366 MET A O 1
ATOM 2954 N N . ASN A 1 367 ? -13.413 -6.828 35.089 1.00 45.94 367 ASN A N 1
ATOM 2955 C CA . ASN A 1 367 ? -14.790 -7.142 35.480 1.00 45.94 367 ASN A CA 1
ATOM 2956 C C . ASN A 1 367 ? -14.964 -8.609 35.921 1.00 45.94 367 ASN A C 1
ATOM 2958 O O . ASN A 1 367 ? -14.738 -9.537 35.144 1.00 45.94 367 ASN A O 1
ATOM 2962 N N . ASN A 1 368 ? -15.476 -8.796 37.138 1.00 44.59 368 A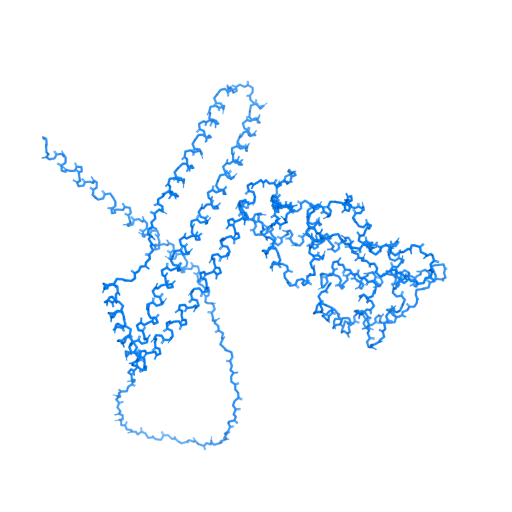SN A N 1
ATOM 2963 C CA . ASN A 1 368 ? -16.299 -9.943 37.525 1.00 44.59 368 ASN A CA 1
ATOM 2964 C C . ASN A 1 368 ? -17.727 -9.411 37.694 1.00 44.59 368 ASN A C 1
ATOM 2966 O O . ASN A 1 368 ? -17.901 -8.417 38.394 1.00 44.59 368 ASN A O 1
ATOM 2970 N N . PHE A 1 369 ? -18.721 -10.068 37.091 1.00 53.28 369 PHE A N 1
ATOM 2971 C CA . PHE A 1 369 ? -20.125 -9.652 37.202 1.00 53.28 369 PHE A CA 1
ATOM 2972 C C . PHE A 1 369 ? -20.605 -9.638 38.660 1.00 53.28 369 PHE A C 1
ATOM 2974 O O . PHE A 1 369 ? -20.347 -10.572 39.425 1.00 53.28 369 PHE A O 1
ATOM 2981 N N . THR A 1 370 ? -21.339 -8.590 39.013 1.00 69.06 370 THR A N 1
ATOM 2982 C CA . THR A 1 370 ? -21.972 -8.387 40.318 1.00 69.06 370 THR A CA 1
ATOM 2983 C C . THR A 1 370 ? -23.440 -8.833 40.318 1.00 69.06 370 THR A C 1
ATOM 2985 O O . THR A 1 370 ? -24.061 -9.022 39.271 1.00 69.06 370 THR A O 1
ATOM 2988 N N . LEU A 1 371 ? -24.021 -8.982 41.514 1.00 64.75 371 LEU A N 1
ATOM 2989 C CA . LEU A 1 371 ? -25.449 -9.296 41.686 1.00 64.75 371 LEU A CA 1
ATOM 2990 C C . LEU A 1 371 ? -26.381 -8.139 41.286 1.00 64.75 371 LEU A C 1
ATOM 2992 O O . LEU A 1 371 ? -27.573 -8.367 41.096 1.00 64.75 371 LEU A O 1
ATOM 2996 N N . GLU A 1 372 ? -25.857 -6.918 41.185 1.00 70.69 372 GLU A N 1
ATOM 2997 C CA . GLU A 1 372 ? -26.617 -5.717 40.822 1.00 70.69 372 GLU A CA 1
ATOM 2998 C C . GLU A 1 372 ? -26.784 -5.656 39.293 1.00 70.69 372 GLU A C 1
ATOM 3000 O O . GLU A 1 372 ? -27.907 -5.590 38.797 1.00 70.69 372 GLU A O 1
ATOM 3005 N N . GLU A 1 373 ? -25.701 -5.867 38.535 1.00 69.75 373 GLU A N 1
ATOM 3006 C CA . GLU A 1 373 ? -25.739 -5.996 37.067 1.00 69.75 373 GLU A CA 1
ATOM 3007 C C . GLU A 1 373 ? -26.614 -7.165 36.579 1.00 69.75 373 GLU A C 1
ATOM 3009 O O . GLU A 1 373 ? -27.200 -7.106 35.498 1.00 69.75 373 GLU A O 1
ATOM 3014 N N . GLU A 1 374 ? -26.711 -8.248 37.359 1.00 70.88 374 GLU A N 1
ATOM 3015 C CA . GLU A 1 374 ? -27.582 -9.383 37.033 1.00 70.88 374 GLU A CA 1
ATOM 3016 C C . GLU A 1 374 ? -29.079 -9.028 37.144 1.00 70.88 374 GLU A C 1
ATOM 3018 O O . GLU A 1 374 ? -29.888 -9.609 36.419 1.00 70.88 374 GLU A O 1
ATOM 3023 N N . GLN A 1 375 ? -29.441 -8.036 37.970 1.00 78.81 375 GLN A N 1
ATOM 3024 C CA . GLN A 1 375 ? -30.804 -7.494 38.047 1.00 78.81 375 GLN A CA 1
ATOM 3025 C C . GLN A 1 375 ? -31.088 -6.523 36.892 1.00 78.81 375 GLN A C 1
ATOM 3027 O O . GLN A 1 375 ? -32.125 -6.661 36.244 1.00 78.81 375 GLN A O 1
ATOM 3032 N N . GLU A 1 376 ? -30.151 -5.622 36.561 1.00 83.31 376 GLU A N 1
ATOM 3033 C CA . GLU A 1 376 ? -30.255 -4.720 35.395 1.00 83.31 376 GLU A CA 1
ATOM 3034 C C . GLU A 1 376 ? -30.569 -5.491 34.102 1.00 83.31 376 GLU A C 1
ATOM 3036 O O . GLU A 1 376 ? -31.495 -5.155 33.364 1.00 83.31 376 GLU A O 1
ATOM 3041 N N . LEU A 1 377 ? -29.826 -6.574 33.851 1.00 81.75 377 LEU A N 1
ATOM 3042 C CA . LEU A 1 377 ? -29.989 -7.439 32.678 1.00 81.75 377 LEU A CA 1
ATOM 3043 C C . LEU A 1 377 ? -31.352 -8.150 32.637 1.00 81.75 377 LEU A C 1
ATOM 3045 O O . LEU A 1 377 ? -31.855 -8.474 31.559 1.00 81.75 377 LEU A O 1
ATOM 3049 N N . GLU A 1 378 ? -31.958 -8.423 33.792 1.00 80.19 378 GLU A N 1
ATOM 3050 C CA . GLU A 1 378 ? -33.280 -9.045 33.868 1.00 80.19 378 GLU A CA 1
ATOM 3051 C C . GLU A 1 378 ? -34.416 -8.021 33.662 1.00 80.19 378 GLU A C 1
ATOM 3053 O O . GLU A 1 378 ? -35.476 -8.384 33.137 1.00 80.19 378 GLU A O 1
ATOM 3058 N N . GLU A 1 379 ? -34.177 -6.736 33.954 1.00 86.06 379 GLU A N 1
ATOM 3059 C CA . GLU A 1 379 ? -35.051 -5.624 33.555 1.00 86.06 379 GLU A CA 1
ATOM 3060 C C . GLU A 1 379 ? -34.912 -5.270 32.062 1.00 86.06 379 GLU A C 1
ATOM 3062 O O . GLU A 1 379 ? -35.931 -5.131 31.377 1.00 86.06 379 GLU A O 1
ATOM 3067 N N . GLU A 1 380 ? -33.690 -5.218 31.515 1.00 83.62 380 GLU A N 1
ATOM 3068 C CA . GLU A 1 380 ? -33.446 -5.036 30.073 1.00 83.62 380 GLU A CA 1
ATOM 3069 C C . GLU A 1 380 ? -34.138 -6.143 29.263 1.00 83.62 380 GLU A C 1
ATOM 3071 O O . GLU A 1 380 ? -34.884 -5.863 28.318 1.00 83.62 380 GLU A O 1
ATOM 3076 N N . LEU A 1 381 ? -33.979 -7.409 29.670 1.00 83.69 381 LEU A N 1
ATOM 3077 C CA . LEU A 1 381 ? -34.641 -8.530 29.006 1.00 83.69 381 LEU A CA 1
ATOM 3078 C C . LEU A 1 381 ? -36.171 -8.398 29.032 1.00 83.69 381 LEU A C 1
ATOM 3080 O O . LEU A 1 381 ? -36.825 -8.699 28.035 1.00 83.69 381 LEU A O 1
ATOM 3084 N N . LYS A 1 382 ? -36.752 -7.914 30.134 1.00 83.81 382 LYS A N 1
ATOM 3085 C CA . LYS A 1 382 ? -38.199 -7.678 30.245 1.00 83.81 382 LYS A CA 1
ATOM 3086 C C . LYS A 1 382 ? -38.674 -6.570 29.292 1.00 83.81 382 LYS A C 1
ATOM 3088 O O . LYS A 1 382 ? -39.718 -6.719 28.656 1.00 83.81 382 LYS A O 1
ATOM 3093 N N . LEU A 1 383 ? -37.902 -5.492 29.136 1.00 86.88 383 LEU A N 1
ATOM 3094 C CA . LEU A 1 383 ? -38.183 -4.438 28.153 1.00 86.88 383 LEU A CA 1
ATOM 3095 C C . LEU A 1 383 ? -38.111 -4.976 26.712 1.00 86.88 383 LEU A C 1
ATOM 3097 O O . LEU A 1 383 ? -38.984 -4.668 25.896 1.00 86.88 383 LEU A O 1
ATOM 3101 N N . LEU A 1 384 ? -37.133 -5.835 26.407 1.00 81.94 384 LEU A N 1
ATOM 3102 C CA . LEU A 1 384 ? -37.022 -6.513 25.110 1.00 81.94 384 LEU A CA 1
ATOM 3103 C C . LEU A 1 384 ? -38.177 -7.506 24.868 1.00 81.94 384 LEU A C 1
ATOM 3105 O O . LEU A 1 384 ? -38.712 -7.560 23.759 1.00 81.94 384 LEU A O 1
ATOM 3109 N N . GLU A 1 385 ? -38.618 -8.249 25.889 1.00 81.88 385 GLU A N 1
ATOM 3110 C CA . GLU A 1 385 ? -39.807 -9.112 25.825 1.00 81.88 385 GLU A CA 1
ATOM 3111 C C . GLU A 1 385 ? -41.072 -8.307 25.481 1.00 81.88 385 GLU A C 1
ATOM 3113 O O . GLU A 1 385 ? -41.855 -8.732 24.626 1.00 81.88 385 GLU A O 1
ATOM 3118 N N . GLU A 1 386 ? -41.261 -7.128 26.082 1.00 82.69 386 GLU A N 1
ATOM 3119 C CA . GLU A 1 386 ? -42.370 -6.228 25.748 1.00 82.69 386 GLU A CA 1
ATOM 3120 C C . GLU A 1 386 ? -42.281 -5.665 24.322 1.00 82.69 386 GLU A C 1
ATOM 3122 O O . GLU A 1 386 ? -43.297 -5.601 23.626 1.00 82.69 386 GLU A O 1
ATOM 3127 N N . GLN A 1 387 ? -41.094 -5.251 23.866 1.00 80.50 387 GLN A N 1
ATOM 3128 C CA . GLN A 1 387 ? -40.898 -4.740 22.503 1.00 80.50 387 GLN A CA 1
ATOM 3129 C C . GLN A 1 387 ? -41.192 -5.816 21.449 1.00 80.50 387 GLN A C 1
ATOM 3131 O O . GLN A 1 387 ? -41.915 -5.558 20.484 1.00 80.50 387 GLN A O 1
ATOM 3136 N N . VAL A 1 388 ? -40.702 -7.044 21.653 1.00 79.50 388 VAL A N 1
ATOM 3137 C CA . VAL A 1 388 ? -40.956 -8.170 20.741 1.00 79.50 388 VAL A CA 1
ATOM 3138 C C . VAL A 1 388 ? -42.440 -8.555 20.720 1.00 79.50 388 VAL A C 1
ATOM 3140 O O . VAL A 1 388 ? -42.955 -8.880 19.653 1.00 79.50 388 VAL A O 1
ATOM 3143 N N . GLN A 1 389 ? -43.154 -8.468 21.848 1.00 75.75 389 GLN A N 1
ATOM 3144 C CA . GLN A 1 389 ? -44.606 -8.703 21.892 1.00 75.75 389 GLN A CA 1
ATOM 3145 C C . GLN A 1 389 ? -45.407 -7.599 21.183 1.00 75.75 389 GLN A C 1
ATOM 3147 O O . GLN A 1 389 ? -46.351 -7.904 20.452 1.00 75.75 389 GLN A O 1
ATOM 3152 N N . LYS A 1 390 ? -45.010 -6.326 21.326 1.00 74.81 390 LYS A N 1
ATOM 3153 C CA . LYS A 1 390 ? -45.630 -5.190 20.612 1.00 74.81 390 LYS A CA 1
ATOM 3154 C C . LYS A 1 390 ? -45.472 -5.317 19.086 1.00 74.81 390 LYS A C 1
ATOM 3156 O O . LYS A 1 390 ? -46.368 -4.922 18.351 1.00 74.81 390 LYS A O 1
ATOM 3161 N N . GLN A 1 391 ? -44.402 -5.962 18.610 1.00 61.44 391 GLN A N 1
ATOM 3162 C CA . GLN A 1 391 ? -44.185 -6.305 17.193 1.00 61.44 391 GLN A CA 1
ATOM 3163 C C . GLN A 1 391 ? -44.935 -7.570 16.708 1.00 61.44 391 GLN A C 1
ATOM 3165 O O . GLN A 1 391 ? -44.731 -7.992 15.571 1.00 61.44 391 GLN A O 1
ATOM 3170 N N . GLN A 1 392 ? -45.765 -8.212 17.543 1.00 54.91 392 GLN A N 1
ATOM 3171 C CA . GLN A 1 392 ? -46.441 -9.482 17.222 1.00 54.91 392 GLN A CA 1
ATOM 3172 C C . GLN A 1 392 ? -47.977 -9.439 17.272 1.00 54.91 392 GLN A C 1
ATOM 3174 O O . GLN A 1 392 ? -48.610 -10.469 17.036 1.00 54.91 392 GLN A O 1
ATOM 3179 N N . GLN A 1 393 ? -48.600 -8.288 17.544 1.00 36.62 393 GLN A N 1
ATOM 3180 C CA . GLN A 1 393 ? -50.060 -8.163 17.466 1.00 36.62 393 GLN A CA 1
ATOM 3181 C C . GLN A 1 393 ? -50.528 -8.010 16.003 1.00 36.62 393 GLN A C 1
ATOM 3183 O O . GLN A 1 393 ? -50.054 -7.101 15.320 1.00 36.62 393 GLN A O 1
ATOM 3188 N N . PRO A 1 394 ? -51.453 -8.856 15.501 1.00 42.22 394 PRO A N 1
ATOM 3189 C CA . PRO A 1 394 ? -52.030 -8.695 14.166 1.00 42.22 394 PRO A CA 1
ATOM 3190 C C . PRO A 1 394 ? -52.974 -7.489 14.078 1.00 42.22 394 PRO A C 1
ATOM 3192 O O . PRO A 1 394 ? -53.777 -7.250 14.980 1.00 42.22 394 PRO A O 1
ATOM 3195 N N . THR A 1 395 ? -52.938 -6.775 12.953 1.00 39.16 395 THR A N 1
ATOM 3196 C CA . THR A 1 395 ? -53.817 -5.628 12.678 1.00 39.16 395 THR A CA 1
ATOM 3197 C C . THR A 1 395 ? -55.186 -6.078 12.147 1.00 39.16 395 THR A C 1
ATOM 3199 O O . THR A 1 395 ? -55.468 -5.984 10.956 1.00 39.16 395 THR A O 1
ATOM 3202 N N . GLU A 1 396 ? -56.052 -6.567 13.034 1.00 37.47 396 GLU A N 1
ATOM 3203 C CA . GLU A 1 396 ? -57.420 -7.033 12.743 1.00 37.47 396 GLU A CA 1
ATOM 3204 C C . GLU A 1 396 ? -58.332 -6.682 13.945 1.00 37.47 396 GLU A C 1
ATOM 3206 O O . GLU A 1 396 ? -57.896 -6.778 15.086 1.00 37.47 396 GLU A O 1
ATOM 3211 N N . THR A 1 397 ? -59.597 -6.253 13.830 1.00 33.03 397 THR A N 1
ATOM 3212 C CA . THR A 1 397 ? -60.562 -6.272 12.711 1.00 33.03 397 THR A CA 1
ATOM 3213 C C . THR A 1 397 ? -61.558 -5.099 12.820 1.00 33.03 397 THR A C 1
ATOM 3215 O O . THR A 1 397 ? -61.933 -4.698 13.918 1.00 33.03 397 THR A O 1
ATOM 3218 N N . THR A 1 398 ? -62.126 -4.630 11.704 1.00 30.45 398 THR A N 1
ATOM 3219 C CA . THR A 1 398 ? -63.549 -4.215 11.643 1.00 30.45 398 THR A CA 1
ATOM 3220 C C . THR A 1 398 ? -64.121 -4.655 10.298 1.00 30.45 398 THR A C 1
ATOM 3222 O O . THR A 1 398 ? -63.491 -4.420 9.270 1.00 30.45 398 THR A O 1
ATOM 3225 N N . ALA A 1 399 ? -65.274 -5.332 10.285 1.00 36.59 399 ALA A N 1
ATOM 3226 C CA . ALA A 1 399 ? -65.720 -6.096 9.118 1.00 36.59 399 ALA A CA 1
ATOM 3227 C C . ALA A 1 399 ? -67.110 -5.708 8.582 1.00 36.59 399 ALA A C 1
ATOM 3229 O O . ALA A 1 399 ? -68.059 -5.534 9.340 1.00 36.59 399 ALA A O 1
ATOM 3230 N N . THR A 1 400 ? -67.217 -5.733 7.247 1.00 32.78 400 THR A N 1
ATOM 3231 C CA . THR A 1 400 ? -68.424 -5.972 6.421 1.00 32.78 400 THR A CA 1
ATOM 3232 C C . THR A 1 400 ? -69.690 -5.119 6.602 1.00 32.78 400 THR A C 1
ATOM 3234 O O . THR A 1 400 ? -70.401 -5.211 7.595 1.00 32.78 400 THR A O 1
ATOM 3237 N N . THR A 1 401 ? -70.164 -4.558 5.484 1.00 31.55 401 THR A N 1
ATOM 3238 C CA . THR A 1 401 ? -71.368 -5.088 4.793 1.00 31.55 401 THR A CA 1
ATOM 3239 C C . THR A 1 401 ? -71.358 -4.698 3.292 1.00 31.55 401 THR A C 1
ATOM 3241 O O . THR A 1 401 ? -70.589 -3.809 2.927 1.00 31.55 401 THR A O 1
ATOM 3244 N N . PRO A 1 402 ? -72.081 -5.404 2.387 1.00 49.81 402 PRO A N 1
ATOM 3245 C CA . PRO A 1 402 ? -71.753 -5.434 0.947 1.00 49.81 402 PRO A CA 1
ATOM 3246 C C . PRO A 1 402 ? -72.816 -4.824 0.005 1.00 49.81 402 PRO A C 1
ATOM 3248 O O . PRO A 1 402 ? -73.927 -4.558 0.451 1.00 49.81 402 PRO A O 1
ATOM 3251 N N . ILE A 1 403 ? -72.475 -4.709 -1.298 1.00 28.62 403 ILE A N 1
ATOM 3252 C CA . ILE A 1 403 ? -73.299 -4.688 -2.551 1.00 28.62 403 ILE A CA 1
ATOM 3253 C C . ILE A 1 403 ? -72.492 -3.930 -3.640 1.00 28.62 403 ILE A C 1
ATOM 3255 O O . ILE A 1 403 ? -71.919 -2.899 -3.319 1.00 28.62 403 ILE A O 1
ATOM 3259 N N . LYS A 1 404 ? -72.412 -4.294 -4.935 1.00 31.00 404 LYS A N 1
ATOM 3260 C CA . LYS A 1 404 ? -72.660 -5.544 -5.699 1.00 31.00 404 LYS A CA 1
ATOM 3261 C C . LYS A 1 404 ? -72.158 -5.334 -7.154 1.00 31.00 404 LYS A C 1
ATOM 3263 O O . LYS A 1 404 ? -72.437 -4.273 -7.699 1.00 31.00 404 LYS A O 1
ATOM 3268 N N . ASN A 1 405 ? -71.605 -6.376 -7.806 1.00 29.48 405 ASN A N 1
ATOM 3269 C CA . ASN A 1 405 ? -71.243 -6.439 -9.248 1.00 29.48 405 ASN A CA 1
ATOM 3270 C C . ASN A 1 405 ? -70.097 -5.475 -9.692 1.00 29.48 405 ASN A C 1
ATOM 3272 O O . ASN A 1 405 ? -69.762 -4.556 -8.958 1.00 29.48 405 ASN A O 1
ATOM 3276 N N . GLU A 1 406 ? -69.405 -5.635 -10.834 1.00 30.03 406 GLU A N 1
ATOM 3277 C CA . GLU A 1 406 ? -69.559 -6.549 -11.993 1.00 30.03 406 GLU A CA 1
ATOM 3278 C C . GLU A 1 406 ? -68.376 -7.531 -12.210 1.00 30.03 406 GLU A C 1
ATOM 3280 O O . GLU A 1 406 ? -67.491 -7.670 -11.372 1.00 30.03 406 GLU A O 1
ATOM 3285 N N . ILE A 1 407 ? -68.433 -8.297 -13.309 1.00 28.27 407 ILE A N 1
ATOM 3286 C CA . ILE A 1 407 ? -67.675 -9.527 -13.581 1.00 28.27 407 ILE A CA 1
ATOM 3287 C C . ILE A 1 407 ? -66.724 -9.343 -14.773 1.00 28.27 407 ILE A C 1
ATOM 3289 O O . ILE A 1 407 ? -67.165 -8.936 -15.849 1.00 28.27 407 ILE A O 1
ATOM 3293 N N . GLN A 1 408 ? -65.476 -9.808 -14.644 1.00 29.19 408 GLN A N 1
ATOM 3294 C CA . GLN A 1 408 ? -64.848 -10.630 -15.691 1.00 29.19 408 GLN A CA 1
ATOM 3295 C C . GLN A 1 408 ? -63.686 -11.475 -15.157 1.00 29.19 408 GLN A C 1
ATOM 3297 O O . GLN A 1 408 ? -63.027 -11.114 -14.185 1.00 29.19 408 GLN A O 1
ATOM 3302 N N . THR A 1 409 ? -63.497 -12.661 -15.743 1.00 22.86 409 THR A N 1
ATOM 3303 C CA . THR A 1 409 ? -62.668 -13.729 -15.166 1.00 22.86 409 THR A CA 1
ATOM 3304 C C . THR A 1 409 ? -62.007 -14.575 -16.252 1.00 22.86 409 THR A C 1
ATOM 3306 O O . THR A 1 409 ? -62.710 -15.242 -17.002 1.00 22.86 409 THR A O 1
ATOM 3309 N N . THR A 1 410 ? -60.672 -14.620 -16.254 1.00 24.64 410 THR A N 1
ATOM 3310 C CA . THR A 1 410 ? -59.830 -15.687 -16.842 1.00 24.64 410 THR A CA 1
ATOM 3311 C C . THR A 1 410 ? -58.484 -15.681 -16.086 1.00 24.64 410 THR A C 1
ATOM 3313 O O . THR A 1 410 ? -57.884 -14.615 -16.006 1.00 24.64 410 THR A O 1
ATOM 3316 N N . THR A 1 411 ? -58.012 -16.703 -15.347 1.00 23.59 411 THR A N 1
ATOM 3317 C CA . THR A 1 411 ? -57.633 -18.102 -15.706 1.00 23.59 411 THR A CA 1
ATOM 3318 C C . THR A 1 411 ? -56.482 -18.179 -16.726 1.00 23.59 411 THR A C 1
ATOM 3320 O O . THR A 1 411 ? -56.666 -17.640 -17.811 1.00 23.59 411 THR A O 1
ATOM 3323 N N . THR A 1 412 ? -55.334 -18.866 -16.558 1.00 22.64 412 THR A N 1
ATOM 3324 C CA . THR A 1 412 ? -54.562 -19.491 -15.428 1.00 22.64 412 THR A CA 1
ATOM 3325 C C . THR A 1 412 ? -53.137 -19.834 -16.000 1.00 22.64 412 THR A C 1
ATOM 3327 O O . THR A 1 412 ? -52.920 -19.541 -17.171 1.00 22.64 412 THR A O 1
ATOM 3330 N N . THR A 1 413 ? -52.074 -20.392 -15.380 1.00 23.12 413 THR A N 1
ATOM 3331 C CA . THR A 1 413 ? -51.759 -21.145 -14.129 1.00 23.12 413 THR A CA 1
ATOM 3332 C C . THR A 1 413 ? -50.227 -21.057 -13.836 1.00 23.12 413 THR A C 1
ATOM 3334 O O . THR A 1 413 ? -49.508 -20.529 -14.674 1.00 23.12 413 THR A O 1
ATOM 3337 N N . THR A 1 414 ? -49.728 -21.658 -12.731 1.00 23.62 414 THR A N 1
ATOM 3338 C CA . THR A 1 414 ? -48.342 -22.208 -12.509 1.00 23.62 414 THR A CA 1
ATOM 3339 C C . THR A 1 414 ? -47.110 -21.303 -12.770 1.00 23.62 414 THR A C 1
ATOM 3341 O O . THR A 1 414 ? -46.824 -20.981 -13.914 1.00 23.62 414 THR A O 1
ATOM 3344 N N . THR A 1 415 ? -46.369 -20.810 -11.756 1.00 23.95 415 THR A N 1
ATOM 3345 C CA . THR A 1 415 ? -45.255 -21.471 -10.991 1.00 23.95 415 THR A CA 1
ATOM 3346 C C . THR A 1 415 ? -44.024 -21.842 -11.859 1.00 23.95 415 THR A C 1
ATOM 3348 O O . THR A 1 415 ? -44.209 -22.369 -12.947 1.00 23.95 415 THR A O 1
ATOM 3351 N N . THR A 1 416 ? -42.748 -21.631 -11.475 1.00 23.86 416 THR A N 1
ATOM 3352 C CA . THR A 1 416 ? -42.103 -21.761 -10.138 1.00 23.86 416 THR A CA 1
ATOM 3353 C C . THR A 1 416 ? -40.699 -21.084 -10.103 1.00 23.86 416 THR A C 1
ATOM 3355 O O . THR A 1 416 ? -39.971 -21.312 -11.058 1.00 23.86 416 THR A O 1
ATOM 3358 N N . THR A 1 417 ? -40.289 -20.406 -9.001 1.00 23.97 417 THR A N 1
ATOM 3359 C CA . THR A 1 417 ? -38.873 -20.179 -8.517 1.00 23.97 417 THR A CA 1
ATOM 3360 C C . THR A 1 417 ? -37.870 -19.413 -9.439 1.00 23.97 417 THR A C 1
ATOM 3362 O O . THR A 1 417 ? -37.854 -19.638 -10.638 1.00 23.97 417 THR A O 1
ATOM 3365 N N . SER A 1 418 ? -36.971 -18.500 -9.011 1.00 26.89 418 SER A N 1
ATOM 3366 C CA . SER A 1 418 ? -36.473 -18.010 -7.695 1.00 26.89 418 SER A CA 1
ATOM 3367 C C . SER A 1 418 ? -35.951 -16.551 -7.751 1.00 26.89 418 SER A C 1
ATOM 3369 O O . SER A 1 418 ? -35.466 -16.128 -8.791 1.00 26.89 418 SER A O 1
ATOM 3371 N N . GLU A 1 419 ? -35.956 -15.871 -6.591 1.00 26.70 419 GLU A N 1
ATOM 3372 C CA . GLU A 1 419 ? -34.917 -14.940 -6.066 1.00 26.70 419 GLU A CA 1
ATOM 3373 C C . GLU A 1 419 ? -34.420 -13.719 -6.896 1.00 26.70 419 GLU A C 1
ATOM 3375 O O . GLU A 1 419 ? -33.693 -13.875 -7.875 1.00 26.70 419 GLU A O 1
ATOM 3380 N N . PRO A 1 420 ? -34.702 -12.481 -6.426 1.00 26.48 420 PRO A N 1
ATOM 3381 C CA . PRO A 1 420 ? -34.006 -11.250 -6.820 1.00 26.48 420 PRO A CA 1
ATOM 3382 C C . PRO A 1 420 ? -33.137 -10.630 -5.697 1.00 26.48 420 PRO A C 1
ATOM 3384 O O . PRO A 1 420 ? -33.369 -10.842 -4.509 1.00 26.48 420 PRO A O 1
ATOM 3387 N N . GLU A 1 421 ? -32.163 -9.804 -6.092 1.00 26.92 421 GLU A N 1
ATOM 3388 C CA . GLU A 1 421 ? -31.196 -9.116 -5.216 1.00 26.92 421 GLU A CA 1
ATOM 3389 C C . GLU A 1 421 ? -31.840 -8.108 -4.239 1.00 26.92 421 GLU A C 1
ATOM 3391 O O . GLU A 1 421 ? -32.684 -7.304 -4.640 1.00 26.92 421 GLU A O 1
ATOM 3396 N N . PHE A 1 422 ? -31.336 -8.029 -3.000 1.00 27.42 422 PHE A N 1
ATOM 3397 C CA . PHE A 1 422 ? -31.516 -6.842 -2.151 1.00 27.42 422 PHE A CA 1
ATOM 3398 C C . PHE A 1 422 ? -30.414 -5.815 -2.443 1.00 27.42 422 PHE A C 1
ATOM 3400 O O . PHE A 1 422 ? -29.232 -6.083 -2.231 1.00 27.42 422 PHE A O 1
ATOM 3407 N N . LYS A 1 423 ? -30.805 -4.621 -2.900 1.00 29.39 423 LYS A N 1
ATOM 3408 C CA . LYS A 1 423 ? -29.920 -3.454 -3.038 1.00 29.39 423 LYS A CA 1
ATOM 3409 C C . LYS A 1 423 ? -30.234 -2.457 -1.934 1.00 29.39 423 LYS A C 1
ATOM 3411 O O . LYS A 1 423 ? -31.397 -2.120 -1.735 1.00 29.39 423 LYS A O 1
ATOM 3416 N N . ILE A 1 424 ? -29.199 -1.981 -1.246 1.00 30.14 424 ILE A N 1
ATOM 3417 C CA . ILE A 1 424 ? -29.304 -0.880 -0.286 1.00 30.14 424 ILE A CA 1
ATOM 3418 C C . ILE A 1 424 ? -29.279 0.433 -1.084 1.00 30.14 424 ILE A C 1
ATOM 3420 O O . ILE A 1 424 ? -28.301 0.666 -1.799 1.00 30.14 424 ILE A O 1
ATOM 3424 N N . PRO A 1 425 ? -30.306 1.296 -0.995 1.00 30.41 425 PRO A N 1
ATOM 3425 C CA . PRO A 1 425 ? -30.204 2.668 -1.471 1.00 30.41 425 PRO A CA 1
ATOM 3426 C C . PRO A 1 425 ? -29.292 3.452 -0.522 1.00 30.41 425 PRO A C 1
ATOM 3428 O O . PRO A 1 425 ? -29.554 3.509 0.677 1.00 30.41 425 PRO A O 1
ATOM 3431 N N . VAL A 1 426 ? -28.234 4.065 -1.053 1.00 32.47 426 VAL A N 1
ATOM 3432 C CA . VAL A 1 426 ? -27.531 5.145 -0.350 1.00 32.47 426 VAL A CA 1
ATOM 3433 C C . VAL A 1 426 ? -28.233 6.436 -0.745 1.00 32.47 426 VAL A C 1
ATOM 3435 O O . VAL A 1 426 ? -28.099 6.896 -1.878 1.00 32.47 426 VAL A O 1
ATOM 3438 N N . GLU A 1 427 ? -29.034 6.972 0.168 1.00 37.09 427 GLU A N 1
ATOM 3439 C CA . GLU A 1 427 ? -29.721 8.246 -0.019 1.00 37.09 427 GLU A CA 1
ATOM 3440 C C . GLU A 1 427 ? -28.714 9.378 0.227 1.00 37.09 427 GLU A C 1
ATOM 3442 O O . GLU A 1 427 ? -28.110 9.471 1.295 1.00 37.09 427 GLU A O 1
ATOM 3447 N N . ILE A 1 428 ? -28.449 10.177 -0.809 1.00 37.78 428 ILE A N 1
ATOM 3448 C CA . ILE A 1 428 ? -27.476 11.272 -0.750 1.00 37.78 428 ILE A CA 1
ATOM 3449 C C . ILE A 1 428 ? -28.201 12.489 -0.182 1.00 37.78 428 ILE A C 1
ATOM 3451 O O . ILE A 1 428 ? -29.096 13.020 -0.840 1.00 37.78 428 ILE A O 1
ATOM 3455 N N . LEU A 1 429 ? -27.808 12.909 1.023 1.00 40.97 429 LEU A N 1
ATOM 3456 C CA . LEU A 1 429 ? -28.366 14.082 1.694 1.00 40.97 429 LEU A CA 1
ATOM 3457 C C . LEU A 1 429 ? -28.231 15.334 0.815 1.00 40.97 429 LEU A C 1
ATOM 3459 O O . LEU A 1 429 ? -27.234 15.517 0.109 1.00 40.97 429 LEU A O 1
ATOM 3463 N N . SER A 1 430 ? -29.236 16.203 0.852 1.00 55.09 430 SER A N 1
ATOM 3464 C CA . SER A 1 430 ? -29.184 17.481 0.150 1.00 55.09 430 SER A CA 1
ATOM 3465 C C . SER A 1 430 ? -28.402 18.519 0.960 1.00 55.09 430 SER A C 1
ATOM 3467 O O . SER A 1 430 ? -28.389 18.500 2.190 1.00 55.09 430 SER A O 1
ATOM 3469 N N . LYS A 1 431 ? -27.788 19.490 0.273 1.00 49.56 431 LYS A N 1
ATOM 3470 C CA . LYS A 1 431 ? -27.074 20.596 0.939 1.00 49.56 431 LYS A CA 1
ATOM 3471 C C . LYS A 1 431 ? -27.950 21.393 1.903 1.00 49.56 431 LYS A C 1
ATOM 3473 O O . LYS A 1 431 ? -27.461 21.896 2.902 1.00 49.56 431 LYS A O 1
ATOM 3478 N N . GLU A 1 432 ? -29.244 21.485 1.611 1.00 50.94 432 GLU A N 1
ATOM 3479 C CA . GLU A 1 432 ? -30.209 22.190 2.453 1.00 50.94 432 GLU A CA 1
ATOM 3480 C C . GLU A 1 432 ? -30.451 21.442 3.781 1.00 50.94 432 GLU A C 1
ATOM 3482 O O . GLU A 1 432 ? -30.794 22.063 4.782 1.00 50.94 432 GLU A O 1
ATOM 3487 N N . GLU A 1 433 ? -30.195 20.131 3.841 1.00 54.38 433 GLU A N 1
ATOM 3488 C CA . GLU A 1 433 ? -30.188 19.344 5.083 1.00 54.38 433 GLU A CA 1
ATOM 3489 C C . GLU A 1 433 ? -28.840 19.454 5.820 1.00 54.38 433 GLU A C 1
ATOM 3491 O O . GLU A 1 433 ? -28.830 19.606 7.042 1.00 54.38 433 GLU A O 1
ATOM 3496 N N . GLU A 1 434 ? -27.710 19.470 5.099 1.00 54.16 434 GLU A N 1
ATOM 3497 C CA . GLU A 1 434 ? -26.374 19.718 5.678 1.00 54.16 434 GLU A CA 1
ATOM 3498 C C . GLU A 1 434 ? -26.288 21.102 6.357 1.00 54.16 434 GLU A C 1
ATOM 3500 O O . GLU A 1 434 ? -25.871 21.204 7.514 1.00 54.16 434 GLU A O 1
ATOM 3505 N N . ASP A 1 435 ? -26.748 22.159 5.677 1.00 55.38 435 ASP A N 1
ATOM 3506 C CA . ASP A 1 435 ? -26.765 23.532 6.199 1.00 55.38 435 ASP A CA 1
ATOM 3507 C C . ASP A 1 435 ? -27.681 23.663 7.435 1.00 55.38 435 ASP A C 1
ATOM 3509 O O . ASP A 1 435 ? -27.346 24.370 8.389 1.00 55.38 435 ASP A O 1
ATOM 3513 N N . ASN A 1 436 ? -28.815 22.948 7.473 1.00 61.84 436 ASN A N 1
ATOM 3514 C CA . ASN A 1 436 ? -29.700 22.928 8.645 1.00 61.84 436 ASN A CA 1
ATOM 3515 C C . ASN A 1 436 ? -29.061 22.217 9.852 1.00 61.84 436 ASN A C 1
ATOM 3517 O O . ASN A 1 436 ? -29.187 22.711 10.974 1.00 61.84 436 ASN A O 1
ATOM 3521 N N . LEU A 1 437 ? -28.341 21.108 9.639 1.00 53.88 437 LEU A N 1
ATOM 3522 C CA . LEU A 1 437 ? -27.630 20.388 10.706 1.00 53.88 437 LEU A CA 1
ATOM 3523 C C . LEU A 1 437 ? -26.498 21.231 11.315 1.00 53.88 437 LEU A C 1
ATOM 3525 O O . LEU A 1 437 ? -26.349 21.271 12.537 1.00 53.88 437 LEU A O 1
ATOM 3529 N N . LEU A 1 438 ? -25.743 21.970 10.494 1.00 55.12 438 LEU A N 1
ATOM 3530 C CA . LEU A 1 438 ? -24.733 22.924 10.977 1.00 55.12 438 LEU A CA 1
ATOM 3531 C C . LEU A 1 438 ? -25.360 24.020 11.861 1.00 55.12 438 LEU A C 1
ATOM 3533 O O . LEU A 1 438 ? -24.842 24.334 12.935 1.00 55.12 438 LEU A O 1
ATOM 3537 N N . LEU A 1 439 ? -26.516 24.548 11.450 1.00 58.75 439 LEU A N 1
ATOM 3538 C CA . LEU A 1 439 ? -27.260 25.602 12.152 1.00 58.75 439 LEU A CA 1
ATOM 3539 C C . LEU A 1 439 ? -28.012 25.077 13.401 1.00 58.75 439 LEU A C 1
ATOM 3541 O O . LEU A 1 439 ? -28.494 25.858 14.227 1.00 58.75 439 LEU A O 1
ATOM 3545 N N . GLU A 1 440 ? -28.128 23.760 13.579 1.00 60.81 440 GLU A N 1
ATOM 3546 C CA . GLU A 1 440 ? -28.563 23.125 14.830 1.00 60.81 440 GLU A CA 1
ATOM 3547 C C . GLU A 1 440 ? -27.382 22.891 15.790 1.00 60.81 440 GLU A C 1
ATOM 3549 O O . GLU A 1 440 ? -27.487 23.200 16.981 1.00 60.81 440 GLU A O 1
ATOM 3554 N N . LEU A 1 441 ? -26.222 22.465 15.276 1.00 47.16 441 LEU A N 1
ATOM 3555 C CA . LEU A 1 441 ? -24.990 22.308 16.060 1.00 47.16 441 LEU A CA 1
ATOM 3556 C C . LEU A 1 441 ? -24.494 23.634 16.664 1.00 47.16 441 LEU A C 1
ATOM 3558 O O . LEU A 1 441 ? -24.123 23.665 17.839 1.00 47.16 441 LEU A O 1
ATOM 3562 N N . GLU A 1 442 ? -24.544 24.743 15.917 1.00 59.47 442 GLU A N 1
ATOM 3563 C CA . GLU A 1 442 ? -24.164 26.070 16.432 1.00 59.47 442 GLU A CA 1
ATOM 3564 C C . GLU A 1 442 ? -25.058 26.506 17.611 1.00 59.47 442 GLU A C 1
ATOM 3566 O O . GLU A 1 442 ? -24.566 26.987 18.636 1.00 59.47 442 GLU A O 1
ATOM 3571 N N . LYS A 1 443 ? -26.373 26.252 17.532 1.00 62.47 443 LYS A N 1
ATOM 3572 C CA . LYS A 1 443 ? -27.315 26.525 18.635 1.00 62.47 443 LYS A CA 1
ATOM 3573 C C . LYS A 1 443 ? -27.001 25.692 19.875 1.00 62.47 443 LYS A C 1
ATOM 3575 O O . LYS A 1 443 ? -27.101 26.206 20.988 1.00 62.47 443 LYS A O 1
ATOM 3580 N N . LEU A 1 444 ? -26.606 24.428 19.705 1.00 50.19 444 LEU A N 1
ATOM 3581 C CA . LEU A 1 444 ? -26.211 23.562 20.819 1.00 50.19 444 LEU A CA 1
ATOM 3582 C C . LEU A 1 444 ? -24.915 24.048 21.496 1.00 50.19 444 LEU A C 1
ATOM 3584 O O . LEU A 1 444 ? -24.831 24.008 22.723 1.00 50.19 444 LEU A O 1
ATOM 3588 N N . GLN A 1 445 ? -23.949 24.576 20.733 1.00 46.09 445 GLN A N 1
ATOM 3589 C CA . GLN A 1 445 ? -22.709 25.161 21.272 1.00 46.09 445 GLN A CA 1
ATOM 3590 C C . GLN A 1 445 ? -22.894 26.530 21.953 1.00 46.09 445 GLN A C 1
ATOM 3592 O O . GLN A 1 445 ? -22.103 26.895 22.824 1.00 46.09 445 GLN A O 1
ATOM 3597 N N . LEU A 1 446 ? -23.923 27.295 21.583 1.00 50.16 446 LEU A N 1
ATOM 3598 C CA . LEU A 1 446 ? -24.305 28.520 22.297 1.00 50.16 446 LEU A CA 1
ATOM 3599 C C . LEU A 1 446 ? -25.011 28.193 23.623 1.00 50.16 446 LEU A C 1
ATOM 3601 O O . LEU A 1 446 ? -24.673 28.753 24.665 1.00 50.16 446 LEU A O 1
ATOM 3605 N N . ASN A 1 447 ? -25.931 27.225 23.602 1.00 48.56 447 ASN A N 1
ATOM 3606 C CA . ASN A 1 447 ? -26.754 26.838 24.753 1.00 48.56 447 ASN A CA 1
ATOM 3607 C C . ASN A 1 447 ? -25.976 26.070 25.851 1.00 48.56 447 ASN A C 1
ATOM 3609 O O . ASN A 1 447 ? -26.470 25.911 26.968 1.00 48.56 447 ASN A O 1
ATOM 3613 N N . SER A 1 448 ? -24.758 25.589 25.565 1.00 48.75 448 SER A N 1
ATOM 3614 C CA . SER A 1 448 ? -23.824 25.121 26.600 1.00 48.75 448 SER A CA 1
ATOM 3615 C C . SER A 1 448 ? -23.116 26.286 27.301 1.00 48.75 448 SER A C 1
ATOM 3617 O O . SER A 1 448 ? -23.095 26.323 28.528 1.00 48.75 448 SER A O 1
ATOM 3619 N N . LYS A 1 449 ? -22.625 27.284 26.552 1.00 49.09 449 LYS A N 1
ATOM 3620 C CA . LYS A 1 449 ? -21.914 28.449 27.115 1.00 49.09 449 LYS A CA 1
ATOM 3621 C C . LYS A 1 449 ? -22.766 29.286 28.071 1.00 49.09 449 LYS A C 1
ATOM 3623 O O . LYS A 1 449 ? -22.248 29.745 29.085 1.00 49.09 449 LYS A O 1
ATOM 3628 N N . GLU A 1 450 ? -24.059 29.467 27.795 1.00 49.78 450 GLU A N 1
ATOM 3629 C CA . GLU A 1 450 ? -24.932 30.231 28.704 1.00 49.78 450 GLU A CA 1
ATOM 3630 C C . GLU A 1 450 ? -25.124 29.542 30.070 1.00 49.78 450 GLU A C 1
ATOM 3632 O O . GLU A 1 450 ? -25.247 30.231 31.085 1.00 49.78 450 GLU A O 1
ATOM 3637 N N . LYS A 1 451 ? -25.064 28.202 30.132 1.00 50.41 451 LYS A N 1
ATOM 3638 C CA . LYS A 1 451 ? -25.186 27.445 31.392 1.00 50.41 451 LYS A CA 1
ATOM 3639 C C . LYS A 1 451 ? -23.962 27.550 32.298 1.00 50.41 451 LYS A C 1
ATOM 3641 O O . LYS A 1 451 ? -24.122 27.494 33.515 1.00 50.41 451 LYS A O 1
ATOM 3646 N N . ASP A 1 452 ? -22.768 27.721 31.736 1.00 49.22 452 ASP A N 1
ATOM 3647 C CA . ASP A 1 452 ? -21.534 27.807 32.526 1.00 49.22 452 ASP A CA 1
ATOM 3648 C C . ASP A 1 452 ? -21.329 29.202 33.159 1.00 49.22 452 ASP A C 1
ATOM 3650 O O . ASP A 1 452 ? -20.687 29.315 34.206 1.00 49.22 452 ASP A O 1
ATOM 3654 N N . GLU A 1 453 ? -21.924 30.269 32.603 1.00 47.50 453 GLU A N 1
ATOM 3655 C CA . GLU A 1 453 ? -21.868 31.616 33.203 1.00 47.50 453 GLU A CA 1
ATOM 3656 C C . GLU A 1 453 ? -22.850 31.833 34.374 1.00 47.50 453 GLU A C 1
ATOM 3658 O O . GLU A 1 453 ? -22.604 32.675 35.246 1.00 47.50 453 GLU A O 1
ATOM 3663 N N . GLU A 1 454 ? -23.978 31.120 34.403 1.00 48.22 454 GLU A N 1
ATOM 3664 C CA . GLU A 1 454 ? -25.029 31.295 35.416 1.00 48.22 454 GLU A CA 1
ATOM 3665 C C . GLU A 1 454 ? -24.551 31.037 36.871 1.00 48.22 454 GLU A C 1
ATOM 3667 O O . GLU A 1 454 ? -24.718 31.932 37.712 1.00 48.22 454 GLU A O 1
ATOM 3672 N N . PRO A 1 455 ? -23.857 29.921 37.202 1.00 51.41 455 PRO A N 1
ATOM 3673 C CA . PRO A 1 455 ? -23.398 29.652 38.571 1.00 51.41 455 PRO A CA 1
ATOM 3674 C C . PRO A 1 455 ? -22.260 30.570 39.050 1.00 51.41 455 PRO A C 1
ATOM 3676 O O . PRO A 1 455 ? -21.952 30.593 40.246 1.00 51.41 455 PRO A O 1
ATOM 3679 N N . GLU A 1 456 ? -21.607 31.325 38.160 1.00 49.56 456 GLU A N 1
ATOM 3680 C CA . GLU A 1 456 ? -20.549 32.268 38.543 1.00 49.56 456 GLU A CA 1
ATOM 3681 C C . GLU A 1 456 ? -21.121 33.639 38.951 1.00 49.56 456 GLU A C 1
ATOM 3683 O O . GLU A 1 456 ? -20.641 34.265 39.904 1.00 49.56 456 GLU A O 1
ATOM 3688 N N . LYS A 1 457 ? -22.204 34.075 38.292 1.00 52.62 457 LYS A N 1
ATOM 3689 C CA . LYS A 1 457 ? -22.922 35.322 38.609 1.00 52.62 457 LYS A CA 1
ATOM 3690 C C . LYS A 1 457 ? -23.623 35.246 39.967 1.00 52.62 457 LYS A C 1
ATOM 3692 O O . LYS A 1 457 ? -23.555 36.204 40.739 1.00 52.62 457 LYS A O 1
ATOM 3697 N N . GLU A 1 458 ? -24.227 34.106 40.305 1.00 52.78 458 GLU A N 1
ATOM 3698 C CA . GLU A 1 458 ? -24.897 33.926 41.601 1.00 52.78 458 GLU A CA 1
ATOM 3699 C C . GLU A 1 458 ? -23.896 33.899 42.775 1.00 52.78 458 GLU A C 1
ATOM 3701 O O . GLU A 1 458 ? -24.094 34.589 43.781 1.00 52.78 458 GLU A O 1
ATOM 3706 N N . LYS A 1 459 ? -22.743 33.229 42.609 1.00 53.88 459 LYS A N 1
ATOM 3707 C CA . LYS A 1 459 ? -21.636 33.261 43.588 1.00 53.88 459 LYS A CA 1
ATOM 3708 C C . LYS A 1 459 ? -21.103 34.676 43.825 1.00 53.88 459 LYS A C 1
ATOM 3710 O O . LYS A 1 459 ? -20.895 35.061 44.975 1.00 53.88 459 LYS A O 1
ATOM 3715 N N . LYS A 1 460 ? -20.912 35.471 42.765 1.00 53.53 460 LYS A N 1
ATOM 3716 C CA . LYS A 1 460 ? -20.454 36.869 42.882 1.00 53.53 460 LYS A CA 1
ATOM 3717 C C . LYS A 1 460 ? -21.463 37.760 43.615 1.00 53.53 460 LYS A C 1
ATOM 3719 O O . LYS A 1 460 ? -21.047 38.685 44.306 1.00 53.53 460 LYS A O 1
ATOM 3724 N N . LYS A 1 461 ? -22.765 37.462 43.533 1.00 56.16 461 LYS A N 1
ATOM 3725 C CA . LYS A 1 461 ? -23.808 38.214 44.244 1.00 56.16 461 LYS A CA 1
ATOM 3726 C C . LYS A 1 461 ? -23.813 37.942 45.754 1.00 56.16 461 LYS A C 1
ATOM 3728 O O . LYS A 1 461 ? -23.806 38.889 46.536 1.00 56.16 461 LYS A O 1
ATOM 3733 N N . LEU A 1 462 ? -23.726 36.674 46.167 1.00 52.06 462 LEU A N 1
ATOM 3734 C CA . LEU A 1 462 ? -23.673 36.277 47.587 1.00 52.06 462 LEU A CA 1
ATOM 3735 C C . LEU A 1 462 ? -22.472 36.878 48.345 1.00 52.06 462 LEU A C 1
ATOM 3737 O O . LEU A 1 462 ? -22.564 37.158 49.540 1.00 52.06 462 LEU A O 1
ATOM 3741 N N . ILE A 1 463 ? -21.357 37.122 47.650 1.00 55.16 463 ILE A N 1
ATOM 3742 C CA . ILE A 1 463 ? -20.146 37.733 48.224 1.00 55.16 463 ILE A CA 1
ATOM 3743 C C . ILE A 1 463 ? -20.313 39.250 48.465 1.00 55.16 463 ILE A C 1
ATOM 3745 O O . ILE A 1 463 ? -19.677 39.789 49.372 1.00 55.16 463 ILE A O 1
ATOM 3749 N N . LEU A 1 464 ? -21.183 39.942 47.713 1.00 51.56 464 LEU A N 1
ATOM 3750 C CA . LEU A 1 464 ? -21.456 41.375 47.915 1.00 51.56 464 LEU A CA 1
ATOM 3751 C C . LEU A 1 464 ? -22.481 41.663 49.021 1.00 51.56 464 LEU A C 1
ATOM 3753 O O . LEU A 1 464 ? -22.425 42.731 49.618 1.00 51.56 464 LEU A O 1
ATOM 3757 N N . GLU A 1 465 ? -23.393 40.736 49.318 1.00 56.25 465 GLU A N 1
ATOM 3758 C CA . GLU A 1 465 ? -24.415 40.905 50.370 1.00 56.25 465 GLU A CA 1
ATOM 3759 C C . GLU A 1 465 ? -23.905 40.500 51.778 1.00 56.25 465 GLU A C 1
ATOM 3761 O O . GLU A 1 465 ? -24.683 40.434 52.728 1.00 56.25 465 GLU A O 1
ATOM 3766 N N . SER A 1 466 ? -22.593 40.245 51.919 1.00 53.06 466 SER A N 1
ATOM 3767 C CA . SER A 1 466 ? -21.949 39.677 53.122 1.00 53.06 466 SER A CA 1
ATOM 3768 C C . SER A 1 466 ? -20.847 40.555 53.764 1.00 53.06 466 SER A C 1
ATOM 3770 O O . SER A 1 466 ? -20.085 40.041 54.584 1.00 53.06 466 SER A O 1
ATOM 3772 N N . ASN A 1 467 ? -20.732 41.843 53.402 1.00 45.31 467 ASN A N 1
ATOM 3773 C CA . ASN A 1 467 ? -19.774 42.818 53.972 1.00 45.31 467 ASN A CA 1
ATOM 3774 C C . ASN A 1 467 ? -20.461 44.136 54.362 1.00 45.31 467 ASN A C 1
ATOM 3776 O O . ASN A 1 467 ? -21.265 44.627 53.541 1.00 45.31 467 ASN A O 1
#

Nearest PDB structures (foldseek):
  4waf-assembly1_B  TM=2.190E-01  e=6.965E+00  Homo sapiens
  6z6f-assembly1_C  TM=1.285E-01  e=5.153E+00  Saccharomyces cerevisiae S288C

Solvent-accessible surface area (backbone atoms only — not comparable to full-atom values): 27657 Å² total; per-residue (Å²): 118,40,69,69,58,51,50,55,47,32,54,44,52,65,64,36,62,75,53,58,75,42,41,72,60,61,66,41,75,80,58,57,61,89,80,37,45,69,64,28,54,52,51,52,52,52,50,53,52,54,50,48,53,50,26,64,78,55,54,54,58,65,47,32,59,64,57,51,35,62,32,59,36,43,94,88,44,58,29,82,47,48,49,63,52,52,61,50,37,54,76,74,53,67,42,40,43,54,81,49,50,34,52,78,74,70,50,58,75,65,60,55,56,65,54,67,53,79,84,73,81,73,83,76,70,75,94,67,95,58,96,87,67,67,75,81,48,56,33,31,41,64,61,62,46,49,54,56,25,48,52,54,40,52,71,45,50,81,62,43,87,51,81,60,54,29,52,40,39,46,69,60,52,53,63,74,50,46,92,45,50,62,31,70,70,43,47,53,50,39,55,50,42,24,38,72,72,57,46,27,35,72,36,57,46,100,85,38,44,78,52,26,35,40,42,57,61,102,79,69,85,69,84,85,74,73,56,77,65,54,55,54,52,42,50,50,54,54,48,44,57,52,41,54,55,50,42,54,50,44,55,53,56,42,51,55,38,52,53,52,29,57,49,24,51,76,68,68,36,59,73,60,24,52,55,45,47,53,53,37,52,57,45,50,59,51,38,52,58,41,53,51,50,41,50,56,52,49,52,52,51,50,53,51,38,52,53,54,51,52,51,51,51,54,51,52,49,53,52,50,50,54,50,48,56,72,76,38,89,80,66,65,65,67,65,60,54,44,60,50,49,61,47,54,48,56,64,46,55,59,48,55,56,59,51,57,64,68,66,69,82,82,77,82,86,83,89,72,94,52,81,63,61,58,48,53,52,54,52,51,50,50,53,50,49,51,54,57,50,68,76,62,69,75,97,75,85,88,83,89,84,90,87,79,88,88,88,88,89,81,91,89,80,84,89,80,92,81,89,81,87,89,77,84,83,83,82,79,82,52,69,75,55,54,56,50,52,53,63,48,52,53,52,53,60,50,64,51,55,60,61,67,51,52,70,55,55,55,55,59,48,61,63,63,80,70,117

InterPro domains:
  IPR005024 Snf7 family [PF03357] (235-402)
  IPR005024 Snf7 family [PTHR22761] (231-414)
  IPR058720 CHMP7, N-terminal winged helix domain [PF25880] (21-96)